Protein AF-A0A8K0TMU2-F1 (afdb_monomer)

Organism: NCBI:txid40658

Radius of gyration: 28.13 Å; Cα contacts (8 Å, |Δi|>4): 1224; chains: 1; bounding box: 72×85×74 Å

Sequence (622 aa):
MKFSSVLAVLPFALAGPVEKRQQFCDQWGLIETGAYTLYNNLWGRDAADSGEQCTTLISSSGNRISWSAAWTWIGDRFSVKSYPNAVYTTESVPLSSISSIPTSWSWSYTGSGIIANVAYDIFTASTADGAPEYEIMIWLGSLGGAGPISSTGSTIATPNIGGVSWNLYTGSHSQMTVFSFVAPSNIGSFSGDLTDFTDYLRANQGLSGDQIVQTIGAGTEPFIGENAVFTTESYTLFPSSTKHQFVKMQIRARFISSSIISAISSDDDPAKNGSRLRRILRIVLAFFAFFKLSLARYRPQDFKDLRKNVWHLDEDEYTASFSPNAPQSNDADENAPNTSHGKGKEVQLKPAGDLGYSGSTFFTTTNAKYLIKSLPRRFEHQFFTHDLLEPYIDRMKADPRSLLVRIADMVYTPRASLGGIIGTAPTHHIIMENLLYGKDDGREGDWGGMKWETYDLKPSNYFFPERDIAEGRLAPDSVIDKLVDDFPDRVKVKPEDKKRLLEILEADTRLLADNNAIDYSLFLVRYPGPNARDAAHAAVPAVKSKADPWRTGIDDVEGKWTYRVVVLDFFWARHKFRAKLMTGLVKTFNKMAHKGPMSITANPNEYRDRFLSMVKTLVAES

InterPro domains:
  IPR002498 Phosphatidylinositol-4-phosphate 4/5-kinase, core [PF01504] (348-524)
  IPR002498 Phosphatidylinositol-4-phosphate 4/5-kinase, core [PS51455] (230-619)
  IPR002498 Phosphatidylinositol-4-phosphate 4/5-kinase, core [SM00330] (265-620)
  IPR002594 Glycoside hydrolase family 12 [PF01670] (35-236)
  IPR002594 Glycoside hydrolase family 12 [PTHR34002] (17-237)
  IPR013319 Glycoside hydrolase family 11/12 [G3DSA:2.60.120.180] (15-237)
  IPR013320 Concanavalin A-like lectin/glucanase domain superfamily [SSF49899] (23-236)
  IPR027483 Phosphatidylinositol-4-phosphate 4/5-kinase, C-terminal domain superfamily [G3DSA:3.30.810.10] (452-622)
  IPR027484 Phosphatidylinositol-4-phosphate 5-kinase, N-terminal [G3DSA:3.30.800.10] (289-434)

pLDDT: mean 75.96, std 22.0, range [26.05, 98.75]

Solvent-accessible surface area (backbone atoms only — not comparable to full-atom values): 34228 Å² total; per-residue (Å²): 140,87,83,83,82,81,80,82,81,74,83,78,75,83,76,69,90,80,52,76,69,50,73,44,54,50,52,79,31,69,46,82,49,69,50,29,38,38,35,28,30,38,82,29,47,86,62,38,78,44,69,53,51,36,28,29,44,47,36,60,60,62,57,34,39,20,33,35,39,42,35,30,33,39,64,46,74,84,48,55,24,30,49,34,24,42,30,43,77,61,68,67,42,34,51,68,54,48,75,38,29,43,35,39,41,31,43,52,76,47,63,43,76,48,21,22,41,29,31,34,42,33,34,22,10,87,40,75,90,48,72,61,41,35,36,45,30,44,27,36,29,65,32,76,79,48,74,76,66,41,75,78,79,54,68,80,47,68,54,74,56,96,88,42,60,25,40,26,26,46,23,73,56,92,85,22,44,36,38,33,36,33,48,85,57,71,50,49,67,45,74,48,51,60,44,62,58,55,50,47,34,39,76,74,67,71,46,62,50,66,31,14,35,62,42,43,31,42,33,35,38,41,24,26,23,41,74,25,36,41,35,34,76,36,36,34,64,53,70,36,42,85,88,49,74,89,54,47,72,54,44,58,50,38,30,45,32,44,23,52,38,52,27,70,74,48,92,69,72,91,83,73,87,76,58,70,68,63,52,52,52,49,52,54,54,49,26,69,24,48,57,57,52,69,40,38,57,56,66,54,67,61,29,48,45,44,36,48,76,42,27,48,33,55,63,66,60,57,54,34,45,65,40,73,81,44,72,67,65,95,78,75,81,90,81,68,85,91,77,91,75,96,71,82,80,78,64,57,51,40,76,42,72,84,85,60,98,79,81,38,61,34,31,24,30,71,66,37,53,34,31,33,41,38,40,67,50,72,65,36,49,46,42,34,70,75,67,39,45,66,63,49,52,53,49,40,67,75,36,42,53,51,40,57,63,54,63,57,42,36,37,28,47,89,61,82,22,50,13,52,74,75,64,72,32,68,49,30,35,41,32,27,63,31,88,65,33,62,56,88,64,81,70,80,61,88,43,85,82,51,60,78,44,78,41,63,34,55,55,90,76,62,78,43,68,88,68,42,35,56,96,84,41,75,48,59,66,80,58,58,74,70,70,52,57,78,73,96,68,64,49,45,29,52,61,68,58,52,51,51,50,50,57,39,49,56,54,50,42,44,55,34,24,79,63,35,24,41,83,48,25,46,36,39,35,39,31,68,10,76,70,46,50,61,90,88,59,76,81,74,56,57,85,72,50,52,62,36,51,50,56,62,47,35,61,28,78,79,24,49,35,25,34,28,44,31,37,42,66,61,44,39,53,53,90,84,50,78,70,79,69,51,63,62,52,51,59,54,45,53,75,68,45,97,58,77,84,65,56,85,56,74,43,24,62,56,46,39,54,44,41,53,52,46,52,59,66,42,45,39,75,114

Structure (mmCIF, N/CA/C/O backbone):
data_AF-A0A8K0TMU2-F1
#
_entry.id   AF-A0A8K0TMU2-F1
#
loop_
_atom_site.group_PDB
_atom_site.id
_atom_site.type_symbol
_atom_site.label_atom_id
_atom_site.label_alt_id
_atom_site.label_comp_id
_atom_site.label_asym_id
_atom_site.label_entity_id
_atom_site.label_seq_id
_atom_site.pdbx_PDB_ins_code
_atom_site.Cartn_x
_atom_site.Cartn_y
_atom_site.Cartn_z
_atom_site.occupancy
_atom_site.B_iso_or_equiv
_atom_site.auth_seq_id
_atom_site.auth_comp_id
_atom_site.auth_asym_id
_atom_site.auth_atom_id
_atom_site.pdbx_PDB_model_num
ATOM 1 N N . MET A 1 1 ? 47.916 43.940 9.893 1.00 35.47 1 MET A N 1
ATOM 2 C CA . MET A 1 1 ? 46.441 43.855 9.955 1.00 35.47 1 MET A CA 1
ATOM 3 C C . MET A 1 1 ? 46.042 42.505 9.383 1.00 35.47 1 MET A C 1
ATOM 5 O O . MET A 1 1 ? 46.369 42.229 8.238 1.00 35.47 1 MET A O 1
ATOM 9 N N . LYS A 1 2 ? 45.487 41.626 10.224 1.00 31.05 2 LYS A N 1
ATOM 10 C CA . LYS A 1 2 ? 45.025 40.276 9.872 1.00 31.05 2 LYS A CA 1
ATOM 11 C C . LYS A 1 2 ? 43.517 40.353 9.619 1.00 31.05 2 LYS A C 1
ATOM 13 O O . LYS A 1 2 ? 42.816 40.854 10.490 1.00 31.05 2 LYS A O 1
ATOM 18 N N . PHE A 1 3 ? 43.033 39.833 8.498 1.00 28.62 3 PHE A N 1
ATOM 19 C CA . PHE A 1 3 ? 41.623 39.475 8.334 1.00 28.62 3 PHE A CA 1
ATOM 20 C C . PHE A 1 3 ? 41.555 37.975 8.036 1.00 28.62 3 PHE A C 1
ATOM 22 O O . PHE A 1 3 ? 41.801 37.538 6.916 1.00 28.62 3 PHE A O 1
ATOM 29 N N . SER A 1 4 ? 41.282 37.186 9.077 1.00 29.38 4 SER A N 1
ATOM 30 C CA . SER A 1 4 ? 40.856 35.792 8.947 1.00 29.38 4 SER A CA 1
ATOM 31 C C . SER A 1 4 ? 39.365 35.785 8.635 1.00 29.38 4 SER A C 1
ATOM 33 O O . SER A 1 4 ? 38.566 36.227 9.456 1.00 29.38 4 SER A O 1
ATOM 35 N N . SER A 1 5 ? 38.997 35.277 7.462 1.00 29.66 5 SER A N 1
ATOM 36 C CA . SER A 1 5 ? 37.605 34.959 7.138 1.00 29.66 5 SER A CA 1
ATOM 37 C C . SER A 1 5 ? 37.321 33.541 7.628 1.00 29.66 5 SER A C 1
ATOM 39 O O . SER A 1 5 ? 37.887 32.581 7.111 1.00 29.66 5 SER A O 1
ATOM 41 N N . VAL A 1 6 ? 36.495 33.415 8.665 1.00 30.95 6 VAL A N 1
ATOM 42 C CA . VAL A 1 6 ? 35.966 32.132 9.141 1.00 30.95 6 VAL A CA 1
ATOM 43 C C . VAL A 1 6 ? 34.776 31.781 8.251 1.00 30.95 6 VAL A C 1
ATOM 45 O O . VAL A 1 6 ? 33.747 32.449 8.303 1.00 30.95 6 VAL A O 1
ATOM 48 N N . LEU A 1 7 ? 34.929 30.763 7.404 1.00 30.95 7 LEU A N 1
ATOM 49 C CA . LEU A 1 7 ? 33.827 30.188 6.638 1.00 30.95 7 LEU A CA 1
ATOM 50 C C . LEU A 1 7 ? 33.057 29.243 7.574 1.00 30.95 7 LEU A C 1
ATOM 52 O O . LEU A 1 7 ? 33.570 28.193 7.961 1.00 30.95 7 LEU A O 1
ATOM 56 N N . ALA A 1 8 ? 31.856 29.638 7.991 1.00 28.41 8 ALA A N 1
ATOM 57 C CA . ALA A 1 8 ? 30.970 28.787 8.776 1.00 28.41 8 ALA A CA 1
ATOM 58 C C . ALA A 1 8 ? 30.416 27.666 7.881 1.00 28.41 8 ALA A C 1
ATOM 60 O O . ALA A 1 8 ? 29.616 27.916 6.981 1.00 28.41 8 ALA A O 1
ATOM 61 N N . VAL A 1 9 ? 30.854 26.431 8.123 1.00 31.59 9 VAL A N 1
ATOM 62 C CA . VAL A 1 9 ? 30.250 25.229 7.538 1.00 31.59 9 VAL A CA 1
ATOM 63 C C . VAL A 1 9 ? 28.962 24.947 8.312 1.0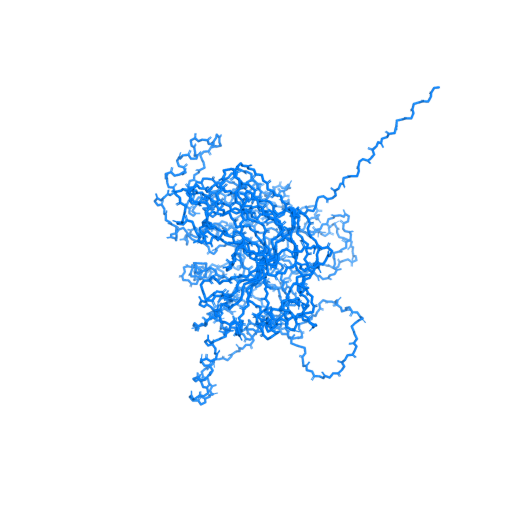0 31.59 9 VAL A C 1
ATOM 65 O O . VAL A 1 9 ? 29.003 24.488 9.451 1.00 31.59 9 VAL A O 1
ATOM 68 N N . LEU A 1 10 ? 27.815 25.268 7.714 1.00 26.28 10 LEU A N 1
ATOM 69 C CA . LEU A 1 10 ? 26.514 24.802 8.193 1.00 26.28 10 LEU A CA 1
ATOM 70 C C . LEU A 1 10 ? 26.430 23.281 7.973 1.00 26.28 10 LEU A C 1
ATOM 72 O O . LEU A 1 10 ? 26.691 22.828 6.855 1.00 26.28 10 LEU A O 1
ATOM 76 N N . PRO A 1 11 ? 26.062 22.477 8.985 1.00 27.19 11 PRO A N 1
ATOM 77 C CA . PRO A 1 11 ? 25.781 21.069 8.768 1.00 27.19 11 PRO A CA 1
ATOM 78 C C . PRO A 1 11 ? 24.497 20.966 7.937 1.00 27.19 11 PRO A C 1
ATOM 80 O O . PRO A 1 11 ? 23.408 21.289 8.411 1.00 27.19 11 PRO A O 1
ATOM 83 N N . PHE A 1 12 ? 24.621 20.530 6.682 1.00 28.70 12 PHE A N 1
ATOM 84 C CA . PHE A 1 12 ? 23.478 20.028 5.927 1.00 28.70 12 PHE A CA 1
ATOM 85 C C . PHE A 1 12 ? 22.969 18.784 6.658 1.00 28.70 12 PHE A C 1
ATOM 87 O O . PHE A 1 12 ? 23.601 17.729 6.629 1.00 28.70 12 PHE A O 1
ATOM 94 N N . ALA A 1 13 ? 21.840 18.920 7.352 1.00 26.05 13 ALA A N 1
ATOM 95 C CA . ALA A 1 13 ? 21.077 17.772 7.803 1.00 26.05 13 ALA A CA 1
ATOM 96 C C . ALA A 1 13 ? 20.713 16.939 6.564 1.00 26.05 13 ALA A C 1
ATOM 98 O O . ALA A 1 13 ? 20.082 17.444 5.634 1.00 26.05 13 ALA A O 1
ATOM 99 N N . LEU A 1 14 ? 21.151 15.680 6.540 1.00 28.34 14 LEU A N 1
ATOM 100 C CA . LEU A 1 14 ? 20.728 14.686 5.559 1.00 28.34 14 LEU A CA 1
ATOM 101 C C . LEU A 1 14 ? 19.206 14.537 5.668 1.00 28.34 14 LEU A C 1
ATOM 103 O O . LEU A 1 14 ? 18.700 13.890 6.584 1.00 28.34 14 LEU A O 1
ATOM 107 N N . ALA A 1 15 ? 18.472 15.170 4.756 1.00 28.22 15 ALA A N 1
ATOM 108 C CA . ALA A 1 15 ? 17.058 14.895 4.575 1.00 28.22 15 ALA A CA 1
ATOM 109 C C . ALA A 1 15 ? 16.935 13.463 4.035 1.00 28.22 15 ALA A C 1
ATOM 111 O O . ALA A 1 15 ? 17.377 13.172 2.923 1.00 28.22 15 ALA A O 1
ATOM 112 N N . GLY A 1 16 ? 16.387 12.561 4.851 1.00 28.28 16 GLY A N 1
ATOM 113 C CA . GLY A 1 16 ? 15.987 11.230 4.401 1.00 28.28 16 GLY A CA 1
ATOM 114 C C . GLY A 1 16 ? 14.911 11.306 3.306 1.00 28.28 16 GLY A C 1
ATOM 115 O O . GLY A 1 16 ? 14.318 12.369 3.094 1.00 28.28 16 GLY A O 1
ATOM 116 N N . PRO A 1 17 ? 14.648 10.199 2.593 1.00 28.02 17 PRO A N 1
ATOM 117 C CA . PRO A 1 17 ? 13.622 10.159 1.558 1.00 28.02 17 PRO A CA 1
ATOM 118 C C . PRO A 1 17 ? 12.256 10.545 2.143 1.00 28.02 17 PRO A C 1
ATOM 120 O O . PRO A 1 17 ? 11.804 9.988 3.140 1.00 28.02 17 PRO A O 1
ATOM 123 N N . VAL A 1 18 ? 11.617 11.539 1.524 1.00 30.70 18 VAL A N 1
ATOM 124 C CA . VAL A 1 18 ? 10.269 12.002 1.867 1.00 30.70 18 VAL A CA 1
ATOM 125 C C . VAL A 1 18 ? 9.267 11.066 1.193 1.00 30.70 18 VAL A C 1
ATOM 127 O O . VAL A 1 18 ? 9.117 11.099 -0.028 1.00 30.70 18 VAL A O 1
ATOM 130 N N . GLU A 1 19 ? 8.588 10.230 1.974 1.00 37.56 19 GLU A N 1
ATOM 131 C CA . GLU A 1 19 ? 7.442 9.445 1.502 1.00 37.56 19 GLU A CA 1
ATOM 132 C C . GLU A 1 19 ? 6.277 10.357 1.083 1.00 37.56 19 GLU A C 1
ATOM 134 O O . GLU A 1 19 ? 6.094 11.463 1.596 1.00 37.56 19 GLU A O 1
ATOM 139 N N . LYS A 1 20 ? 5.534 9.921 0.061 1.00 39.69 20 LYS A N 1
ATOM 140 C CA . LYS A 1 20 ? 4.521 10.714 -0.650 1.00 39.69 20 LYS A CA 1
ATOM 141 C C . LYS A 1 20 ? 3.294 10.986 0.221 1.00 39.69 20 LYS A C 1
ATOM 143 O O . LYS A 1 20 ? 2.792 10.095 0.896 1.00 39.69 20 LYS A O 1
ATOM 148 N N . ARG A 1 21 ? 2.780 12.221 0.143 1.00 52.53 21 ARG A N 1
ATOM 149 C CA . ARG A 1 21 ? 1.550 12.634 0.828 1.00 52.53 21 ARG A CA 1
ATOM 150 C C . ARG A 1 21 ? 0.327 12.097 0.083 1.00 52.53 21 ARG A C 1
ATOM 152 O O . ARG A 1 21 ? 0.204 12.365 -1.110 1.00 52.53 21 ARG A O 1
ATOM 159 N N . GLN A 1 22 ? -0.571 11.391 0.763 1.00 67.31 22 GLN A N 1
ATOM 160 C CA . GLN A 1 22 ? -1.765 10.787 0.158 1.00 67.31 22 GLN A CA 1
ATOM 161 C C . GLN A 1 22 ? -3.011 11.210 0.943 1.00 67.31 22 GLN A C 1
ATOM 163 O O . GLN A 1 22 ? -3.110 10.917 2.132 1.00 67.31 22 GLN A O 1
ATOM 168 N N . GLN A 1 23 ? -3.931 11.932 0.292 1.00 87.38 23 GLN A N 1
ATOM 169 C CA . GLN A 1 23 ? -5.150 12.484 0.898 1.00 87.38 23 GLN A CA 1
ATOM 170 C C . GLN A 1 23 ? -6.403 11.745 0.415 1.00 87.38 23 GLN A C 1
ATOM 172 O O . GLN A 1 23 ? -6.496 11.383 -0.755 1.00 87.38 23 GLN A O 1
ATOM 177 N N . PHE A 1 24 ? -7.364 11.554 1.314 1.00 84.50 24 PHE A N 1
ATOM 178 C CA . PHE A 1 24 ? -8.644 10.901 1.064 1.00 84.50 24 PHE A CA 1
ATOM 179 C C . PHE A 1 24 ? -9.725 11.521 1.960 1.00 84.50 24 PHE A C 1
ATOM 181 O O . PHE A 1 24 ? -9.472 11.822 3.128 1.00 84.50 24 PHE A O 1
ATOM 188 N N . CYS A 1 25 ? -10.914 11.757 1.403 1.00 90.25 25 CYS A N 1
ATOM 189 C CA . CYS A 1 25 ? -12.013 12.447 2.091 1.00 90.25 25 CYS A CA 1
ATOM 190 C C . CYS A 1 25 ? -13.305 11.622 2.126 1.00 90.25 25 CYS A C 1
ATOM 192 O O . CYS A 1 25 ? -14.297 12.026 2.738 1.00 90.25 25 CYS A O 1
ATOM 194 N N . ASP A 1 26 ? -13.307 10.439 1.513 1.00 73.31 26 ASP A N 1
ATOM 195 C CA . ASP A 1 26 ? -14.454 9.552 1.535 1.00 73.31 26 ASP A CA 1
ATOM 196 C C . ASP A 1 26 ? -14.707 9.010 2.946 1.00 73.31 26 ASP A C 1
ATOM 198 O O . ASP A 1 26 ? -13.801 8.889 3.776 1.00 73.31 26 ASP A O 1
ATOM 202 N N . GLN A 1 27 ? -15.975 8.703 3.228 1.00 75.56 27 GLN A N 1
ATOM 203 C CA . GLN A 1 27 ? -16.433 8.346 4.572 1.00 75.56 27 GLN A CA 1
ATOM 204 C C . GLN A 1 27 ? -15.628 7.194 5.187 1.00 75.56 27 GLN A C 1
ATOM 206 O O . GLN A 1 27 ? -15.285 7.251 6.366 1.00 75.56 27 GLN A O 1
ATOM 211 N N . TRP A 1 28 ? -15.309 6.180 4.383 1.00 76.12 28 TRP A N 1
ATOM 212 C CA . TRP A 1 28 ? -14.600 4.971 4.809 1.00 76.12 28 TRP A CA 1
ATOM 213 C C . TRP A 1 28 ? -13.213 4.856 4.181 1.00 76.12 28 TRP A C 1
ATOM 215 O O . TRP A 1 28 ? -12.659 3.760 4.105 1.00 76.12 28 TRP A O 1
ATOM 225 N N . GLY A 1 29 ? -12.662 5.985 3.733 1.00 69.44 29 GLY A N 1
ATOM 226 C CA . GLY A 1 29 ? -11.355 6.019 3.105 1.00 69.44 29 GLY A CA 1
ATOM 227 C C . GLY A 1 29 ? -10.295 5.538 4.074 1.00 69.44 29 GLY A C 1
ATOM 228 O O . GLY A 1 29 ? -10.355 5.836 5.274 1.00 69.44 29 GLY A O 1
ATOM 229 N N . LEU A 1 30 ? -9.341 4.777 3.550 1.00 84.25 30 LEU A N 1
ATOM 230 C CA . LEU A 1 30 ? -8.229 4.253 4.320 1.00 84.25 30 LEU A CA 1
ATOM 231 C C . LEU A 1 30 ? -6.966 4.138 3.474 1.00 84.25 30 LEU A C 1
ATOM 233 O O . LEU A 1 30 ? -7.026 4.023 2.247 1.00 84.25 30 LEU A O 1
ATOM 237 N N . ILE A 1 31 ? -5.825 4.114 4.155 1.00 79.94 31 ILE A N 1
ATOM 238 C CA . ILE A 1 31 ? -4.526 3.750 3.594 1.00 79.94 31 ILE A CA 1
ATOM 239 C C . ILE A 1 31 ? -3.861 2.755 4.537 1.00 79.94 31 ILE A C 1
ATOM 241 O O . ILE A 1 31 ? -3.654 3.051 5.712 1.00 79.94 31 ILE A O 1
ATOM 245 N N . GLU A 1 32 ? -3.469 1.600 4.013 1.00 82.31 32 GLU A N 1
ATOM 246 C CA . GLU A 1 32 ? -2.556 0.690 4.705 1.00 82.31 32 GLU A CA 1
ATOM 247 C C . GLU A 1 32 ? -1.114 1.164 4.478 1.00 82.31 32 GLU A C 1
ATOM 249 O O . GLU A 1 32 ? -0.699 1.371 3.338 1.00 82.31 32 GLU A O 1
ATOM 254 N N . THR A 1 33 ? -0.358 1.385 5.555 1.00 72.50 33 THR A N 1
ATOM 255 C CA . THR A 1 33 ? 1.007 1.921 5.490 1.00 72.50 33 THR A CA 1
ATOM 256 C C . THR A 1 33 ? 1.862 1.463 6.672 1.00 72.50 33 THR A C 1
ATOM 258 O O . THR A 1 33 ? 1.524 1.678 7.838 1.00 72.50 33 THR A O 1
ATOM 261 N N . GLY A 1 34 ? 3.005 0.833 6.387 1.00 76.31 34 GLY A N 1
ATOM 262 C CA . GLY A 1 34 ? 3.888 0.290 7.423 1.00 76.31 34 GLY A CA 1
ATOM 263 C C . GLY A 1 34 ? 3.148 -0.668 8.367 1.00 76.31 34 GLY A C 1
ATOM 264 O O . GLY A 1 34 ? 2.558 -1.653 7.930 1.00 76.31 34 GLY A O 1
ATOM 265 N N . ALA A 1 35 ? 3.180 -0.382 9.672 1.00 78.38 35 ALA A N 1
ATOM 266 C CA . ALA A 1 35 ? 2.450 -1.148 10.690 1.00 78.38 35 ALA A CA 1
ATOM 267 C C . ALA A 1 35 ? 1.002 -0.674 10.931 1.00 78.38 35 ALA A C 1
ATOM 269 O O . ALA A 1 35 ? 0.314 -1.221 11.800 1.00 78.38 35 ALA A O 1
ATOM 270 N N . TYR A 1 36 ? 0.535 0.334 10.195 1.00 82.50 36 TYR A N 1
ATOM 271 C CA . TYR A 1 36 ? -0.718 1.030 10.461 1.00 82.50 36 TYR A CA 1
ATOM 272 C C . TYR A 1 36 ? -1.715 0.902 9.316 1.00 82.50 36 TYR A C 1
ATOM 274 O O . TYR A 1 36 ? -1.352 0.786 8.149 1.00 82.50 36 TYR A O 1
ATOM 282 N N . THR A 1 37 ? -2.993 1.013 9.654 1.00 83.94 37 THR A N 1
ATOM 283 C CA . THR A 1 37 ? -4.029 1.441 8.714 1.00 83.94 37 THR A CA 1
ATOM 284 C C . THR A 1 37 ? -4.536 2.805 9.163 1.00 83.94 37 THR A C 1
ATOM 286 O O . THR A 1 37 ? -4.984 2.954 10.298 1.00 83.94 37 THR A O 1
ATOM 289 N N . LEU A 1 38 ? -4.409 3.812 8.302 1.00 91.62 38 LEU A N 1
ATOM 290 C CA . LEU A 1 38 ? -4.882 5.170 8.540 1.00 91.62 38 LEU A CA 1
ATOM 291 C C . LEU A 1 38 ? -6.290 5.320 7.961 1.00 91.62 38 LEU A C 1
ATOM 293 O O . LEU A 1 38 ? -6.453 5.168 6.754 1.00 91.62 38 LEU A O 1
ATOM 297 N N . TYR A 1 39 ? -7.280 5.642 8.788 1.00 81.94 39 TYR A N 1
ATOM 298 C CA . TYR A 1 39 ? -8.684 5.774 8.391 1.00 81.94 39 TYR A CA 1
ATOM 299 C C . TYR A 1 39 ? -9.162 7.225 8.432 1.00 81.94 39 TYR A C 1
ATOM 301 O O . TYR A 1 39 ? -8.712 8.013 9.260 1.00 81.94 39 TYR A O 1
ATOM 309 N N . ASN A 1 40 ? -10.136 7.555 7.578 1.00 86.94 40 ASN A N 1
ATOM 310 C CA . ASN A 1 40 ? -10.869 8.822 7.638 1.00 86.94 40 ASN A CA 1
ATOM 311 C C . ASN A 1 40 ? -12.075 8.697 8.574 1.00 86.94 40 ASN A C 1
ATOM 313 O O . ASN A 1 40 ? -12.332 9.592 9.374 1.00 86.94 40 ASN A O 1
ATOM 317 N N . ASN A 1 41 ? -12.771 7.555 8.488 1.00 82.50 41 ASN A N 1
ATOM 318 C CA . ASN A 1 41 ? -13.782 7.084 9.436 1.00 82.50 41 ASN A CA 1
ATOM 319 C C . ASN A 1 41 ? -14.823 8.154 9.818 1.00 82.50 41 ASN A C 1
ATOM 321 O O . ASN A 1 41 ? -14.940 8.551 10.978 1.00 82.50 41 ASN A O 1
ATOM 325 N N . LEU A 1 42 ? -15.597 8.630 8.840 1.00 82.56 42 LEU A N 1
ATOM 326 C CA . LEU A 1 42 ? -16.675 9.605 9.056 1.00 82.56 42 LEU A CA 1
ATOM 327 C C . LEU A 1 42 ? -17.973 8.907 9.493 1.00 82.56 42 LEU A C 1
ATOM 329 O O . LEU A 1 42 ? -19.028 9.092 8.887 1.00 82.56 42 LEU A O 1
ATOM 333 N N . TRP A 1 43 ? -17.893 8.037 10.500 1.00 77.88 43 TRP A N 1
ATOM 334 C CA . TRP A 1 43 ? -19.008 7.183 10.919 1.00 77.88 43 TRP A CA 1
ATOM 335 C C . TRP A 1 43 ? -20.229 7.972 11.415 1.00 77.88 43 TRP A C 1
ATOM 337 O O . TRP A 1 43 ? -21.359 7.542 11.200 1.00 77.88 43 TRP A O 1
ATOM 347 N N . GLY A 1 44 ? -20.004 9.138 12.027 1.00 77.69 44 GLY A N 1
ATOM 348 C CA . GLY A 1 44 ? -21.032 10.002 12.611 1.00 77.69 44 GLY A CA 1
ATOM 349 C C . GLY A 1 44 ? -21.417 11.202 11.743 1.00 77.69 44 GLY A C 1
ATOM 350 O O . GLY A 1 44 ? -22.101 12.106 12.222 1.00 77.69 44 GLY A O 1
ATOM 351 N N . ARG A 1 45 ? -20.981 11.255 10.474 1.00 85.12 45 ARG A N 1
ATOM 352 C CA . ARG A 1 45 ? -21.181 12.424 9.591 1.00 85.12 45 ARG A CA 1
ATOM 353 C C . ARG A 1 45 ? -22.641 12.847 9.451 1.00 85.12 45 ARG A C 1
ATOM 355 O O . ARG A 1 45 ? -22.915 14.028 9.282 1.00 85.12 45 ARG A O 1
ATOM 362 N N . ASP A 1 46 ? -23.568 11.895 9.534 1.00 87.44 46 ASP A N 1
ATOM 363 C CA . ASP A 1 46 ? -24.999 12.142 9.338 1.00 87.44 46 ASP A CA 1
ATOM 364 C C . ASP A 1 46 ? -25.638 12.861 10.541 1.00 87.44 46 ASP A C 1
ATOM 366 O O . ASP A 1 46 ? -26.767 13.332 10.446 1.00 87.44 46 ASP A O 1
ATOM 370 N N . ALA A 1 47 ? -24.911 12.996 11.658 1.00 81.81 47 ALA A N 1
ATOM 371 C CA . ALA A 1 47 ? -25.290 13.851 12.781 1.00 81.81 47 ALA A CA 1
ATOM 372 C C . ALA A 1 47 ? -24.877 15.326 12.586 1.00 81.81 47 ALA A C 1
ATOM 374 O O . ALA A 1 47 ? -25.097 16.147 13.479 1.00 81.81 47 ALA A O 1
ATOM 375 N N . ALA A 1 48 ? -24.208 15.672 11.479 1.00 88.94 48 ALA A N 1
ATOM 376 C CA . ALA A 1 48 ? -23.894 17.056 11.124 1.00 88.94 48 ALA A CA 1
ATOM 377 C C . ALA A 1 48 ? -25.011 17.674 10.282 1.00 88.94 48 ALA A C 1
ATOM 379 O O . ALA A 1 48 ? -25.567 17.024 9.400 1.00 88.94 48 ALA A O 1
ATOM 380 N N . ASP A 1 49 ? -25.251 18.968 10.483 1.00 94.00 49 ASP A N 1
ATOM 381 C CA . ASP A 1 49 ? -26.073 19.762 9.565 1.00 94.00 49 ASP A CA 1
ATOM 382 C C . ASP A 1 49 ? -25.324 19.959 8.240 1.00 94.00 49 ASP A C 1
ATOM 384 O O . ASP A 1 49 ? -25.906 19.932 7.155 1.00 94.00 49 ASP A O 1
ATOM 388 N N . SER A 1 50 ? -24.007 20.167 8.331 1.00 94.19 50 SER A N 1
ATOM 389 C CA . SER A 1 50 ? -23.087 20.199 7.194 1.00 94.19 50 SER A CA 1
ATOM 390 C C . SER A 1 50 ? -21.640 20.029 7.655 1.00 94.19 50 SER A C 1
ATOM 392 O O . SER A 1 50 ? -21.311 20.230 8.825 1.00 94.19 50 SER A O 1
ATOM 394 N N . GLY A 1 51 ? -20.760 19.665 6.728 1.00 94.25 51 GLY A N 1
ATOM 395 C CA . GLY A 1 51 ? -19.334 19.577 6.993 1.00 94.25 51 GLY A CA 1
ATOM 396 C C . GLY A 1 51 ? -18.601 18.672 6.019 1.00 94.25 51 GLY A C 1
ATOM 397 O O . GLY A 1 51 ? -19.208 17.988 5.193 1.00 94.25 51 GLY A O 1
ATOM 398 N N . GLU A 1 52 ? -17.283 18.698 6.120 1.00 94.50 52 GLU A N 1
ATOM 399 C CA . GLU A 1 52 ? -16.369 17.899 5.320 1.00 94.50 52 GLU A CA 1
ATOM 400 C C . GLU A 1 52 ? -15.122 17.563 6.133 1.00 94.50 52 GLU A C 1
ATOM 402 O O . GLU A 1 52 ? -14.739 18.292 7.050 1.00 94.50 52 GLU A O 1
ATOM 407 N N . GLN A 1 53 ? -14.476 16.454 5.781 1.00 96.88 53 GLN A N 1
ATOM 408 C CA . GLN A 1 53 ? -13.213 16.053 6.376 1.00 96.88 53 GLN A CA 1
ATOM 409 C C . GLN A 1 53 ? -12.369 15.267 5.379 1.00 96.88 53 GLN A C 1
ATOM 411 O O . GLN A 1 53 ? -12.851 14.326 4.748 1.00 96.88 53 GLN A O 1
ATOM 416 N N . CYS A 1 54 ? -11.083 15.598 5.333 1.00 95.19 54 CYS A N 1
ATOM 417 C CA . CYS A 1 54 ? -10.067 14.879 4.584 1.00 95.19 54 CYS A CA 1
ATOM 418 C C . CYS A 1 54 ? -8.920 14.460 5.501 1.00 95.19 54 CYS A C 1
ATOM 420 O O . CYS A 1 54 ? -8.355 15.289 6.218 1.00 95.19 54 CYS A O 1
ATOM 422 N N . THR A 1 55 ? -8.508 13.202 5.402 1.00 92.88 55 THR A N 1
ATOM 423 C CA . THR A 1 55 ? -7.322 12.665 6.074 1.00 92.88 55 THR A CA 1
ATOM 424 C C . THR A 1 55 ? -6.171 12.564 5.080 1.00 92.88 55 THR A C 1
ATOM 426 O O . THR A 1 55 ? -6.370 12.242 3.914 1.00 92.88 55 THR A O 1
ATOM 429 N N . THR A 1 56 ? -4.959 12.901 5.514 1.00 93.19 56 THR A N 1
ATOM 430 C CA . THR A 1 56 ? -3.745 12.936 4.692 1.00 93.19 56 THR A CA 1
ATOM 431 C C . THR A 1 56 ? -2.628 12.174 5.381 1.00 93.19 56 THR A C 1
ATOM 433 O O . THR A 1 56 ? -2.149 12.595 6.431 1.00 93.19 56 THR A O 1
ATOM 436 N N . LEU A 1 57 ? -2.152 11.091 4.772 1.00 91.81 57 LEU A N 1
ATOM 437 C CA . LEU A 1 57 ? -0.874 10.492 5.139 1.00 91.81 57 LEU A CA 1
ATOM 438 C C . LEU A 1 57 ? 0.247 11.466 4.758 1.00 91.81 57 LEU A C 1
ATOM 440 O O . LEU A 1 57 ? 0.286 11.920 3.616 1.00 91.81 57 LEU A O 1
ATOM 444 N N . ILE A 1 58 ? 1.138 11.807 5.693 1.00 84.88 58 ILE A N 1
ATOM 445 C CA . ILE A 1 58 ? 2.281 12.702 5.454 1.00 84.88 58 ILE A CA 1
ATOM 446 C C . ILE A 1 58 ? 3.558 11.891 5.206 1.00 84.88 58 ILE A C 1
ATOM 448 O O . ILE A 1 58 ? 4.275 12.197 4.255 1.00 84.88 58 ILE A O 1
ATOM 452 N N . SER A 1 59 ? 3.838 10.889 6.046 1.00 80.19 59 SER A N 1
ATOM 453 C CA . SER A 1 59 ? 4.945 9.929 5.899 1.00 80.19 59 SER A CA 1
ATOM 454 C C . SER A 1 59 ? 4.725 8.686 6.773 1.00 80.19 59 SER A C 1
ATOM 456 O O . SER A 1 59 ? 3.959 8.728 7.738 1.00 80.19 59 SER A O 1
ATOM 458 N N . SER A 1 60 ? 5.391 7.571 6.465 1.00 79.38 60 SER A N 1
ATOM 459 C CA . SER A 1 60 ? 5.303 6.324 7.226 1.00 79.38 60 SER A CA 1
ATOM 460 C C . SER A 1 60 ? 6.519 5.411 7.033 1.00 79.38 60 SER A C 1
ATOM 462 O O . SER A 1 60 ? 6.581 4.624 6.100 1.00 79.38 60 SER A O 1
ATOM 464 N N . SER A 1 61 ? 7.425 5.389 8.009 1.00 69.25 61 SER A N 1
ATOM 465 C CA . SER A 1 61 ? 8.620 4.543 7.965 1.00 69.25 61 SER A CA 1
ATOM 466 C C . SER A 1 61 ? 8.640 3.556 9.132 1.00 69.25 61 SER A C 1
ATOM 468 O O . SER A 1 61 ? 8.676 3.950 10.302 1.00 69.25 61 SER A O 1
ATOM 470 N N . GLY A 1 62 ? 8.612 2.254 8.830 1.00 66.44 62 GLY A N 1
ATOM 471 C CA . GLY A 1 62 ? 8.582 1.189 9.839 1.00 66.44 62 GLY A CA 1
ATOM 472 C C . GLY A 1 62 ? 7.361 1.290 10.766 1.00 66.44 62 GLY A C 1
ATOM 473 O O . GLY A 1 62 ? 6.223 1.269 10.303 1.00 66.44 62 GLY A O 1
ATOM 474 N N . ASN A 1 63 ? 7.603 1.423 12.076 1.00 73.31 63 ASN A N 1
ATOM 475 C CA . ASN A 1 63 ? 6.569 1.641 13.103 1.00 73.31 63 ASN A CA 1
ATOM 476 C C . ASN A 1 63 ? 6.303 3.132 13.382 1.00 73.31 63 ASN A C 1
ATOM 478 O O . ASN A 1 63 ? 5.753 3.457 14.428 1.00 73.31 63 ASN A O 1
ATOM 482 N N . ARG A 1 64 ? 6.720 4.056 12.509 1.00 79.75 64 ARG A N 1
ATOM 483 C CA . ARG A 1 64 ? 6.439 5.490 12.652 1.00 79.75 64 ARG A CA 1
ATOM 484 C C . ARG A 1 64 ? 5.506 5.960 11.552 1.00 79.75 64 ARG A C 1
ATOM 486 O O . ARG A 1 64 ? 5.768 5.693 10.384 1.00 79.75 64 ARG A O 1
ATOM 493 N N . ILE A 1 65 ? 4.479 6.717 11.922 1.00 86.06 65 ILE A N 1
ATOM 494 C CA . ILE A 1 65 ? 3.547 7.362 10.995 1.00 86.06 65 ILE A CA 1
ATOM 495 C C . ILE A 1 65 ? 3.381 8.848 11.339 1.00 86.06 65 ILE A C 1
ATOM 497 O O . ILE A 1 65 ? 3.353 9.229 12.509 1.00 86.06 65 ILE A O 1
ATOM 501 N N . SER A 1 66 ? 3.277 9.691 10.314 1.00 91.25 66 SER A N 1
ATOM 502 C CA . SER A 1 66 ? 2.860 11.091 10.403 1.00 91.25 66 SER A CA 1
ATOM 503 C C . SER A 1 66 ? 1.708 11.323 9.435 1.00 91.25 66 SER A C 1
ATOM 505 O O . SER A 1 66 ? 1.735 10.858 8.294 1.00 91.25 66 SER A O 1
ATOM 507 N N . TRP A 1 67 ? 0.681 12.031 9.889 1.00 97.12 67 TRP A N 1
ATOM 508 C CA . TRP A 1 67 ? -0.548 12.249 9.133 1.00 97.12 67 TRP A CA 1
ATOM 509 C C . TRP A 1 67 ? -1.305 13.471 9.663 1.00 97.12 67 TRP A C 1
ATOM 511 O O . TRP A 1 67 ? -0.986 13.993 10.732 1.00 97.12 67 TRP A O 1
ATOM 521 N N . SER A 1 68 ? -2.303 13.946 8.927 1.00 98.44 68 SER A N 1
ATOM 522 C CA . SER A 1 68 ? -3.200 15.014 9.371 1.00 98.44 68 SER A CA 1
ATOM 523 C C . SER A 1 68 ? -4.649 14.749 8.972 1.00 98.44 68 SER A C 1
ATOM 525 O O . SER A 1 68 ? -4.908 14.036 8.007 1.00 98.44 68 SER A O 1
ATOM 527 N N . ALA A 1 69 ? -5.596 15.343 9.694 1.00 97.69 69 ALA A N 1
ATOM 528 C CA . ALA A 1 69 ? -6.997 15.4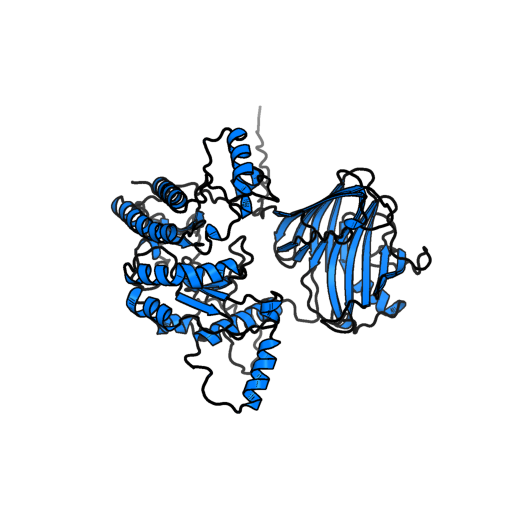30 9.297 1.00 97.69 69 ALA A CA 1
ATOM 529 C C . ALA A 1 69 ? -7.432 16.896 9.298 1.00 97.69 69 ALA A C 1
ATOM 531 O O . ALA A 1 69 ? -7.343 17.576 10.320 1.00 97.69 69 ALA A O 1
ATOM 532 N N . ALA A 1 70 ? -7.896 17.374 8.147 1.00 98.50 70 ALA A N 1
ATOM 533 C CA . ALA A 1 70 ? -8.480 18.698 7.991 1.00 98.50 70 ALA A CA 1
ATOM 534 C C . ALA A 1 70 ? -9.998 18.566 7.893 1.00 98.50 70 ALA A C 1
ATOM 536 O O . ALA A 1 70 ? -10.480 17.743 7.113 1.00 98.50 70 ALA A O 1
ATOM 537 N N . TRP A 1 71 ? -10.745 19.345 8.671 1.00 98.31 71 TRP A N 1
ATOM 538 C CA . TRP A 1 71 ? -12.197 19.226 8.732 1.00 98.31 71 TRP A CA 1
ATOM 539 C C . TRP A 1 71 ? -12.909 20.524 9.112 1.00 98.31 71 TRP A C 1
ATOM 541 O O . TRP A 1 71 ? -12.354 21.426 9.741 1.00 98.31 71 TRP A O 1
ATOM 551 N N . THR A 1 72 ? -14.179 20.583 8.727 1.00 98.44 72 THR A N 1
ATOM 552 C CA . THR A 1 72 ? -15.176 21.532 9.224 1.00 98.44 72 THR A CA 1
ATOM 553 C C . THR A 1 72 ? -16.444 20.743 9.508 1.00 98.44 72 THR A C 1
ATOM 555 O O . THR A 1 72 ? -16.931 20.047 8.623 1.00 98.44 72 THR A O 1
ATOM 558 N N . TRP A 1 73 ? -16.989 20.856 10.716 1.00 97.38 73 TRP A N 1
ATOM 559 C CA . TRP A 1 73 ? -18.240 20.206 11.106 1.00 97.38 73 TRP A CA 1
ATOM 560 C C . TRP A 1 73 ? -19.158 21.216 11.790 1.00 97.38 73 TRP A C 1
ATOM 562 O O . TRP A 1 73 ? -18.755 21.900 12.732 1.00 97.38 73 TRP A O 1
ATOM 572 N N . ILE A 1 74 ? -20.397 21.300 11.308 1.00 95.44 74 ILE A N 1
ATOM 573 C CA . ILE A 1 74 ? -21.426 22.238 11.760 1.00 95.44 74 ILE A CA 1
ATOM 574 C C . ILE A 1 74 ? -22.666 21.441 12.172 1.00 95.44 74 ILE A C 1
ATOM 576 O O . ILE A 1 74 ? -23.030 20.455 11.530 1.00 95.44 74 ILE A O 1
ATOM 580 N N . GLY A 1 75 ? -23.332 21.887 13.235 1.00 93.56 75 GLY A N 1
ATOM 581 C CA . GLY A 1 75 ? -24.593 21.327 13.711 1.00 93.56 75 GLY A CA 1
ATOM 582 C C . GLY A 1 75 ? -24.505 20.919 15.172 1.00 93.56 75 GLY A C 1
ATOM 583 O O . GLY A 1 75 ? -24.059 21.705 16.012 1.00 93.56 75 GLY A O 1
ATOM 584 N N . ASP A 1 76 ? -24.937 19.697 15.483 1.00 86.38 76 ASP A N 1
ATOM 585 C CA . ASP A 1 76 ? -24.990 19.220 16.862 1.00 86.38 76 ASP A CA 1
ATOM 586 C C . ASP A 1 76 ? -23.600 19.159 17.517 1.00 86.38 76 ASP A C 1
ATOM 588 O O . ASP A 1 76 ? -22.689 18.485 17.031 1.00 86.38 76 ASP A O 1
ATOM 592 N N . ARG A 1 77 ? -23.464 19.830 18.665 1.00 92.25 77 ARG A N 1
ATOM 593 C CA . ARG A 1 77 ? -22.229 19.910 19.455 1.00 92.25 77 ARG A CA 1
ATOM 594 C C . ARG A 1 77 ? -21.992 18.708 20.374 1.00 92.25 77 ARG A C 1
ATOM 596 O O . ARG A 1 77 ? -20.960 18.682 21.039 1.00 92.25 77 ARG A O 1
ATOM 603 N N . PHE A 1 78 ? -22.946 17.779 20.469 1.00 86.31 78 PHE A N 1
ATOM 604 C CA . PHE A 1 78 ? -22.886 16.633 21.386 1.00 86.31 78 PHE A CA 1
ATOM 605 C C . PHE A 1 78 ? -22.638 15.291 20.690 1.00 86.31 78 PHE A C 1
ATOM 607 O O . PHE A 1 78 ? -22.237 14.340 21.354 1.00 86.31 78 PHE A O 1
ATOM 614 N N . SER A 1 79 ? -22.819 15.214 19.372 1.00 84.44 79 SER A N 1
ATOM 615 C CA . SER A 1 79 ? -22.528 14.010 18.588 1.00 84.44 79 SER A CA 1
ATOM 616 C C . SER A 1 79 ? -21.158 14.087 17.915 1.00 84.44 79 SER A C 1
ATOM 618 O O . SER A 1 79 ? -20.858 15.060 17.216 1.00 84.44 79 SER A O 1
ATOM 620 N N . VAL A 1 80 ? -20.353 13.038 18.066 1.00 87.81 80 VAL A N 1
ATOM 621 C CA . VAL A 1 80 ? -19.109 12.844 17.306 1.00 87.81 80 VAL A CA 1
ATOM 622 C C . VAL A 1 80 ? -19.434 12.651 15.822 1.00 87.81 80 VAL A C 1
ATOM 624 O O . VAL A 1 80 ? -20.417 11.993 15.479 1.00 87.81 80 VAL A O 1
ATOM 627 N N . LYS A 1 81 ? -18.627 13.234 14.930 1.00 92.69 81 LYS A N 1
ATOM 628 C CA . LYS A 1 81 ? -18.828 13.153 13.470 1.00 92.69 81 LYS A CA 1
ATOM 629 C C . LYS A 1 81 ? -17.924 12.134 12.787 1.00 92.69 81 LYS A C 1
ATOM 631 O O . LYS A 1 81 ? -18.284 11.576 11.750 1.00 92.69 81 LYS A O 1
ATOM 636 N N . SER A 1 82 ? -16.752 11.887 13.345 1.00 88.25 82 SER A N 1
ATOM 637 C CA . SER A 1 82 ? -15.752 11.003 12.759 1.00 88.25 82 SER A CA 1
ATOM 638 C C . SER A 1 82 ? -14.751 10.546 13.815 1.00 88.25 82 SER A C 1
ATOM 640 O O . SER A 1 82 ? -14.722 11.076 14.920 1.00 88.25 82 SER A O 1
ATOM 642 N N . TYR A 1 83 ? -13.917 9.571 13.464 1.00 94.06 83 TYR A N 1
ATOM 643 C CA . TYR A 1 83 ? -12.717 9.243 14.227 1.00 94.06 83 TYR A CA 1
ATOM 644 C C . TYR A 1 83 ? -11.563 8.900 13.275 1.00 94.06 83 TYR A C 1
ATOM 646 O O . TYR A 1 83 ? -11.215 7.722 13.130 1.00 94.06 83 TYR A O 1
ATOM 654 N N . PRO A 1 84 ? -10.994 9.895 12.560 1.00 96.62 84 PRO A N 1
ATOM 655 C CA . PRO A 1 84 ? -9.786 9.679 11.782 1.00 96.62 84 PRO A CA 1
ATOM 656 C C . PRO A 1 84 ? -8.673 9.215 12.717 1.00 96.62 84 PRO A C 1
ATOM 658 O O . PRO A 1 84 ? -8.377 9.873 13.720 1.00 96.62 84 PRO A O 1
ATOM 661 N N . ASN A 1 85 ? -8.085 8.064 12.413 1.00 96.62 85 ASN A N 1
ATOM 662 C CA . ASN A 1 85 ? -7.149 7.400 13.306 1.00 96.62 85 ASN A CA 1
ATOM 663 C C . ASN A 1 85 ? -6.116 6.569 12.539 1.00 96.62 85 ASN A C 1
ATOM 665 O O . ASN A 1 85 ? -6.356 6.098 11.430 1.00 96.62 85 ASN A O 1
ATOM 669 N N . ALA A 1 86 ? -4.951 6.379 13.151 1.00 95.00 86 ALA A N 1
ATOM 670 C CA . ALA A 1 86 ? -3.981 5.379 12.734 1.00 95.00 86 ALA A CA 1
ATOM 671 C C . ALA A 1 86 ? -4.135 4.155 13.640 1.00 95.00 86 ALA A C 1
ATOM 673 O O . ALA A 1 86 ? -3.789 4.208 14.820 1.00 95.00 86 ALA A O 1
ATOM 674 N N . VAL A 1 87 ? -4.664 3.058 13.100 1.00 87.38 87 VAL A N 1
ATOM 675 C CA . VAL A 1 87 ? -4.830 1.789 13.819 1.00 87.38 87 VAL A CA 1
ATOM 676 C C . VAL A 1 87 ? -3.598 0.932 13.603 1.00 87.38 87 VAL A C 1
ATOM 678 O O . VAL A 1 87 ? -3.239 0.624 12.468 1.00 87.38 87 VAL A O 1
ATOM 681 N N . TYR A 1 88 ? -2.945 0.539 14.692 1.00 84.56 88 TYR A N 1
ATOM 682 C CA . TYR A 1 88 ? -1.859 -0.423 14.652 1.00 84.56 88 TYR A CA 1
ATOM 683 C C . TYR A 1 88 ? -2.403 -1.806 14.294 1.00 84.56 88 TYR A C 1
ATOM 685 O O . TYR A 1 88 ? -3.392 -2.272 14.864 1.00 84.56 88 TYR A O 1
ATOM 693 N N . THR A 1 89 ? -1.722 -2.491 13.378 1.00 69.31 89 THR A N 1
ATOM 694 C CA . THR A 1 89 ? -2.052 -3.868 13.004 1.00 69.31 89 THR A CA 1
ATOM 695 C C . THR A 1 89 ? -1.702 -4.802 14.163 1.00 69.31 89 THR A C 1
ATOM 697 O O . THR A 1 89 ? -0.574 -5.283 14.277 1.00 69.31 89 THR A O 1
ATOM 700 N N . THR A 1 90 ? -2.660 -5.023 15.060 1.00 61.94 90 THR A N 1
ATOM 701 C CA . THR A 1 90 ? -2.502 -5.882 16.237 1.00 61.94 90 THR A CA 1
ATOM 702 C C . THR A 1 90 ? -2.842 -7.337 15.922 1.00 61.94 90 THR A C 1
ATOM 704 O O . THR A 1 90 ? -3.615 -7.648 15.018 1.00 61.94 90 THR A O 1
ATOM 707 N N . GLU A 1 91 ? -2.258 -8.254 16.687 1.00 59.44 91 GLU A N 1
ATOM 708 C CA . GLU A 1 91 ? -2.737 -9.630 16.757 1.00 59.44 91 GLU A CA 1
ATOM 709 C C . GLU A 1 91 ? -3.912 -9.701 17.734 1.00 59.44 91 GLU A C 1
ATOM 711 O O . GLU A 1 91 ? -3.891 -9.030 18.766 1.00 59.44 91 GLU A O 1
ATOM 716 N N . SER A 1 92 ? -4.892 -10.560 17.455 1.00 74.94 92 SER A N 1
ATOM 717 C CA . SER A 1 92 ? -5.944 -10.891 18.416 1.00 74.94 92 SER A CA 1
ATOM 718 C C . SER A 1 92 ? -5.363 -11.767 19.528 1.00 74.94 92 SER A C 1
ATOM 720 O O . SER A 1 92 ? -5.361 -12.998 19.436 1.00 74.94 92 SER A O 1
ATOM 722 N N . VAL A 1 93 ? -4.813 -11.131 20.562 1.00 80.38 93 VAL A N 1
ATOM 723 C CA . VAL A 1 93 ? -4.219 -11.795 21.731 1.00 80.38 93 VAL A CA 1
ATOM 724 C C . VAL A 1 93 ? -4.876 -11.328 23.034 1.00 80.38 93 VAL A C 1
ATOM 726 O O . VAL A 1 93 ? -5.332 -10.185 23.103 1.00 80.38 93 VAL A O 1
ATOM 729 N N . PRO A 1 94 ? -4.926 -12.177 24.078 1.00 87.19 94 PRO A N 1
ATOM 730 C CA . PRO A 1 94 ? -5.420 -11.768 25.389 1.00 87.19 94 PRO A CA 1
ATOM 731 C C . PRO A 1 94 ? -4.573 -10.641 25.985 1.00 87.19 94 PRO A C 1
ATOM 733 O O . PRO A 1 94 ? -3.342 -10.696 25.891 1.00 87.19 94 PRO A O 1
ATOM 736 N N . LEU A 1 95 ? -5.200 -9.684 26.672 1.00 88.81 95 LEU A N 1
ATOM 737 C CA . LEU A 1 95 ? -4.519 -8.598 27.392 1.00 88.81 95 LEU A CA 1
ATOM 738 C C . LEU A 1 95 ? -3.407 -9.120 28.311 1.00 88.81 95 LEU A C 1
ATOM 740 O O . LEU A 1 95 ? -2.307 -8.583 28.330 1.00 88.81 95 LEU A O 1
ATOM 744 N N . SER A 1 96 ? -3.661 -10.222 29.018 1.00 88.12 96 SER A N 1
ATOM 745 C CA . SER A 1 96 ? -2.701 -10.862 29.929 1.00 88.12 96 SER A CA 1
ATOM 746 C C . SER A 1 96 ? -1.427 -11.390 29.258 1.00 88.12 96 SER A C 1
ATOM 748 O O . SER A 1 96 ? -0.444 -11.649 29.949 1.00 88.12 96 SER A O 1
ATOM 750 N N . SER A 1 97 ? -1.428 -11.564 27.933 1.00 85.19 97 SER A N 1
ATOM 751 C CA . SER A 1 97 ? -0.266 -12.034 27.166 1.00 85.19 97 SER A CA 1
ATOM 752 C C . SER A 1 97 ? 0.625 -10.902 26.640 1.00 85.19 97 SER A C 1
ATOM 754 O O . SER A 1 97 ? 1.721 -11.155 26.123 1.00 85.19 97 SER A O 1
ATOM 756 N N . ILE A 1 98 ? 0.159 -9.658 26.757 1.00 84.50 98 ILE A N 1
ATOM 757 C CA . ILE A 1 98 ? 0.875 -8.469 26.314 1.00 84.50 98 ILE A CA 1
ATOM 758 C C . ILE A 1 98 ? 1.705 -7.968 27.492 1.00 84.50 98 ILE A C 1
ATOM 760 O O . ILE A 1 98 ? 1.165 -7.626 28.537 1.00 84.50 98 ILE A O 1
ATOM 764 N N . SER A 1 99 ? 3.029 -7.961 27.339 1.00 83.31 99 SER A N 1
ATOM 765 C CA . SER A 1 99 ? 3.926 -7.507 28.404 1.00 83.31 99 SER A CA 1
ATOM 766 C C . SER A 1 99 ? 4.093 -5.994 28.434 1.00 83.31 99 SER A C 1
ATOM 768 O O . SER A 1 99 ? 4.381 -5.454 29.492 1.00 83.31 99 SER A O 1
ATOM 770 N N . SER A 1 100 ? 3.997 -5.336 27.277 1.00 83.62 100 SER A N 1
ATOM 771 C CA . SER A 1 100 ? 4.199 -3.891 27.155 1.00 83.62 100 SER A CA 1
ATOM 772 C C . SER A 1 100 ? 3.727 -3.409 25.778 1.00 83.62 100 SER A C 1
ATOM 774 O O . SER A 1 100 ? 3.918 -4.104 24.779 1.00 83.62 100 SER A O 1
ATOM 776 N N . ILE A 1 101 ? 3.124 -2.225 25.709 1.00 88.38 101 ILE A N 1
ATOM 777 C CA . ILE A 1 101 ? 2.721 -1.494 24.500 1.00 88.38 101 ILE A CA 1
ATOM 778 C C . ILE A 1 101 ? 3.318 -0.075 24.583 1.00 88.38 101 ILE A C 1
ATOM 780 O O . ILE A 1 101 ? 2.594 0.905 24.799 1.00 88.38 101 ILE A O 1
ATOM 784 N N . PRO A 1 102 ? 4.641 0.083 24.392 1.00 86.62 102 PRO A N 1
ATOM 785 C CA . PRO A 1 102 ? 5.270 1.389 24.352 1.00 86.62 102 PRO A CA 1
ATOM 786 C C . PRO A 1 102 ? 4.725 2.198 23.179 1.00 86.62 102 PRO A C 1
ATOM 788 O O . PRO A 1 102 ? 4.631 1.706 22.048 1.00 86.62 102 PRO A O 1
ATOM 791 N N . THR A 1 103 ? 4.411 3.457 23.449 1.00 90.94 103 THR A N 1
ATOM 792 C CA . THR A 1 103 ? 3.921 4.421 22.471 1.00 90.94 103 THR A CA 1
ATOM 793 C C . THR A 1 103 ? 4.635 5.758 22.625 1.00 90.94 103 THR A C 1
ATOM 795 O O . THR A 1 103 ? 5.025 6.160 23.724 1.00 90.94 103 THR A O 1
ATOM 798 N N . SER A 1 104 ? 4.775 6.471 21.512 1.00 90.69 104 SER A N 1
ATOM 799 C CA . SER A 1 104 ? 5.141 7.885 21.496 1.00 90.69 104 SER A CA 1
ATOM 800 C C . SER A 1 104 ? 4.292 8.600 20.456 1.00 90.69 104 SER A C 1
ATOM 802 O O . SER A 1 104 ? 4.204 8.139 19.316 1.00 90.69 104 SER A O 1
ATOM 804 N N . TRP A 1 105 ? 3.660 9.707 20.847 1.00 96.94 105 TRP A N 1
ATOM 805 C CA . TRP A 1 105 ? 2.756 10.469 19.993 1.00 96.94 105 TRP A CA 1
ATOM 806 C C . TRP A 1 105 ? 2.909 11.971 20.222 1.00 96.94 105 TRP A C 1
ATOM 808 O O . TRP A 1 105 ? 2.697 12.458 21.332 1.00 96.94 105 TRP A O 1
ATOM 818 N N . SER A 1 106 ? 3.272 12.685 19.158 1.00 93.50 106 SER A N 1
ATOM 819 C CA . SER A 1 106 ? 3.300 14.145 19.072 1.00 93.50 106 SER A CA 1
ATOM 820 C C . SER A 1 106 ? 2.202 14.614 18.128 1.00 93.50 106 SER A C 1
ATOM 822 O O . SER A 1 106 ? 2.094 14.100 17.004 1.00 93.50 106 SER A O 1
ATOM 824 N N . TRP A 1 107 ? 1.394 15.562 18.594 1.00 98.25 107 TRP A N 1
ATOM 825 C CA . TRP A 1 107 ? 0.288 16.124 17.840 1.00 98.25 107 TRP A CA 1
ATOM 826 C C . TRP A 1 107 ? 0.065 17.616 18.109 1.00 98.25 107 TRP A C 1
ATOM 828 O O . TRP A 1 107 ? 0.375 18.154 19.175 1.00 98.25 107 TRP A O 1
ATOM 838 N N . SER A 1 108 ? -0.578 18.270 17.144 1.00 98.00 108 SER A N 1
ATOM 839 C CA . SER A 1 108 ? -1.046 19.650 17.228 1.00 98.00 108 SER A CA 1
ATOM 840 C C . SER A 1 108 ? -2.425 19.826 16.588 1.00 98.00 108 SER A C 1
ATOM 842 O O . SER A 1 108 ? -2.897 18.991 15.813 1.00 98.00 108 SER A O 1
ATOM 844 N N . TYR A 1 109 ? -3.094 20.924 16.945 1.00 97.56 109 TYR A N 1
ATOM 845 C CA . TYR A 1 109 ? -4.409 21.299 16.425 1.00 97.56 109 TYR A CA 1
ATOM 846 C C . TYR A 1 109 ? -4.440 22.792 16.105 1.00 97.56 109 TYR A C 1
ATOM 848 O O . TYR A 1 109 ? -4.029 23.612 16.928 1.00 97.56 109 TYR A O 1
ATOM 856 N N . THR A 1 110 ? -4.970 23.156 14.943 1.00 98.12 110 THR A N 1
ATOM 857 C CA . THR A 1 110 ? -5.281 24.545 14.575 1.00 98.12 110 THR A CA 1
ATOM 858 C C . THR A 1 110 ? -6.715 24.654 14.066 1.00 98.12 110 THR A C 1
ATOM 860 O O . THR A 1 110 ? -7.314 23.638 13.729 1.00 98.12 110 THR A O 1
ATOM 863 N N . GLY A 1 111 ? -7.274 25.867 14.046 1.00 97.12 111 GLY A N 1
ATOM 864 C CA . GLY A 1 111 ? -8.646 26.155 13.604 1.00 97.12 111 GLY A 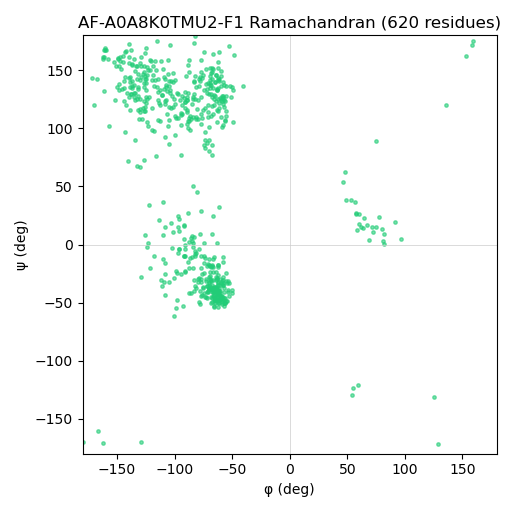CA 1
ATOM 865 C C . GLY A 1 111 ? -9.429 26.982 14.624 1.00 97.12 111 GLY A C 1
ATOM 866 O O . GLY A 1 111 ? -8.866 27.469 15.608 1.00 97.12 111 GLY A O 1
ATOM 867 N N . SER A 1 112 ? -10.731 27.152 14.394 1.00 97.12 112 SER A N 1
ATOM 868 C CA . SER A 1 112 ? -11.615 27.964 15.241 1.00 97.12 112 SER A CA 1
ATOM 869 C C . SER A 1 112 ? -12.833 27.186 15.731 1.00 97.12 112 SER A C 1
ATOM 871 O O . SER A 1 112 ? -13.380 26.353 15.014 1.00 97.12 112 SER A O 1
ATOM 873 N N . GLY A 1 113 ? -13.272 27.472 16.962 1.00 97.25 113 GLY A N 1
ATOM 874 C CA . GLY A 1 113 ? -14.479 26.866 17.540 1.00 97.25 113 GLY A CA 1
ATOM 875 C C . GLY A 1 113 ? -14.396 25.349 17.746 1.00 97.25 113 GLY A C 1
ATOM 876 O O . GLY A 1 113 ? -15.430 24.694 17.791 1.00 97.25 113 GLY A O 1
ATOM 877 N N . ILE A 1 114 ? -13.183 24.794 17.844 1.00 98.12 114 ILE A N 1
ATOM 878 C CA . ILE A 1 114 ? -12.946 23.347 17.889 1.00 98.12 114 ILE A CA 1
ATOM 879 C C . ILE A 1 114 ? -13.499 22.751 19.184 1.00 98.12 114 ILE A C 1
ATOM 881 O O . ILE A 1 114 ? -13.015 23.069 20.272 1.00 98.12 114 ILE A O 1
ATOM 885 N N . ILE A 1 115 ? -14.448 21.828 19.040 1.00 98.31 115 ILE A N 1
ATOM 886 C CA . ILE A 1 115 ? -14.837 20.855 20.059 1.00 98.31 115 ILE A CA 1
ATOM 887 C C . ILE A 1 115 ? -14.424 19.482 19.534 1.00 98.31 115 ILE A C 1
ATOM 889 O O . ILE A 1 115 ? -15.027 18.968 18.592 1.00 98.31 115 ILE A O 1
ATOM 893 N N . ALA A 1 116 ? -13.366 18.918 20.111 1.00 97.56 116 ALA A N 1
ATOM 894 C CA . ALA A 1 116 ? -12.808 17.630 19.712 1.00 97.56 116 ALA A CA 1
ATOM 895 C C . ALA A 1 116 ? -12.000 17.017 20.860 1.00 97.56 116 ALA A C 1
ATOM 897 O O . ALA A 1 116 ? -11.541 17.738 21.751 1.00 97.56 116 ALA A O 1
ATOM 898 N N . ASN A 1 117 ? -11.774 15.708 20.821 1.00 98.19 117 ASN A N 1
ATOM 899 C CA . ASN A 1 117 ? -10.744 15.069 21.642 1.00 98.19 117 ASN A CA 1
ATOM 900 C C . ASN A 1 117 ? -9.505 14.703 20.808 1.00 98.19 117 ASN A C 1
ATOM 902 O O . ASN A 1 117 ? -9.508 14.801 19.580 1.00 98.19 117 ASN A O 1
ATOM 906 N N . VAL A 1 118 ? -8.444 14.270 21.485 1.00 98.69 118 VAL A N 1
ATOM 907 C CA . VAL A 1 118 ? -7.325 13.535 20.882 1.00 98.69 118 VAL A CA 1
ATOM 908 C C . VAL A 1 118 ? -7.067 12.323 21.757 1.00 98.69 118 VAL A C 1
ATOM 910 O O . VAL A 1 118 ? -6.736 12.487 22.934 1.00 98.69 118 VAL A O 1
ATOM 913 N N . ALA A 1 119 ? -7.261 11.125 21.213 1.00 97.56 119 ALA A N 1
ATOM 914 C CA . ALA A 1 119 ? -7.368 9.916 22.016 1.00 97.56 119 ALA A CA 1
ATOM 915 C C . ALA A 1 119 ? -6.735 8.689 21.356 1.00 97.56 119 ALA A C 1
ATOM 917 O O . ALA A 1 119 ? -6.872 8.465 20.148 1.00 97.56 119 ALA A O 1
ATOM 918 N N . TYR A 1 120 ? -6.085 7.877 22.191 1.00 98.44 120 TYR A N 1
ATOM 919 C CA . TYR A 1 120 ? -5.935 6.452 21.918 1.00 98.44 120 TYR A CA 1
ATOM 920 C C . TYR A 1 120 ? -7.265 5.747 22.134 1.00 98.44 120 TYR A C 1
ATOM 922 O O . TYR A 1 120 ? -8.029 6.160 23.009 1.00 98.44 120 TYR A O 1
ATOM 930 N N . ASP A 1 121 ? -7.479 4.664 21.400 1.00 93.00 121 ASP A N 1
ATOM 931 C CA . ASP A 1 121 ? -8.692 3.865 21.477 1.00 93.00 121 ASP A CA 1
ATOM 932 C C . ASP A 1 121 ? -8.378 2.372 21.292 1.00 93.00 121 ASP A C 1
ATOM 934 O O . ASP A 1 121 ? -7.727 1.968 20.320 1.00 93.00 121 ASP A O 1
ATOM 938 N N . ILE A 1 122 ? -8.767 1.558 22.274 1.00 95.00 122 ILE A N 1
ATOM 939 C CA . ILE A 1 122 ? -8.475 0.124 22.342 1.00 95.00 122 ILE A CA 1
ATOM 940 C C . ILE A 1 122 ? -9.783 -0.640 22.506 1.00 95.00 122 ILE A C 1
ATOM 942 O O . ILE A 1 122 ? -10.446 -0.525 23.536 1.00 95.00 122 ILE A O 1
ATOM 946 N N . PHE A 1 123 ? -10.101 -1.499 21.541 1.00 88.75 123 PHE A N 1
ATOM 947 C CA . PHE A 1 123 ? -11.259 -2.388 21.621 1.00 88.75 123 PHE A CA 1
ATOM 948 C C . PHE A 1 123 ? -10.838 -3.789 22.049 1.00 88.75 123 PHE A C 1
ATOM 950 O O . PHE A 1 123 ? -9.804 -4.298 21.606 1.00 88.75 123 PHE A O 1
ATOM 957 N N . THR A 1 124 ? -11.654 -4.442 22.875 1.00 91.69 124 THR A N 1
ATOM 958 C CA . THR A 1 124 ? -11.440 -5.840 23.281 1.00 91.69 124 THR A CA 1
ATOM 959 C C . THR A 1 124 ? -12.740 -6.646 23.266 1.00 91.69 124 THR A C 1
ATOM 961 O O . THR A 1 124 ? -13.824 -6.072 23.379 1.00 91.69 124 THR A O 1
ATOM 964 N N . ALA A 1 125 ? -12.636 -7.965 23.093 1.00 88.94 125 ALA A N 1
ATOM 965 C CA . ALA A 1 125 ? -13.768 -8.895 23.100 1.00 88.94 125 ALA A CA 1
ATOM 966 C C . ALA A 1 125 ? -13.393 -10.246 23.732 1.00 88.94 125 ALA A C 1
ATOM 968 O O . ALA A 1 125 ? -12.220 -10.618 23.769 1.00 88.94 125 ALA A O 1
ATOM 969 N N . SER A 1 126 ? -14.380 -11.055 24.130 1.00 88.62 126 SER A N 1
ATOM 970 C CA . SER A 1 126 ? -14.134 -12.406 24.662 1.00 88.62 126 SER A CA 1
ATOM 971 C C . SER A 1 126 ? -13.591 -13.399 23.622 1.00 88.62 126 SER A C 1
ATOM 973 O O . SER A 1 126 ? -13.075 -14.458 23.978 1.00 88.62 126 SER A O 1
ATOM 975 N N . THR A 1 127 ? -13.719 -13.100 22.325 1.00 80.44 127 THR A N 1
ATOM 976 C CA . THR A 1 127 ? -13.215 -13.948 21.231 1.00 80.44 127 THR A CA 1
ATOM 977 C C . THR A 1 127 ? -12.541 -13.103 20.154 1.00 80.44 127 THR A C 1
ATOM 979 O O . THR A 1 127 ? -12.851 -11.924 20.016 1.00 80.44 127 THR A O 1
ATOM 982 N N . ALA A 1 128 ? -11.626 -13.701 19.382 1.00 72.44 128 ALA A N 1
ATOM 983 C CA . ALA A 1 128 ? -10.839 -12.984 18.377 1.00 72.44 128 ALA A CA 1
ATOM 984 C C . ALA A 1 128 ? -11.690 -12.355 17.264 1.00 72.44 128 ALA A C 1
ATOM 986 O O . ALA A 1 128 ? -11.350 -11.271 16.819 1.00 72.44 128 ALA A O 1
ATOM 987 N N . ASP A 1 129 ? -12.806 -12.984 16.884 1.00 71.38 129 ASP A N 1
ATOM 988 C CA . ASP A 1 129 ? -13.734 -12.487 15.854 1.00 71.38 129 ASP A CA 1
ATOM 989 C C . ASP A 1 129 ? -15.062 -11.975 16.459 1.00 71.38 129 ASP A C 1
ATOM 991 O O . ASP A 1 129 ? -16.079 -11.865 15.770 1.00 71.38 129 ASP A O 1
ATOM 995 N N . GLY A 1 130 ? -15.089 -11.748 17.776 1.00 72.19 130 GLY A N 1
ATOM 996 C CA . GLY A 1 130 ? -16.278 -11.319 18.507 1.00 72.19 130 GLY A CA 1
ATOM 997 C C . GLY A 1 130 ? -16.587 -9.837 18.319 1.00 72.19 130 GLY A C 1
ATOM 998 O O . GLY A 1 130 ? -15.709 -9.037 18.001 1.00 72.19 130 GLY A O 1
ATOM 999 N N . ALA A 1 131 ? -17.842 -9.456 18.566 1.00 75.31 131 ALA A N 1
ATOM 1000 C CA . ALA A 1 131 ? -18.184 -8.044 18.698 1.00 75.31 131 ALA A CA 1
ATOM 1001 C C . ALA A 1 131 ? -17.432 -7.440 19.902 1.00 75.31 131 ALA A C 1
ATOM 1003 O O . ALA A 1 131 ? -17.311 -8.127 20.920 1.00 75.31 131 ALA A O 1
ATOM 1004 N N . PRO A 1 132 ? -16.943 -6.190 19.813 1.00 80.00 132 PRO A N 1
ATOM 1005 C CA . PRO A 1 132 ? -16.299 -5.539 20.945 1.00 80.00 132 PRO A CA 1
ATOM 1006 C C . PRO A 1 132 ? -17.217 -5.482 22.174 1.00 80.00 132 PRO A C 1
ATOM 1008 O O . PRO A 1 132 ? -18.406 -5.184 22.066 1.00 80.00 132 PRO A O 1
ATOM 1011 N N . GLU A 1 133 ? -16.645 -5.776 23.338 1.00 90.19 133 GLU A N 1
ATOM 1012 C CA . GLU A 1 133 ? -17.305 -5.763 24.652 1.00 90.19 133 GLU A CA 1
ATOM 1013 C C . GLU A 1 133 ? -16.812 -4.591 25.508 1.00 90.19 133 GLU A C 1
ATOM 1015 O O . GLU A 1 133 ? -17.576 -4.019 26.290 1.00 90.19 133 GLU A O 1
ATOM 1020 N N . TYR A 1 134 ? -15.543 -4.210 25.336 1.00 93.50 134 TYR A N 1
ATOM 1021 C CA . TYR A 1 134 ? -14.938 -3.064 26.007 1.00 93.50 134 TYR A CA 1
ATOM 1022 C C . TYR A 1 134 ? -14.238 -2.142 25.016 1.00 93.50 134 TYR A C 1
ATOM 1024 O O . TYR A 1 134 ? -13.577 -2.607 24.085 1.00 93.50 134 TYR A O 1
ATOM 1032 N N . GLU A 1 135 ? -14.330 -0.850 25.304 1.00 93.94 135 GLU A N 1
ATOM 1033 C CA . GLU A 1 135 ? -13.608 0.240 24.653 1.00 93.94 135 GLU A CA 1
ATOM 1034 C C . GLU A 1 135 ? -12.815 0.990 25.728 1.00 93.94 135 GLU A C 1
ATOM 1036 O O . GLU A 1 135 ? -13.355 1.367 26.772 1.00 93.94 135 GLU A O 1
ATOM 1041 N N . ILE A 1 136 ? -11.512 1.155 25.523 1.00 98.25 136 ILE A N 1
ATOM 1042 C CA . ILE A 1 136 ? -10.603 1.774 26.488 1.00 98.25 136 ILE A CA 1
ATOM 1043 C C . ILE A 1 136 ? -9.919 2.942 25.794 1.00 98.25 136 ILE A C 1
ATOM 1045 O O . ILE A 1 136 ? -9.007 2.759 24.988 1.00 98.25 136 ILE A O 1
ATOM 1049 N N . MET A 1 137 ? -10.340 4.149 26.152 1.00 98.06 137 MET A N 1
ATOM 1050 C CA . MET A 1 137 ? -9.824 5.378 25.578 1.00 98.06 137 MET A CA 1
ATOM 1051 C C . MET A 1 137 ? -8.845 6.077 26.519 1.00 98.06 137 MET A C 1
ATOM 1053 O O . MET A 1 137 ? -9.086 6.190 27.724 1.00 98.06 137 MET A O 1
ATOM 1057 N N . ILE A 1 138 ? -7.771 6.632 25.959 1.00 98.75 138 ILE A N 1
ATOM 1058 C CA . ILE A 1 138 ? -6.814 7.481 26.682 1.00 98.75 138 ILE A CA 1
ATOM 1059 C C . ILE A 1 138 ? -6.731 8.831 25.969 1.00 98.75 138 ILE A C 1
ATOM 1061 O O . ILE A 1 138 ? -6.092 8.954 24.923 1.00 98.75 138 ILE A O 1
ATOM 1065 N N . TRP A 1 139 ? -7.400 9.842 26.521 1.00 98.50 139 TRP A N 1
ATOM 1066 C CA . TRP A 1 139 ? -7.536 11.173 25.933 1.00 98.50 139 TRP A CA 1
ATOM 1067 C C . TRP A 1 139 ? -6.366 12.064 26.349 1.00 98.50 139 TRP A C 1
ATOM 1069 O O . TRP A 1 139 ? -6.308 12.559 27.478 1.00 98.50 139 TRP A O 1
ATOM 1079 N N . LEU A 1 140 ? -5.454 12.303 25.409 1.00 98.38 140 LEU A N 1
ATOM 1080 C CA . LEU A 1 140 ? -4.359 13.260 25.554 1.00 98.38 140 LEU A CA 1
ATOM 1081 C C . LEU A 1 140 ? -4.837 14.709 25.440 1.00 98.38 140 LEU A C 1
ATOM 1083 O O . LEU A 1 140 ? -4.169 15.609 25.942 1.00 98.38 140 LEU A O 1
ATOM 1087 N N . GLY A 1 141 ? -5.962 14.946 24.763 1.00 97.19 141 GLY A N 1
ATOM 1088 C CA . GLY A 1 141 ? -6.536 16.275 24.594 1.00 97.19 141 GLY A CA 1
ATOM 1089 C C . GLY A 1 141 ? -8.054 16.290 24.733 1.00 97.19 141 GLY A C 1
ATOM 1090 O O . GLY A 1 141 ? -8.737 15.408 24.218 1.00 97.19 141 GLY A O 1
ATOM 1091 N N . SER A 1 142 ? -8.572 17.329 25.388 1.00 97.06 142 SER A N 1
ATOM 1092 C CA . SER A 1 142 ? -9.990 17.702 25.408 1.00 97.06 142 SER A CA 1
ATOM 1093 C C . SER A 1 142 ? -10.093 19.180 25.028 1.00 97.06 142 SER A C 1
ATOM 1095 O O . SER A 1 142 ? -9.669 20.071 25.767 1.00 97.06 142 SER A O 1
ATOM 1097 N N . LEU A 1 143 ? -10.591 19.451 23.822 1.00 97.62 143 LEU A N 1
ATOM 1098 C CA . LEU A 1 143 ? -10.706 20.794 23.260 1.00 97.62 143 LEU A CA 1
ATOM 1099 C C . LEU A 1 143 ? -12.165 21.258 23.295 1.00 97.62 143 LEU A C 1
ATOM 1101 O O . LEU A 1 143 ? -13.086 20.478 23.056 1.00 97.62 143 LEU A O 1
ATOM 1105 N N . GLY A 1 144 ? -12.383 22.540 23.606 1.00 95.06 144 GLY A N 1
ATOM 1106 C CA . GLY A 1 144 ? -13.695 23.192 23.480 1.00 95.06 144 GLY A CA 1
ATOM 1107 C C . GLY A 1 144 ? -14.818 22.638 24.367 1.00 95.06 144 GLY A C 1
ATOM 1108 O O . GLY A 1 144 ? -15.984 22.955 24.136 1.00 95.06 144 GLY A O 1
ATOM 1109 N N . GLY A 1 145 ? -14.485 21.833 25.381 1.00 91.31 145 GLY A N 1
ATOM 1110 C CA . GLY A 1 145 ? -15.455 21.204 26.280 1.00 91.31 145 GLY A CA 1
ATOM 1111 C C . GLY A 1 145 ? -15.932 19.815 25.841 1.00 91.31 145 GLY A C 1
ATOM 1112 O O . GLY A 1 145 ? -16.982 19.383 26.308 1.00 91.31 145 GLY A O 1
ATOM 1113 N N . ALA A 1 146 ? -15.194 19.124 24.963 1.00 93.19 146 ALA A N 1
ATOM 1114 C CA . ALA A 1 146 ? -15.448 17.718 24.643 1.00 93.19 146 ALA A CA 1
ATOM 1115 C C . ALA A 1 146 ? -15.375 16.842 25.911 1.00 93.19 146 ALA A C 1
ATOM 1117 O O . ALA A 1 146 ? -14.388 16.897 26.651 1.00 93.19 146 ALA A O 1
ATOM 1118 N N . GLY A 1 147 ? -16.408 16.033 26.157 1.00 92.06 147 GLY A N 1
ATOM 1119 C CA . GLY A 1 147 ? -16.517 15.171 27.338 1.00 92.06 147 GLY A CA 1
ATOM 1120 C C . GLY A 1 147 ? -16.604 13.685 26.970 1.00 92.06 147 GLY A C 1
ATOM 1121 O O . GLY A 1 147 ? -17.198 13.368 25.940 1.00 92.06 147 GLY A O 1
ATOM 1122 N N . PRO A 1 148 ? -16.034 12.778 27.786 1.00 94.31 148 PRO A N 1
ATOM 1123 C CA . PRO A 1 148 ? -16.106 11.338 27.548 1.00 94.31 148 PRO A CA 1
ATOM 1124 C C . PRO A 1 148 ? -17.495 10.773 27.870 1.00 94.31 148 PRO A C 1
ATOM 1126 O O . PRO A 1 148 ? -18.287 11.385 28.593 1.00 94.31 148 PRO A O 1
ATOM 1129 N N . ILE A 1 149 ? -17.757 9.550 27.406 1.00 86.31 149 ILE A N 1
ATOM 1130 C CA . ILE A 1 149 ? -18.927 8.775 27.829 1.00 86.31 149 ILE A CA 1
ATOM 1131 C C . ILE A 1 149 ? -18.853 8.538 29.346 1.00 86.31 149 ILE A C 1
ATOM 1133 O O . ILE A 1 149 ? -17.863 8.033 29.877 1.00 86.31 149 ILE A O 1
ATOM 1137 N N . SER A 1 150 ? -19.915 8.911 30.064 1.00 94.62 150 SER A N 1
ATOM 1138 C CA . SER A 1 150 ? -20.001 8.746 31.515 1.00 94.62 150 SER A CA 1
ATOM 1139 C C . SER A 1 150 ? -21.438 8.504 31.963 1.00 94.62 150 SER A C 1
ATOM 1141 O O . SER A 1 150 ? -22.344 9.248 31.597 1.00 94.62 150 SER A O 1
ATOM 1143 N N . SER A 1 151 ? -21.638 7.500 32.818 1.00 92.62 151 SER A N 1
ATOM 1144 C CA . SER A 1 151 ? -22.953 7.203 33.406 1.00 92.62 151 SER A CA 1
ATOM 1145 C C . SER A 1 151 ? -23.416 8.267 34.406 1.00 92.62 151 SER A C 1
ATOM 1147 O O . SER A 1 151 ? -24.611 8.429 34.630 1.00 92.62 151 SER A O 1
ATOM 1149 N N . THR A 1 152 ? -22.475 8.967 35.046 1.00 94.44 152 THR A N 1
ATOM 1150 C CA . THR A 1 152 ? -22.747 9.912 36.145 1.00 94.44 152 THR A CA 1
ATOM 1151 C C . THR A 1 152 ? -22.349 11.349 35.816 1.00 94.44 152 THR A C 1
ATOM 1153 O O . THR A 1 152 ? -22.638 12.258 36.591 1.00 94.44 152 THR A O 1
ATOM 1156 N N . GLY A 1 153 ? -21.630 11.564 34.710 1.00 93.31 153 GLY A N 1
ATOM 1157 C CA . GLY A 1 153 ? -20.977 12.836 34.392 1.00 93.31 153 GLY A CA 1
ATOM 1158 C C . GLY A 1 153 ? -19.790 13.178 35.304 1.00 93.31 153 GLY A C 1
ATOM 1159 O O . GLY A 1 153 ? -19.222 14.258 35.176 1.00 93.31 153 GLY A O 1
ATOM 1160 N N . SER A 1 154 ? -19.407 12.285 36.223 1.00 95.88 154 SER A N 1
ATOM 1161 C CA . SER A 1 154 ? -18.316 12.478 37.187 1.00 95.88 154 SER A CA 1
ATOM 1162 C C . SER A 1 154 ? -17.245 11.400 37.027 1.00 95.88 154 SER A C 1
ATOM 1164 O O . SER A 1 154 ? -17.506 10.324 36.481 1.00 95.88 154 SER A O 1
ATOM 1166 N N . THR A 1 155 ? -16.035 11.681 37.510 1.00 96.94 155 THR A N 1
ATOM 1167 C CA . THR A 1 155 ? -14.960 10.687 37.547 1.00 96.94 155 THR A CA 1
ATOM 1168 C C . THR A 1 155 ? -15.293 9.568 38.529 1.00 96.94 155 THR A C 1
ATOM 1170 O O . THR A 1 155 ? -15.854 9.805 39.599 1.00 96.94 155 THR A O 1
ATOM 1173 N N . ILE A 1 156 ? -14.926 8.338 38.174 1.00 98.00 156 ILE A N 1
ATOM 1174 C CA . ILE A 1 156 ? -14.982 7.182 39.079 1.00 98.00 156 ILE A CA 1
ATOM 1175 C C . ILE A 1 156 ? -13.673 6.991 39.851 1.00 98.00 156 ILE A C 1
ATOM 1177 O O . ILE A 1 156 ? -13.674 6.393 40.923 1.00 98.00 156 ILE A O 1
ATOM 1181 N N . ALA A 1 157 ? -12.559 7.499 39.316 1.00 97.94 157 ALA A N 1
ATOM 1182 C CA . ALA A 1 157 ? -11.249 7.475 39.955 1.00 97.94 157 ALA A CA 1
ATOM 1183 C C . ALA A 1 157 ? -10.315 8.533 39.345 1.00 97.94 157 ALA A C 1
ATOM 1185 O O . ALA A 1 157 ? -10.581 9.070 38.266 1.00 97.94 157 ALA A O 1
ATOM 1186 N N . THR A 1 158 ? -9.189 8.784 40.021 1.00 98.00 158 THR A N 1
ATOM 1187 C CA . THR A 1 158 ? -8.123 9.667 39.523 1.00 98.00 158 THR A CA 1
ATOM 1188 C C . THR A 1 158 ? -6.741 8.998 39.607 1.00 98.00 158 THR A C 1
ATOM 1190 O O . THR A 1 158 ? -5.926 9.377 40.453 1.00 98.00 158 THR A O 1
ATOM 1193 N N . PRO A 1 159 ? -6.472 7.934 38.824 1.00 97.81 159 PRO A N 1
ATOM 1194 C CA . PRO A 1 159 ? -5.213 7.197 38.913 1.00 97.81 159 PRO A CA 1
ATOM 1195 C C . PRO A 1 159 ? -4.006 7.996 38.414 1.00 97.81 159 PRO A C 1
ATOM 1197 O O . PRO A 1 159 ? -4.093 8.733 37.433 1.00 97.81 159 PRO A O 1
ATOM 1200 N N . ASN A 1 160 ? -2.855 7.792 39.058 1.00 97.19 160 ASN A N 1
ATOM 1201 C CA . ASN A 1 160 ? -1.572 8.287 38.566 1.00 97.19 160 ASN A CA 1
ATOM 1202 C C . ASN A 1 160 ? -0.893 7.199 37.723 1.00 97.19 160 ASN A C 1
ATOM 1204 O O . ASN A 1 160 ? -0.514 6.159 38.258 1.00 97.19 160 ASN A O 1
ATOM 1208 N N . ILE A 1 161 ? -0.772 7.434 36.415 1.00 95.44 161 ILE A N 1
ATOM 1209 C CA . ILE A 1 161 ? -0.171 6.507 35.447 1.00 95.44 161 ILE A CA 1
ATOM 1210 C C . ILE A 1 161 ? 0.851 7.289 34.626 1.00 95.44 161 ILE A C 1
ATOM 1212 O O . ILE A 1 161 ? 0.526 8.343 34.072 1.00 95.44 161 ILE A O 1
ATOM 1216 N N . GLY A 1 162 ? 2.097 6.809 34.582 1.00 86.94 162 GLY A N 1
ATOM 1217 C CA . GLY A 1 162 ? 3.185 7.487 33.870 1.00 86.94 162 GLY A CA 1
ATOM 1218 C C . GLY A 1 162 ? 3.483 8.906 34.379 1.00 86.94 162 GLY A C 1
ATOM 1219 O O . GLY A 1 162 ? 3.933 9.748 33.609 1.00 86.94 162 GLY A O 1
ATOM 1220 N N . GLY A 1 163 ? 3.190 9.204 35.652 1.00 88.88 163 GLY A N 1
ATOM 1221 C CA . GLY A 1 163 ? 3.376 10.535 36.244 1.00 88.88 163 GLY A CA 1
ATOM 1222 C C . GLY A 1 163 ? 2.253 11.537 35.947 1.00 88.88 163 GLY A C 1
ATOM 1223 O O . GLY A 1 163 ? 2.333 12.681 36.394 1.00 88.88 163 GLY A O 1
ATOM 1224 N N . VAL A 1 164 ? 1.196 11.124 35.243 1.00 93.62 164 VAL A N 1
ATOM 1225 C CA . VAL A 1 164 ? 0.008 11.940 34.957 1.00 93.62 164 VAL A CA 1
ATOM 1226 C C . VAL A 1 164 ? -1.161 11.444 35.808 1.00 93.62 164 VAL A C 1
ATOM 1228 O O . VAL A 1 164 ? -1.427 10.245 35.865 1.00 93.62 164 VAL A O 1
ATOM 1231 N N . SER A 1 165 ? -1.867 12.361 36.475 1.00 97.44 165 SER A N 1
ATOM 1232 C CA . SER A 1 165 ? -3.101 12.055 37.215 1.00 97.44 165 SER A CA 1
ATOM 1233 C C . SER A 1 165 ? -4.305 12.126 36.276 1.00 97.44 165 SER A C 1
ATOM 1235 O O . SER A 1 165 ? -4.797 13.214 35.985 1.00 97.44 165 SER A O 1
ATOM 1237 N N . TRP A 1 166 ? -4.759 10.975 35.791 1.00 98.31 166 TRP A N 1
ATOM 1238 C CA . TRP A 1 166 ? -5.841 10.852 34.814 1.00 98.31 166 TRP A CA 1
ATOM 1239 C C . TRP A 1 166 ? -7.205 10.893 35.486 1.00 98.31 166 TRP A C 1
ATOM 1241 O O . TRP A 1 166 ? -7.400 10.259 36.512 1.00 98.31 166 TRP A O 1
ATOM 1251 N N . ASN A 1 167 ? -8.175 11.565 34.881 1.00 98.62 167 ASN A N 1
ATOM 1252 C CA . ASN A 1 167 ? -9.575 11.504 35.284 1.00 98.62 167 ASN A CA 1
ATOM 1253 C C . ASN A 1 167 ? -10.238 10.305 34.600 1.00 98.62 167 ASN A C 1
ATOM 1255 O O . ASN A 1 167 ? -10.444 10.335 33.389 1.00 98.62 167 ASN A O 1
ATOM 1259 N N . LEU A 1 168 ? -10.544 9.243 35.349 1.00 98.69 168 LEU A N 1
ATOM 1260 C CA . LEU A 1 168 ? -11.173 8.045 34.797 1.00 98.69 168 LEU A CA 1
ATOM 1261 C C . LEU A 1 168 ? -12.697 8.168 34.841 1.00 98.69 168 LEU A C 1
ATOM 1263 O O . LEU A 1 168 ? -13.276 8.386 35.907 1.00 98.69 168 LEU A O 1
ATOM 1267 N N . TYR A 1 169 ? -13.336 7.962 33.695 1.00 98.38 169 TYR A N 1
ATOM 1268 C CA . TYR A 1 169 ? -14.785 7.885 33.527 1.00 98.38 169 TYR A CA 1
ATOM 1269 C C . TYR A 1 169 ? -15.191 6.495 33.038 1.00 98.38 169 TYR A C 1
ATOM 1271 O O . TYR A 1 169 ? -14.385 5.769 32.453 1.00 98.38 169 TYR A O 1
ATOM 1279 N N . THR A 1 170 ? -16.455 6.136 33.265 1.00 97.44 170 THR A N 1
ATOM 1280 C CA . THR A 1 170 ? -17.050 4.936 32.677 1.00 97.44 170 THR A CA 1
ATOM 1281 C C . THR A 1 170 ? -18.506 5.155 32.288 1.00 97.44 170 THR A C 1
ATOM 1283 O O . THR A 1 170 ? -19.269 5.831 32.993 1.00 97.44 170 THR A O 1
ATOM 1286 N N . GLY A 1 171 ? -18.913 4.538 31.187 1.00 93.06 171 GLY A N 1
ATOM 1287 C CA . GLY A 1 171 ? -20.306 4.420 30.791 1.00 93.06 171 GLY A CA 1
ATOM 1288 C C . GLY A 1 171 ? -20.505 3.328 29.758 1.00 93.06 171 GLY A C 1
ATOM 1289 O O . GLY A 1 171 ? -19.601 2.542 29.486 1.00 93.06 171 GLY A O 1
ATOM 1290 N N . SER A 1 172 ? -21.706 3.265 29.198 1.00 86.94 172 SER A N 1
ATOM 1291 C CA . SER A 1 172 ? -22.048 2.281 28.175 1.00 86.94 172 SER A CA 1
ATOM 1292 C C . SER A 1 172 ? -22.409 2.982 26.877 1.00 86.94 172 SER A C 1
ATOM 1294 O O . SER A 1 172 ? -23.162 3.958 26.882 1.00 86.94 172 SER A O 1
ATOM 1296 N N . HIS A 1 173 ? -21.896 2.461 25.768 1.00 75.38 173 HIS A N 1
ATOM 1297 C CA . HIS A 1 173 ? -22.270 2.889 24.427 1.00 75.38 173 HIS A CA 1
ATOM 1298 C C . HIS A 1 173 ? -22.504 1.654 23.565 1.00 75.38 173 HIS A C 1
ATOM 1300 O O . HIS A 1 173 ? -21.653 0.771 23.473 1.00 75.38 173 HIS A O 1
ATOM 1306 N N . SER A 1 174 ? -23.691 1.563 22.959 1.00 76.81 174 SER A N 1
ATOM 1307 C CA . SER A 1 174 ? -24.151 0.322 22.329 1.00 76.81 174 SER A CA 1
ATOM 1308 C C . SER A 1 174 ? -24.081 -0.856 23.324 1.00 76.81 174 SER A C 1
ATOM 1310 O O . SER A 1 174 ? -24.596 -0.748 24.436 1.00 76.81 174 SER A O 1
ATOM 1312 N N . GLN A 1 175 ? -23.463 -1.974 22.936 1.00 75.81 175 GLN A N 1
ATOM 1313 C CA . GLN A 1 175 ? -23.288 -3.179 23.755 1.00 75.81 175 GLN A CA 1
ATOM 1314 C C . GLN A 1 175 ? -21.966 -3.178 24.550 1.00 75.81 175 GLN A C 1
ATOM 1316 O O . GLN A 1 175 ? -21.654 -4.169 25.203 1.00 75.81 175 GLN A O 1
ATOM 1321 N N . MET A 1 176 ? -21.196 -2.082 24.493 1.00 86.38 176 MET A N 1
ATOM 1322 C CA . MET A 1 176 ? -19.849 -1.980 25.058 1.00 86.38 176 MET A CA 1
ATOM 1323 C C . MET A 1 176 ? -19.832 -1.232 26.392 1.00 86.38 176 MET A C 1
ATOM 1325 O O . MET A 1 176 ? -20.589 -0.279 26.604 1.00 86.38 176 MET A O 1
ATOM 1329 N N . THR A 1 177 ? -18.907 -1.623 27.268 1.00 94.00 177 THR A N 1
ATOM 1330 C CA . THR A 1 177 ? -18.484 -0.801 28.411 1.00 94.00 177 THR A CA 1
ATOM 1331 C C . THR A 1 177 ? -17.294 0.057 28.000 1.00 94.00 177 THR A C 1
ATOM 1333 O O . THR A 1 177 ? -16.258 -0.471 27.599 1.00 94.00 177 THR A O 1
ATOM 1336 N N . VAL A 1 178 ? -17.430 1.374 28.129 1.00 94.94 178 VAL A N 1
ATOM 1337 C CA . VAL A 1 178 ? -16.396 2.343 27.761 1.00 94.94 178 VAL A CA 1
ATOM 1338 C C . VAL A 1 178 ? -15.697 2.840 29.021 1.00 94.94 178 VAL A C 1
ATOM 1340 O O . VAL A 1 178 ? -16.350 3.298 29.964 1.00 94.94 178 VAL A O 1
ATOM 1343 N N . PHE A 1 179 ? -14.370 2.762 29.037 1.00 98.44 179 PHE A N 1
ATOM 1344 C CA . PHE A 1 179 ? -13.511 3.414 30.022 1.00 98.44 179 PHE A CA 1
ATOM 1345 C C . PHE A 1 179 ? -12.734 4.533 29.341 1.00 98.44 179 PHE A C 1
ATOM 1347 O O . PHE A 1 179 ? -12.070 4.296 28.337 1.00 98.44 179 PHE A O 1
ATOM 1354 N N . SER A 1 180 ? -12.762 5.741 29.900 1.00 98.44 180 SER A N 1
ATOM 1355 C CA . SER A 1 180 ? -12.033 6.880 29.331 1.00 98.44 180 SER A CA 1
ATOM 1356 C C . SER A 1 180 ? -11.139 7.521 30.383 1.00 98.44 180 SER A C 1
ATOM 1358 O O . SER A 1 180 ? -11.627 8.087 31.362 1.00 98.44 180 SER A O 1
ATOM 1360 N N . PHE A 1 181 ? -9.826 7.451 30.175 1.00 98.75 181 PHE A N 1
ATOM 1361 C CA . PHE A 1 181 ? -8.830 8.179 30.955 1.00 98.75 181 PHE A CA 1
ATOM 1362 C C . PHE A 1 181 ? -8.598 9.539 30.308 1.00 98.75 181 PHE A C 1
ATOM 1364 O O . PHE A 1 181 ? -8.064 9.612 29.206 1.00 98.75 181 PHE A O 1
ATOM 1371 N N . VAL A 1 182 ? -8.969 10.624 30.983 1.00 98.69 182 VAL A N 1
ATOM 1372 C CA . VAL A 1 182 ? -8.838 11.984 30.446 1.00 98.69 182 VAL A CA 1
ATOM 1373 C C . VAL A 1 182 ? -7.733 12.738 31.168 1.00 98.69 182 VAL A C 1
ATOM 1375 O O . VAL A 1 182 ? -7.759 12.863 32.395 1.00 98.69 182 VAL A O 1
ATOM 1378 N N . ALA A 1 183 ? -6.750 13.239 30.418 1.00 97.75 183 ALA A N 1
ATOM 1379 C CA . ALA A 1 183 ? -5.697 14.073 30.981 1.00 97.75 183 ALA A CA 1
ATOM 1380 C C . ALA A 1 183 ? -6.290 15.373 31.569 1.00 97.75 183 ALA A C 1
ATOM 1382 O O . ALA A 1 183 ? -7.227 15.937 31.000 1.00 97.75 183 ALA A O 1
ATOM 1383 N N . PRO A 1 184 ? -5.756 15.893 32.689 1.00 94.50 184 PRO A N 1
ATOM 1384 C CA . PRO A 1 184 ? -6.270 17.115 33.314 1.00 94.50 184 PRO A CA 1
ATOM 1385 C C . PRO A 1 184 ? -5.965 18.377 32.487 1.00 94.50 184 PRO A C 1
ATOM 1387 O O . PRO A 1 184 ? -6.577 19.422 32.698 1.00 94.50 184 PRO A O 1
ATOM 1390 N N . SER A 1 185 ? -5.018 18.284 31.554 1.00 95.94 185 SER A N 1
ATOM 1391 C CA . SER A 1 185 ? -4.667 19.306 30.571 1.00 95.94 185 SER A CA 1
ATOM 1392 C C . SER A 1 185 ? -4.165 18.643 29.283 1.00 95.94 185 SER A C 1
ATOM 1394 O O . SER A 1 185 ? -3.753 17.485 29.304 1.00 95.94 185 SER A O 1
ATOM 1396 N N . ASN A 1 186 ? -4.194 19.372 28.161 1.00 97.38 186 ASN A N 1
ATOM 1397 C CA . ASN A 1 186 ? -3.770 18.837 26.864 1.00 97.38 186 ASN A CA 1
ATOM 1398 C C . ASN A 1 186 ? -2.270 18.491 26.852 1.00 97.38 186 ASN A C 1
ATOM 1400 O O . ASN A 1 186 ? -1.426 19.343 27.134 1.00 97.38 186 ASN A O 1
ATOM 1404 N N . ILE A 1 187 ? -1.948 17.261 26.453 1.00 97.19 187 ILE A N 1
ATOM 1405 C CA . ILE A 1 187 ? -0.591 16.724 26.333 1.00 97.19 187 ILE A CA 1
ATOM 1406 C C . ILE A 1 187 ? -0.251 16.591 24.844 1.00 97.19 187 ILE A C 1
ATOM 1408 O O . ILE A 1 187 ? -0.538 15.568 24.227 1.00 97.19 187 ILE A O 1
ATOM 1412 N N . GLY A 1 188 ? 0.367 17.625 24.262 1.00 89.75 188 GLY A N 1
ATOM 1413 C CA . GLY A 1 188 ? 0.733 17.649 22.834 1.00 89.75 188 GLY A CA 1
ATOM 1414 C C . GLY A 1 188 ? 1.847 16.669 22.440 1.00 89.75 188 GLY A C 1
ATOM 1415 O O . GLY A 1 188 ? 1.973 16.322 21.276 1.00 89.75 188 GLY A O 1
ATOM 1416 N N . SER A 1 189 ? 2.644 16.188 23.400 1.00 93.44 189 SER A N 1
ATOM 1417 C CA . SER A 1 189 ? 3.647 15.140 23.180 1.00 93.44 189 SER A CA 1
ATOM 1418 C C . SER A 1 189 ? 3.638 14.167 24.351 1.00 93.44 189 SER A C 1
ATOM 1420 O O . SER A 1 189 ? 3.972 14.540 25.476 1.00 93.44 189 SER A O 1
ATOM 1422 N N . PHE A 1 190 ? 3.277 12.918 24.083 1.00 92.25 190 PHE A N 1
ATOM 1423 C CA . PHE A 1 190 ? 3.174 11.847 25.067 1.00 92.25 190 PHE A CA 1
ATOM 1424 C C . PHE A 1 190 ? 4.128 10.700 24.726 1.00 92.25 190 PHE A C 1
ATOM 1426 O O . PHE A 1 190 ? 4.299 10.341 23.561 1.00 92.25 190 PHE A O 1
ATOM 1433 N N . SER A 1 191 ? 4.732 10.103 25.749 1.00 91.56 191 SER A N 1
ATOM 1434 C CA . SER A 1 191 ? 5.494 8.860 25.648 1.00 91.56 191 SER A CA 1
ATOM 1435 C C . SER A 1 191 ? 5.217 8.034 26.893 1.00 91.56 191 SER A C 1
ATOM 1437 O O . SER A 1 191 ? 5.320 8.553 28.002 1.00 91.56 191 SER A O 1
ATOM 1439 N N . GLY A 1 192 ? 4.878 6.763 26.721 1.00 86.69 192 GLY A N 1
ATOM 1440 C CA . GLY A 1 192 ? 4.498 5.894 27.831 1.00 86.69 192 GLY A CA 1
ATOM 1441 C C . GLY A 1 192 ? 4.159 4.489 27.363 1.00 86.69 192 GLY A C 1
ATOM 1442 O O . GLY A 1 192 ? 4.384 4.153 26.201 1.00 86.69 192 GLY A O 1
ATOM 1443 N N . ASP A 1 193 ? 3.612 3.686 28.268 1.00 91.94 193 ASP A N 1
ATOM 1444 C CA . ASP A 1 193 ? 3.165 2.328 27.982 1.00 91.94 193 ASP A CA 1
ATOM 1445 C C . ASP A 1 193 ? 1.643 2.223 28.135 1.00 91.94 193 ASP A C 1
ATOM 1447 O O . ASP A 1 193 ? 1.088 2.568 29.180 1.00 91.94 193 ASP A O 1
ATOM 1451 N N . LEU A 1 194 ? 0.946 1.772 27.087 1.00 95.69 194 LEU A N 1
ATOM 1452 C CA . LEU A 1 194 ? -0.508 1.613 27.144 1.00 95.69 194 LEU A CA 1
ATOM 1453 C C . LEU A 1 194 ? -0.938 0.433 28.030 1.00 95.69 194 LEU A C 1
ATOM 1455 O O . LEU A 1 194 ? -2.088 0.421 28.480 1.00 95.69 194 LEU A O 1
ATOM 1459 N N . THR A 1 195 ? -0.051 -0.528 28.337 1.00 94.19 195 THR A N 1
ATOM 1460 C CA . THR A 1 195 ? -0.408 -1.635 29.242 1.00 94.19 195 THR A CA 1
ATOM 1461 C C . THR A 1 195 ? -0.712 -1.151 30.649 1.00 94.19 195 THR A C 1
ATOM 1463 O O . THR A 1 195 ? -1.605 -1.714 31.276 1.00 94.19 195 THR A O 1
ATOM 1466 N N . ASP A 1 196 ? -0.083 -0.066 31.110 1.00 95.50 196 ASP A N 1
ATOM 1467 C CA . ASP A 1 196 ? -0.305 0.484 32.452 1.00 95.50 196 ASP A CA 1
ATOM 1468 C C . ASP A 1 196 ? -1.783 0.853 32.691 1.00 95.50 196 ASP A C 1
ATOM 1470 O O . ASP A 1 196 ? -2.323 0.663 33.785 1.00 95.50 196 ASP A O 1
ATOM 1474 N N . PHE A 1 197 ? -2.475 1.332 31.651 1.00 98.31 197 PHE A N 1
ATOM 1475 C CA . PHE A 1 197 ? -3.904 1.652 31.707 1.00 98.31 197 PHE A CA 1
ATOM 1476 C C . PHE A 1 197 ? -4.760 0.391 31.778 1.00 98.31 197 PHE A C 1
ATOM 1478 O O . PHE A 1 197 ? -5.665 0.295 32.610 1.00 98.31 197 PHE A O 1
ATOM 1485 N N . THR A 1 198 ? -4.462 -0.601 30.936 1.00 96.50 198 THR A N 1
ATOM 1486 C CA . THR A 1 198 ? -5.190 -1.875 30.950 1.00 96.50 198 THR A CA 1
ATOM 1487 C C . THR A 1 198 ? -4.953 -2.645 32.248 1.00 96.50 198 THR A C 1
ATOM 1489 O O . THR A 1 198 ? -5.895 -3.206 32.799 1.00 96.50 198 THR A O 1
ATOM 1492 N N . ASP A 1 199 ? -3.744 -2.600 32.807 1.00 95.94 199 ASP A N 1
ATOM 1493 C CA . ASP A 1 199 ? -3.405 -3.222 34.085 1.00 95.94 199 ASP A CA 1
ATOM 1494 C C . ASP A 1 199 ? -4.103 -2.527 35.251 1.00 95.94 199 ASP A C 1
ATOM 1496 O O . ASP A 1 199 ? -4.629 -3.203 36.140 1.00 95.94 199 ASP A O 1
ATOM 1500 N N . TYR A 1 200 ? -4.216 -1.195 35.215 1.00 98.25 200 TYR A N 1
ATOM 1501 C CA . TYR A 1 200 ? -5.039 -0.470 36.177 1.00 98.25 200 TYR A CA 1
ATOM 1502 C C . TYR A 1 200 ? -6.502 -0.934 36.129 1.00 98.25 200 TYR A C 1
ATOM 1504 O O . TYR A 1 200 ? -7.080 -1.223 37.181 1.00 98.25 200 TYR A O 1
ATOM 1512 N N . LEU A 1 201 ? -7.101 -1.042 34.937 1.00 98.38 201 LEU A N 1
ATOM 1513 C CA . LEU A 1 201 ? -8.483 -1.513 34.787 1.00 98.38 201 LEU A CA 1
ATOM 1514 C C . LEU A 1 201 ? -8.651 -2.968 35.239 1.00 98.38 201 LEU A C 1
ATOM 1516 O O . LEU A 1 201 ? -9.638 -3.290 35.900 1.00 98.38 201 LEU A O 1
ATOM 1520 N N . ARG A 1 202 ? -7.685 -3.842 34.944 1.00 96.50 202 ARG A N 1
ATOM 1521 C CA . ARG A 1 202 ? -7.697 -5.241 35.398 1.00 96.50 202 ARG A CA 1
ATOM 1522 C C . ARG A 1 202 ? -7.643 -5.344 36.918 1.00 96.50 202 ARG A C 1
ATOM 1524 O O . ARG A 1 202 ? -8.363 -6.144 37.508 1.00 96.50 202 ARG A O 1
ATOM 1531 N N . ALA A 1 203 ? -6.819 -4.517 37.554 1.00 97.00 203 ALA A N 1
ATOM 1532 C CA . ALA A 1 203 ? -6.650 -4.522 39.001 1.00 97.00 203 ALA A CA 1
ATOM 1533 C C . ALA A 1 203 ? -7.807 -3.842 39.757 1.00 97.00 203 ALA A C 1
ATOM 1535 O O . ALA A 1 203 ? -8.114 -4.252 40.874 1.00 97.00 203 ALA A O 1
ATOM 1536 N N . ASN A 1 204 ? -8.442 -2.813 39.179 1.00 97.62 204 ASN A N 1
ATOM 1537 C CA . ASN A 1 204 ? -9.352 -1.928 39.921 1.00 97.62 204 ASN A CA 1
ATOM 1538 C C . ASN A 1 204 ? -10.784 -1.861 39.372 1.00 97.62 204 ASN A C 1
ATOM 1540 O O . ASN A 1 204 ? -11.676 -1.438 40.099 1.00 97.62 204 ASN A O 1
ATOM 1544 N N . GLN A 1 205 ? -11.013 -2.234 38.111 1.00 96.88 205 GLN A N 1
ATOM 1545 C CA . GLN A 1 205 ? -12.296 -2.050 37.411 1.00 96.88 205 GLN A CA 1
ATOM 1546 C C . GLN A 1 205 ? -12.859 -3.352 36.815 1.00 96.88 205 GLN A C 1
ATOM 1548 O O . GLN A 1 205 ? -13.846 -3.325 36.086 1.00 96.88 205 GLN A O 1
ATOM 1553 N N . GLY A 1 206 ? -12.254 -4.503 37.130 1.00 94.00 206 GLY A N 1
ATOM 1554 C CA . GLY A 1 206 ? -12.783 -5.821 36.766 1.00 94.00 206 GLY A CA 1
ATOM 1555 C C . GLY A 1 206 ? -12.615 -6.213 35.295 1.00 94.00 206 GLY A C 1
ATOM 1556 O O . GLY A 1 206 ? -13.250 -7.170 34.858 1.00 94.00 206 GLY A O 1
ATOM 1557 N N . LEU A 1 207 ? -11.765 -5.518 34.530 1.00 95.94 207 LEU A N 1
ATOM 1558 C CA . LEU A 1 207 ? -11.423 -5.928 33.165 1.00 95.94 207 LEU A CA 1
ATOM 1559 C C . LEU A 1 207 ? -10.694 -7.283 33.202 1.00 95.94 207 LEU A C 1
ATOM 1561 O O . LEU A 1 207 ? -9.670 -7.422 33.871 1.00 95.94 207 LEU A O 1
ATOM 1565 N N . SER A 1 208 ? -11.201 -8.300 32.502 1.00 96.88 208 SER A N 1
ATOM 1566 C CA . SER A 1 208 ? -10.540 -9.612 32.484 1.00 96.88 208 SER A CA 1
ATOM 1567 C C . SER A 1 208 ? -9.254 -9.572 31.656 1.00 96.88 208 SER A C 1
ATOM 1569 O O . SER A 1 208 ? -9.228 -9.031 30.554 1.00 96.88 208 SER A O 1
ATOM 1571 N N . GLY A 1 209 ? -8.190 -10.214 32.150 1.00 92.25 209 GLY A N 1
ATOM 1572 C CA . GLY A 1 209 ? -6.961 -10.422 31.376 1.00 92.25 209 GLY A CA 1
ATOM 1573 C C . GLY A 1 209 ? -7.135 -11.358 30.172 1.00 92.25 209 GLY A C 1
ATOM 1574 O O . GLY A 1 209 ? -6.246 -11.413 29.323 1.00 92.25 209 GLY A O 1
ATOM 1575 N N . ASP A 1 210 ? -8.255 -12.077 30.091 1.00 93.62 210 ASP A N 1
ATOM 1576 C CA . ASP A 1 210 ? -8.586 -12.968 28.974 1.00 93.62 210 ASP A CA 1
ATOM 1577 C C . ASP A 1 210 ? -9.255 -12.235 27.804 1.00 93.62 210 ASP A C 1
ATOM 1579 O O . ASP A 1 210 ? -9.392 -12.810 26.725 1.00 93.62 210 ASP A O 1
ATOM 1583 N N . GLN A 1 211 ? -9.651 -10.969 27.993 1.00 94.12 211 GLN A N 1
ATOM 1584 C CA . GLN A 1 211 ? -10.181 -10.140 26.913 1.00 94.12 211 GLN A CA 1
ATOM 1585 C C . GLN A 1 211 ? -9.144 -10.016 25.798 1.00 94.12 211 GLN A C 1
ATOM 1587 O O . GLN A 1 211 ? -7.980 -9.686 26.037 1.00 94.12 211 GLN A O 1
ATOM 1592 N N . ILE A 1 212 ? -9.575 -10.314 24.578 1.00 85.56 212 ILE A N 1
ATOM 1593 C CA . ILE A 1 212 ? -8.743 -10.341 23.384 1.00 85.56 212 ILE A CA 1
ATOM 1594 C C . ILE A 1 212 ? -8.753 -8.956 22.757 1.00 85.56 212 ILE A C 1
ATOM 1596 O O . ILE A 1 212 ? -9.817 -8.432 22.427 1.00 85.56 212 ILE A O 1
ATOM 1600 N N . VAL A 1 213 ? -7.568 -8.378 22.570 1.00 86.62 213 VAL A N 1
ATOM 1601 C CA . VAL A 1 213 ? -7.412 -7.082 21.907 1.00 86.62 213 VAL A CA 1
ATOM 1602 C C . VAL A 1 213 ? -7.822 -7.198 20.443 1.00 86.62 213 VAL A C 1
ATOM 1604 O O . VAL A 1 213 ? -7.299 -8.035 19.712 1.00 86.62 213 VAL A O 1
ATOM 1607 N N . GLN A 1 214 ? -8.754 -6.348 20.025 1.00 81.00 214 GLN A N 1
ATOM 1608 C CA . GLN A 1 214 ? -9.274 -6.275 18.661 1.00 81.00 214 GLN A CA 1
ATOM 1609 C C . GLN A 1 214 ? -8.494 -5.254 17.838 1.00 81.00 214 GLN A C 1
ATOM 1611 O O . GLN A 1 214 ? -7.955 -5.572 16.780 1.00 81.00 214 GLN A O 1
ATOM 1616 N N . THR A 1 215 ? -8.386 -4.030 18.349 1.00 83.62 215 THR A N 1
ATOM 1617 C CA . THR A 1 215 ? -7.697 -2.924 17.678 1.00 83.62 215 THR A CA 1
ATOM 1618 C C . THR A 1 215 ? -7.042 -2.012 18.702 1.00 83.62 215 THR A C 1
ATOM 1620 O O . THR A 1 215 ? -7.541 -1.869 19.816 1.00 83.62 215 THR A O 1
ATOM 1623 N N . ILE A 1 216 ? -5.945 -1.368 18.305 1.00 90.94 216 ILE A N 1
ATOM 1624 C CA . ILE A 1 216 ? -5.300 -0.287 19.056 1.00 90.94 216 ILE A CA 1
ATOM 1625 C C . ILE A 1 216 ? -5.087 0.863 18.074 1.00 90.94 216 ILE A C 1
ATOM 1627 O O . ILE A 1 216 ? -4.324 0.711 17.120 1.00 90.94 216 ILE A O 1
ATOM 1631 N N . GLY A 1 217 ? -5.768 1.986 18.274 1.00 91.94 217 GLY A N 1
ATOM 1632 C CA . GLY A 1 217 ? -5.690 3.159 17.407 1.00 91.94 217 GLY A CA 1
ATOM 1633 C C . GLY A 1 217 ? -5.345 4.441 18.151 1.00 91.94 217 GLY A C 1
ATOM 1634 O O . GLY A 1 217 ? -5.410 4.506 19.377 1.00 91.94 217 GLY A O 1
ATOM 1635 N N . ALA A 1 218 ? -4.954 5.460 17.389 1.00 96.94 218 ALA A N 1
ATOM 1636 C CA . ALA A 1 218 ? -4.734 6.818 17.875 1.00 96.94 218 ALA A CA 1
ATOM 1637 C C . ALA A 1 218 ? -5.278 7.831 16.859 1.00 96.94 218 ALA A C 1
ATOM 1639 O O . ALA A 1 218 ? -4.933 7.767 15.675 1.00 96.94 218 ALA A O 1
ATOM 1640 N N . GLY A 1 219 ? -6.127 8.756 17.307 1.00 97.81 219 GLY A N 1
ATOM 1641 C CA . GLY A 1 219 ? -6.851 9.682 16.435 1.00 97.81 219 GLY A CA 1
ATOM 1642 C C . GLY A 1 219 ? -7.521 10.853 17.156 1.00 97.81 219 GLY A C 1
ATOM 1643 O O . GLY A 1 219 ? -7.178 11.193 18.288 1.00 97.81 219 GLY A O 1
ATOM 1644 N N . THR A 1 220 ? -8.492 11.478 16.497 1.00 98.62 220 THR A N 1
ATOM 1645 C CA . THR A 1 220 ? -9.273 12.602 17.044 1.00 98.62 220 THR A CA 1
ATOM 1646 C C . THR A 1 220 ? -10.753 12.414 16.747 1.00 98.62 220 THR A C 1
ATOM 1648 O O . THR A 1 220 ? -11.095 12.027 15.637 1.00 98.62 220 THR A O 1
ATOM 1651 N N . GLU A 1 221 ? -11.631 12.689 17.708 1.00 97.31 221 GLU A N 1
ATOM 1652 C CA . GLU A 1 221 ? -13.083 12.706 17.510 1.00 97.31 221 GLU A CA 1
ATOM 1653 C C . GLU A 1 221 ? -13.597 14.150 17.484 1.00 97.31 221 GLU A C 1
ATOM 1655 O O . GLU A 1 221 ? -13.707 14.785 18.541 1.00 97.31 221 GLU A O 1
ATOM 1660 N N . PRO A 1 222 ? -13.895 14.717 16.302 1.00 94.75 222 PRO A N 1
ATOM 1661 C CA . PRO A 1 222 ? -14.474 16.046 16.202 1.00 94.75 222 PRO A CA 1
ATOM 1662 C C . PRO A 1 222 ? -15.996 16.032 16.388 1.00 94.75 222 PRO A C 1
ATOM 1664 O O . PRO A 1 222 ? -16.709 15.171 15.867 1.00 94.75 222 PRO A O 1
ATOM 1667 N N . PHE A 1 223 ? -16.497 17.047 17.091 1.00 95.12 223 PHE A N 1
ATOM 1668 C CA . PHE A 1 223 ? -17.924 17.334 17.248 1.00 95.12 223 PHE A CA 1
ATOM 1669 C C . PHE A 1 223 ? -18.336 18.470 16.307 1.00 95.12 223 PHE A C 1
ATOM 1671 O O . PHE A 1 223 ? -19.165 18.271 15.419 1.00 95.12 223 PHE A O 1
ATOM 1678 N N . ILE A 1 224 ? -17.730 19.650 16.495 1.00 97.56 224 ILE A N 1
ATOM 1679 C CA . ILE A 1 224 ? -17.912 20.853 15.669 1.00 97.56 224 ILE A CA 1
ATOM 1680 C C . ILE A 1 224 ? -16.633 21.697 15.632 1.00 97.56 224 ILE A C 1
ATOM 1682 O O . ILE A 1 224 ? -15.768 21.573 16.502 1.00 97.56 224 ILE A O 1
ATOM 1686 N N . GLY A 1 225 ? -16.523 22.569 14.633 1.00 97.38 225 GLY A N 1
ATOM 1687 C CA . GLY A 1 225 ? -15.373 23.449 14.425 1.00 97.38 225 GLY A CA 1
ATOM 1688 C C . GLY A 1 225 ? -15.200 23.819 12.954 1.00 97.38 225 GLY A C 1
ATOM 1689 O O . GLY A 1 225 ? -15.751 23.160 12.073 1.00 97.38 225 GLY A O 1
ATOM 1690 N N . GLU A 1 226 ? -14.431 24.874 12.696 1.00 96.94 226 GLU A N 1
ATOM 1691 C CA . GLU A 1 226 ? -14.202 25.415 11.353 1.00 96.94 226 GLU A CA 1
ATOM 1692 C C . GLU A 1 226 ? -12.712 25.494 11.028 1.00 96.94 226 GLU A C 1
ATOM 1694 O O . GLU A 1 226 ? -11.906 25.922 11.864 1.00 96.94 226 GLU A O 1
ATOM 1699 N N . ASN A 1 227 ? -12.369 25.129 9.786 1.00 97.44 227 ASN A N 1
ATOM 1700 C CA . ASN A 1 227 ? -11.000 25.136 9.259 1.00 97.44 227 ASN A CA 1
ATOM 1701 C C . ASN A 1 227 ? -10.011 24.443 10.205 1.00 97.44 227 ASN A C 1
ATOM 1703 O O . ASN A 1 227 ? -8.888 24.910 10.415 1.00 97.44 227 ASN A O 1
ATOM 1707 N N . ALA A 1 228 ? -10.469 23.361 10.827 1.00 98.50 228 ALA A N 1
ATOM 1708 C CA . ALA A 1 228 ? -9.723 22.660 11.838 1.00 98.50 228 ALA A CA 1
ATOM 1709 C C . ALA A 1 228 ? -8.711 21.727 11.170 1.00 98.50 228 ALA A C 1
ATOM 1711 O O . ALA A 1 228 ? -9.037 21.034 10.207 1.00 98.50 228 ALA A O 1
ATOM 1712 N N . VAL A 1 229 ? -7.476 21.710 11.666 1.00 98.50 229 VAL A N 1
ATOM 1713 C CA . VAL A 1 229 ? -6.421 20.812 11.189 1.00 98.50 229 VAL A CA 1
ATOM 1714 C C . VAL A 1 229 ? -5.782 20.134 12.386 1.00 98.50 229 VAL A C 1
ATOM 1716 O O . VAL A 1 229 ? -5.032 20.753 13.142 1.00 98.50 229 VAL A O 1
ATOM 1719 N N . PHE A 1 230 ? -6.072 18.847 12.535 1.00 98.69 230 PHE A N 1
ATOM 1720 C CA . PHE A 1 230 ? -5.356 17.953 13.430 1.00 98.69 230 PHE A CA 1
ATOM 1721 C C . PHE A 1 230 ? -4.110 17.429 12.720 1.00 98.69 230 PHE A C 1
ATOM 1723 O O . PHE A 1 230 ? -4.213 16.896 11.617 1.00 98.69 230 PHE A O 1
ATOM 1730 N N . THR A 1 231 ? -2.937 17.564 13.331 1.00 98.12 231 THR A N 1
ATOM 1731 C CA . THR A 1 231 ? -1.676 17.057 12.777 1.00 98.12 231 THR A CA 1
ATOM 1732 C C . THR A 1 231 ? -1.017 16.126 13.777 1.00 98.12 231 THR A C 1
ATOM 1734 O O . THR A 1 231 ? -0.751 16.516 14.904 1.00 98.12 231 THR A O 1
ATOM 1737 N N . THR A 1 232 ? -0.711 14.907 13.349 1.00 97.25 232 THR A N 1
ATOM 1738 C CA . THR A 1 232 ? 0.202 13.997 14.040 1.00 97.25 232 THR A CA 1
ATOM 1739 C C . THR A 1 232 ? 1.592 14.166 13.430 1.00 97.25 232 THR A C 1
ATOM 1741 O O . THR A 1 232 ? 1.864 13.665 12.333 1.00 97.25 232 THR A O 1
ATOM 1744 N N . GLU A 1 233 ? 2.492 14.877 14.121 1.00 89.50 233 GLU A N 1
ATOM 1745 C CA . GLU A 1 233 ? 3.872 15.044 13.637 1.00 89.50 233 GLU A CA 1
ATOM 1746 C C . GLU A 1 233 ? 4.631 13.716 13.672 1.00 89.50 233 GLU A C 1
ATOM 1748 O O . GLU A 1 233 ? 5.461 13.438 12.808 1.00 89.50 233 GLU A O 1
ATOM 1753 N N . SER A 1 234 ? 4.341 12.882 14.671 1.00 86.62 234 SER A N 1
ATOM 1754 C CA . SER A 1 234 ? 4.900 11.543 14.785 1.00 86.62 234 SER A CA 1
ATOM 1755 C C . SER A 1 234 ? 4.066 10.694 15.730 1.00 86.62 234 SER A C 1
ATOM 1757 O O . SER A 1 234 ? 3.831 11.089 16.867 1.00 86.62 234 SER A O 1
ATOM 1759 N N . TYR A 1 235 ? 3.741 9.480 15.307 1.00 92.81 235 TYR A N 1
ATOM 1760 C CA . TYR A 1 235 ? 3.139 8.443 16.133 1.00 92.81 235 TYR A CA 1
ATOM 1761 C C . TYR A 1 235 ? 3.889 7.121 15.942 1.00 92.81 235 TYR A C 1
ATOM 1763 O O . TYR A 1 235 ? 4.220 6.751 14.816 1.00 92.81 235 TYR A O 1
ATOM 1771 N N . THR A 1 236 ? 4.197 6.442 17.047 1.00 85.62 236 THR A N 1
ATOM 1772 C CA . THR A 1 236 ? 4.837 5.121 17.074 1.00 85.62 236 THR A CA 1
ATOM 1773 C C . THR A 1 236 ? 4.201 4.235 18.132 1.00 85.62 236 THR A C 1
ATOM 1775 O O . THR A 1 236 ? 3.864 4.733 19.203 1.00 85.62 236 THR A O 1
ATOM 1778 N N . LEU A 1 237 ? 4.093 2.935 17.862 1.00 81.62 237 LEU A N 1
ATOM 1779 C CA . LEU A 1 237 ? 3.544 1.941 18.782 1.00 81.62 237 LEU A CA 1
ATOM 1780 C C . LEU A 1 237 ? 4.282 0.602 18.607 1.00 81.62 237 LEU A C 1
ATOM 1782 O O . LEU A 1 237 ? 4.545 0.173 17.481 1.00 81.62 237 LEU A O 1
ATOM 1786 N N . PHE A 1 238 ? 4.669 -0.036 19.716 1.00 76.69 238 PHE A N 1
ATOM 1787 C CA . PHE A 1 238 ? 5.540 -1.222 19.726 1.00 76.69 238 PHE A CA 1
ATOM 1788 C C . PHE A 1 238 ? 4.999 -2.351 20.623 1.00 76.69 238 PHE A C 1
ATOM 1790 O O . PHE A 1 238 ? 5.628 -2.663 21.630 1.00 76.69 238 PHE A O 1
ATOM 1797 N N . PRO A 1 239 ? 3.868 -3.014 20.311 1.00 65.69 239 PRO A N 1
ATOM 1798 C CA . PRO A 1 239 ? 3.339 -4.037 21.208 1.00 65.69 239 PRO A CA 1
ATOM 1799 C C . PRO A 1 239 ? 4.330 -5.193 21.337 1.00 65.69 239 PRO A C 1
ATOM 1801 O O . PRO A 1 239 ? 4.603 -5.912 20.376 1.00 65.69 239 PRO A O 1
ATOM 1804 N N . SER A 1 240 ? 4.845 -5.388 22.540 1.00 63.09 240 SER A N 1
ATOM 1805 C CA . SER A 1 240 ? 5.636 -6.545 22.910 1.00 63.09 240 SER A CA 1
ATOM 1806 C C . SER A 1 240 ? 4.734 -7.528 23.651 1.00 63.09 240 SER A C 1
ATOM 1808 O O . SER A 1 240 ? 4.273 -7.298 24.769 1.00 63.09 240 SER A O 1
ATOM 1810 N N . SER A 1 241 ? 4.454 -8.652 23.001 1.00 54.44 241 SER A N 1
ATOM 1811 C CA . SER A 1 241 ? 4.047 -9.868 23.695 1.00 54.44 241 SER A CA 1
ATOM 1812 C C . SER A 1 241 ? 5.298 -10.644 24.076 1.00 54.44 241 SER A C 1
ATOM 1814 O O . SER A 1 241 ? 6.368 -10.475 23.475 1.00 54.44 241 SER A O 1
ATOM 1816 N N . THR A 1 242 ? 5.193 -11.529 25.062 1.00 41.50 242 THR A N 1
ATOM 1817 C CA . THR A 1 242 ? 6.317 -12.386 25.435 1.00 41.50 242 THR A CA 1
ATOM 1818 C C . THR A 1 242 ? 6.753 -13.221 24.205 1.00 41.50 242 THR A C 1
ATOM 1820 O O . THR A 1 242 ? 6.115 -14.203 23.834 1.00 41.50 242 THR A O 1
ATOM 1823 N N . LYS A 1 243 ? 7.865 -12.814 23.560 1.00 38.53 243 LYS A N 1
ATOM 1824 C CA . LYS A 1 243 ? 8.646 -13.494 22.494 1.00 38.53 243 LYS A CA 1
ATOM 1825 C C . LYS A 1 243 ? 8.199 -13.481 21.007 1.00 38.53 243 LYS A C 1
ATOM 1827 O O . LYS A 1 243 ? 8.802 -14.247 20.258 1.00 38.53 243 LYS A O 1
ATOM 1832 N N . HIS A 1 244 ? 7.258 -12.670 20.501 1.00 40.78 244 HIS A N 1
ATOM 1833 C CA . HIS A 1 244 ? 6.717 -12.941 19.138 1.00 40.78 244 HIS A CA 1
ATOM 1834 C C . HIS A 1 244 ? 6.773 -11.871 18.025 1.00 40.78 244 HIS A C 1
ATOM 1836 O O . HIS A 1 244 ? 6.394 -12.191 16.897 1.00 40.78 244 HIS A O 1
ATOM 1842 N N . GLN A 1 245 ? 7.324 -10.669 18.225 1.00 36.38 245 GLN A N 1
ATOM 1843 C CA . GLN A 1 245 ? 7.228 -9.623 17.183 1.00 36.38 245 GLN A CA 1
ATOM 1844 C C . GLN A 1 245 ? 8.218 -9.773 16.002 1.00 36.38 245 GLN A C 1
ATOM 1846 O O . GLN A 1 245 ? 7.871 -9.466 14.865 1.00 36.38 245 GLN A O 1
ATOM 1851 N N . PHE A 1 246 ?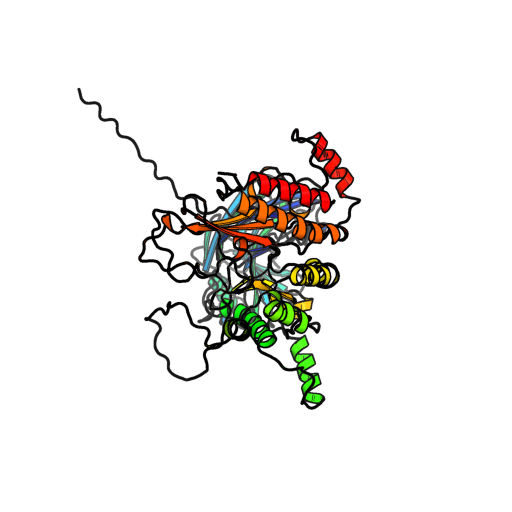 9.399 -10.372 16.202 1.00 32.19 246 PHE A N 1
ATOM 1852 C CA . PHE A 1 246 ? 10.315 -10.716 15.094 1.00 32.19 246 PHE A CA 1
ATOM 1853 C C . PHE A 1 246 ? 9.885 -11.970 14.300 1.00 32.19 246 PHE A C 1
ATOM 1855 O O . PHE A 1 246 ? 10.432 -12.256 13.235 1.00 32.19 246 PHE A O 1
ATOM 1862 N N . VAL A 1 247 ? 8.885 -12.719 14.786 1.00 35.59 247 VAL A N 1
ATOM 1863 C CA . VAL A 1 247 ? 8.492 -14.025 14.231 1.00 35.59 247 VAL A CA 1
ATOM 1864 C C . VAL A 1 247 ? 7.296 -13.921 13.267 1.00 35.59 247 VAL A C 1
ATOM 1866 O O . VAL A 1 247 ? 7.177 -14.763 12.380 1.00 35.59 247 VAL A O 1
ATOM 1869 N N . LYS A 1 248 ? 6.415 -12.905 13.350 1.00 35.97 248 LYS A N 1
ATOM 1870 C CA . LYS A 1 248 ? 5.133 -12.917 12.601 1.00 35.97 248 LYS A CA 1
ATOM 1871 C C . LYS A 1 248 ? 5.047 -12.140 11.281 1.00 35.97 248 LYS A C 1
ATOM 1873 O O . LYS A 1 248 ? 4.320 -12.607 10.401 1.00 35.97 248 LYS A O 1
ATOM 1878 N N . MET A 1 249 ? 5.880 -11.123 11.029 1.00 36.69 249 MET A N 1
ATOM 1879 C CA . MET A 1 249 ? 6.129 -10.678 9.639 1.00 36.69 249 MET A CA 1
ATOM 1880 C C . MET A 1 249 ? 6.708 -11.845 8.816 1.00 36.69 249 MET A C 1
ATOM 1882 O O . MET A 1 249 ? 6.321 -12.074 7.670 1.00 36.69 249 MET A O 1
ATOM 1886 N N . GLN A 1 250 ? 7.526 -12.690 9.461 1.00 40.00 250 GLN A N 1
ATOM 1887 C CA . GLN A 1 250 ? 7.968 -13.957 8.889 1.00 40.00 250 GLN A CA 1
ATOM 1888 C C . GLN A 1 250 ? 6.827 -14.981 8.754 1.00 40.00 250 GLN A C 1
ATOM 1890 O O . GLN A 1 250 ? 6.880 -15.742 7.805 1.00 40.00 250 GLN A O 1
ATOM 1895 N N . ILE A 1 251 ? 5.787 -15.028 9.600 1.00 43.50 251 ILE A N 1
ATOM 1896 C CA . ILE A 1 251 ? 4.705 -16.038 9.510 1.00 43.50 251 ILE A CA 1
ATOM 1897 C C . ILE A 1 251 ? 3.699 -15.770 8.374 1.00 43.50 251 ILE A C 1
ATOM 1899 O O . ILE A 1 251 ? 3.363 -16.708 7.650 1.00 43.50 251 ILE A O 1
ATOM 1903 N N . ARG A 1 252 ? 3.236 -14.528 8.153 1.00 51.22 252 ARG A N 1
ATOM 1904 C CA . ARG A 1 252 ? 2.339 -14.214 7.011 1.00 51.22 252 ARG A CA 1
ATOM 1905 C C . ARG A 1 252 ? 3.065 -14.424 5.682 1.00 51.22 252 ARG A C 1
ATOM 1907 O O . ARG A 1 252 ? 2.565 -15.138 4.812 1.00 51.22 252 ARG A O 1
ATOM 1914 N N . ALA A 1 253 ? 4.287 -13.895 5.578 1.00 57.59 253 ALA A N 1
ATOM 1915 C CA . ALA A 1 253 ? 5.185 -14.172 4.465 1.00 57.59 253 ALA A CA 1
ATOM 1916 C C . ALA A 1 253 ? 5.458 -15.679 4.321 1.00 57.59 253 ALA A C 1
ATOM 1918 O O . ALA A 1 253 ? 5.424 -16.174 3.203 1.00 57.59 253 ALA A O 1
ATOM 1919 N N . ARG A 1 254 ? 5.646 -16.438 5.417 1.00 60.50 254 ARG A N 1
ATOM 1920 C CA . ARG A 1 254 ? 5.798 -17.910 5.392 1.00 60.50 254 ARG A CA 1
ATOM 1921 C C . ARG A 1 254 ? 4.580 -18.608 4.826 1.00 60.50 254 ARG A C 1
ATOM 1923 O O . ARG A 1 254 ? 4.760 -19.513 4.027 1.00 60.50 254 ARG A O 1
ATOM 1930 N N . PHE A 1 255 ? 3.360 -18.238 5.210 1.00 63.47 255 PHE A N 1
ATOM 1931 C CA . PHE A 1 255 ? 2.164 -18.921 4.711 1.00 63.47 255 PHE A CA 1
ATOM 1932 C C . PHE A 1 255 ? 1.892 -18.619 3.240 1.00 63.47 255 PHE A C 1
ATOM 1934 O O . PHE A 1 255 ? 1.582 -19.547 2.490 1.00 63.47 255 PHE A O 1
ATOM 1941 N N . ILE A 1 256 ? 2.069 -17.366 2.812 1.00 69.12 256 ILE A N 1
ATOM 1942 C CA . ILE A 1 256 ? 1.960 -16.982 1.398 1.00 69.12 256 ILE A CA 1
ATOM 1943 C C . ILE A 1 256 ? 3.081 -17.660 0.598 1.00 69.12 256 ILE A C 1
ATOM 1945 O O . ILE A 1 256 ? 2.798 -18.383 -0.353 1.00 69.12 256 ILE A O 1
ATOM 1949 N N . SER A 1 257 ? 4.333 -17.552 1.052 1.00 72.56 257 SER A N 1
ATOM 1950 C CA . SER A 1 257 ? 5.499 -18.228 0.467 1.00 72.56 257 SER A CA 1
ATOM 1951 C C . SER A 1 257 ? 5.301 -19.738 0.367 1.00 72.56 257 SER A C 1
ATOM 1953 O O . SER A 1 257 ? 5.515 -20.313 -0.692 1.00 72.56 257 SER A O 1
ATOM 1955 N N . SER A 1 258 ? 4.857 -20.394 1.439 1.00 73.25 258 SER A N 1
ATOM 1956 C CA . SER A 1 258 ? 4.591 -21.837 1.476 1.00 73.25 258 SER A CA 1
ATOM 1957 C C . SER A 1 258 ? 3.500 -22.226 0.483 1.00 73.25 258 SER A C 1
ATOM 1959 O O . SER A 1 258 ? 3.632 -23.239 -0.198 1.00 73.25 258 SER A O 1
ATOM 1961 N N . SER A 1 259 ? 2.449 -21.414 0.358 1.00 75.25 259 SER A N 1
ATOM 1962 C CA . SER A 1 259 ? 1.355 -21.665 -0.584 1.00 75.25 259 SER A CA 1
ATOM 1963 C C . SER A 1 259 ? 1.818 -21.527 -2.038 1.00 75.25 259 SER A C 1
ATOM 1965 O O . SER A 1 259 ? 1.458 -22.353 -2.873 1.00 75.25 259 SER A O 1
ATOM 1967 N N . ILE A 1 260 ? 2.652 -20.524 -2.335 1.00 81.25 260 ILE A N 1
ATOM 1968 C CA . ILE A 1 260 ? 3.214 -20.291 -3.675 1.00 81.25 260 ILE A CA 1
ATOM 1969 C C . ILE A 1 260 ? 4.206 -21.398 -4.037 1.00 81.25 260 ILE A C 1
ATOM 1971 O O . ILE A 1 260 ? 4.068 -22.021 -5.087 1.00 81.25 260 ILE A O 1
ATOM 1975 N N . ILE A 1 261 ? 5.156 -21.698 -3.146 1.00 82.38 261 ILE A N 1
ATOM 1976 C CA . ILE A 1 261 ? 6.139 -22.774 -3.331 1.00 82.38 261 ILE A CA 1
ATOM 1977 C C . ILE A 1 261 ? 5.422 -24.113 -3.503 1.00 82.38 261 ILE A C 1
ATOM 1979 O O . ILE A 1 261 ? 5.735 -24.860 -4.421 1.00 82.38 261 ILE A O 1
ATOM 1983 N N . SER A 1 262 ? 4.405 -24.405 -2.687 1.00 80.38 262 SER A N 1
ATOM 1984 C CA . SER A 1 262 ? 3.625 -25.635 -2.832 1.00 80.38 262 SER A CA 1
ATOM 1985 C C . SER A 1 262 ? 2.915 -25.718 -4.183 1.00 80.38 262 SER A C 1
ATOM 1987 O O . SER A 1 262 ? 2.822 -26.813 -4.727 1.00 80.38 262 SER A O 1
ATOM 1989 N N . ALA A 1 263 ? 2.402 -24.609 -4.723 1.00 83.81 263 ALA A N 1
ATOM 1990 C CA . ALA A 1 263 ? 1.728 -24.596 -6.022 1.00 83.81 263 ALA A CA 1
ATOM 1991 C C . ALA A 1 263 ? 2.702 -24.778 -7.198 1.00 83.81 263 ALA A C 1
ATOM 1993 O O . ALA A 1 263 ? 2.350 -25.428 -8.181 1.00 83.81 263 ALA A O 1
ATOM 1994 N N . ILE A 1 264 ? 3.917 -24.230 -7.100 1.00 83.50 264 ILE A N 1
ATOM 1995 C CA . ILE A 1 264 ? 4.947 -24.352 -8.142 1.00 83.50 264 ILE A CA 1
ATOM 1996 C C . ILE A 1 264 ? 5.608 -25.732 -8.109 1.00 83.50 264 ILE A C 1
ATOM 1998 O O . ILE A 1 264 ? 5.766 -26.353 -9.156 1.00 83.50 264 ILE A O 1
ATOM 2002 N N . SER A 1 265 ? 5.942 -26.233 -6.917 1.00 77.06 265 SER A N 1
ATOM 2003 C CA . SER A 1 265 ? 6.664 -27.498 -6.731 1.00 77.06 265 SER A CA 1
ATOM 2004 C C . SER A 1 265 ? 5.780 -28.746 -6.810 1.00 77.06 265 SER A C 1
ATOM 2006 O O . SER A 1 265 ? 6.301 -29.859 -6.777 1.00 77.06 265 SER A O 1
ATOM 2008 N N . SER A 1 266 ? 4.452 -28.603 -6.878 1.00 66.75 266 SER A N 1
ATOM 2009 C CA . SER A 1 266 ? 3.554 -29.740 -7.099 1.00 66.75 266 SER A CA 1
ATOM 2010 C C . SER A 1 266 ? 3.335 -29.972 -8.596 1.00 66.75 266 SER A C 1
ATOM 2012 O O . SER A 1 266 ? 2.737 -29.155 -9.300 1.00 66.75 266 SER A O 1
ATOM 2014 N N . ASP A 1 267 ? 3.795 -31.125 -9.081 1.00 53.91 267 ASP A N 1
ATOM 2015 C CA . ASP A 1 267 ? 3.454 -31.648 -10.413 1.00 53.91 267 ASP A CA 1
ATOM 2016 C C . ASP A 1 267 ? 2.116 -32.414 -10.431 1.00 53.91 267 ASP A C 1
ATOM 2018 O O . ASP A 1 267 ? 1.683 -32.894 -11.478 1.00 53.91 267 ASP A O 1
ATOM 2022 N N . ASP A 1 268 ? 1.421 -32.488 -9.292 1.00 43.12 268 ASP A N 1
ATOM 2023 C CA . ASP A 1 268 ? 0.269 -33.367 -9.113 1.00 43.12 268 ASP A CA 1
ATOM 2024 C C . ASP A 1 268 ? -1.092 -32.667 -9.228 1.00 43.12 268 ASP A C 1
ATOM 2026 O O . ASP A 1 268 ? -1.452 -31.753 -8.482 1.00 43.12 268 ASP A O 1
ATOM 2030 N N . ASP A 1 269 ? -1.898 -33.216 -10.132 1.00 41.66 269 ASP A N 1
ATOM 2031 C CA . ASP A 1 269 ? -3.342 -33.050 -10.224 1.00 41.66 269 ASP A CA 1
ATOM 2032 C C . ASP A 1 269 ? -4.010 -33.487 -8.893 1.00 41.66 269 ASP A C 1
ATOM 2034 O O . ASP A 1 269 ? -3.939 -34.666 -8.518 1.00 41.66 269 ASP A O 1
ATOM 2038 N N . PRO A 1 270 ? -4.707 -32.595 -8.156 1.00 42.12 270 PRO A N 1
ATOM 2039 C CA . PRO A 1 270 ? -5.322 -32.903 -6.857 1.00 42.12 270 PRO A CA 1
ATOM 2040 C C . PRO A 1 270 ? -6.495 -33.904 -6.944 1.00 42.12 270 PRO A C 1
ATOM 2042 O O . PRO A 1 270 ? -7.230 -34.113 -5.970 1.00 42.12 270 PRO A O 1
ATOM 2045 N N . ALA A 1 271 ? -6.718 -34.513 -8.111 1.00 41.75 271 ALA A N 1
ATOM 2046 C CA . ALA A 1 271 ? -7.770 -35.477 -8.380 1.00 41.75 271 ALA A CA 1
ATOM 2047 C C . ALA A 1 271 ? -7.465 -36.924 -7.943 1.00 41.75 271 ALA A C 1
ATOM 2049 O O . ALA A 1 271 ? -8.397 -37.731 -7.931 1.00 41.75 271 ALA A O 1
ATOM 2050 N N . LYS A 1 272 ? -6.236 -37.285 -7.543 1.00 44.03 272 LYS A N 1
ATOM 2051 C CA . LYS A 1 272 ? -5.902 -38.687 -7.221 1.00 44.03 272 LYS A CA 1
ATOM 2052 C C . LYS A 1 272 ? -5.705 -38.952 -5.718 1.00 44.03 272 LYS A C 1
ATOM 2054 O O . LYS A 1 272 ? -4.833 -38.399 -5.065 1.00 44.03 272 LYS A O 1
ATOM 2059 N N . ASN A 1 273 ? -6.529 -39.876 -5.213 1.00 45.47 273 ASN A N 1
ATOM 2060 C CA . ASN A 1 273 ? -6.460 -40.600 -3.933 1.00 45.47 273 ASN A CA 1
ATOM 2061 C C . ASN A 1 273 ? -6.837 -39.860 -2.629 1.00 45.47 273 ASN A C 1
ATOM 2063 O O . ASN A 1 273 ? -6.004 -39.384 -1.862 1.00 45.47 273 ASN A O 1
ATOM 2067 N N . GLY A 1 274 ? -8.130 -39.911 -2.283 1.00 50.41 274 GLY A N 1
ATOM 2068 C CA . GLY A 1 274 ? -8.617 -39.675 -0.919 1.00 50.41 274 GLY A CA 1
ATOM 2069 C C . GLY A 1 274 ? -10.108 -39.990 -0.757 1.00 50.41 274 GLY A C 1
ATOM 2070 O O . GLY A 1 274 ? -10.897 -39.731 -1.664 1.00 50.41 274 GLY A O 1
ATOM 2071 N N . SER A 1 275 ? -10.513 -40.547 0.394 1.00 57.78 275 SER A N 1
ATOM 2072 C CA . SER A 1 275 ? -11.926 -40.850 0.678 1.00 57.78 275 SER A CA 1
ATOM 2073 C C . SER A 1 275 ? -12.798 -39.581 0.643 1.00 57.78 275 SER A C 1
ATOM 2075 O O . SER A 1 275 ? -12.351 -38.502 1.047 1.00 57.78 275 SER A O 1
ATOM 2077 N N . ARG A 1 276 ? -14.057 -39.698 0.177 1.00 54.75 276 ARG A N 1
ATOM 2078 C CA . ARG A 1 276 ? -14.998 -38.562 0.011 1.00 54.75 276 ARG A CA 1
ATOM 2079 C C . ARG A 1 276 ? -15.108 -37.683 1.264 1.00 54.75 276 ARG A C 1
ATOM 2081 O O . ARG A 1 276 ? -15.128 -36.464 1.142 1.00 54.75 276 ARG A O 1
ATOM 2088 N N . LEU A 1 277 ? -15.102 -38.288 2.453 1.00 47.25 277 LEU A N 1
ATOM 2089 C CA . LEU A 1 277 ? -15.213 -37.584 3.734 1.00 47.25 277 LEU A CA 1
ATOM 2090 C C . LEU A 1 277 ? -13.994 -36.689 4.025 1.00 47.25 277 LEU A C 1
ATOM 2092 O O . LEU A 1 277 ? -14.147 -35.527 4.392 1.00 47.25 277 LEU A O 1
ATOM 2096 N N . ARG A 1 278 ? -12.774 -37.193 3.784 1.00 51.81 278 ARG A N 1
ATOM 2097 C CA . ARG A 1 278 ? -11.538 -36.400 3.923 1.00 51.81 278 ARG A CA 1
ATOM 2098 C C . ARG A 1 278 ? -11.468 -35.278 2.886 1.00 51.81 278 ARG A C 1
ATOM 2100 O O . ARG A 1 278 ? -10.903 -34.228 3.172 1.00 51.81 278 ARG A O 1
ATOM 2107 N N . ARG A 1 279 ? -12.055 -35.479 1.701 1.00 53.88 279 ARG A N 1
ATOM 2108 C CA . ARG A 1 279 ? -12.146 -34.450 0.654 1.00 53.88 279 ARG A CA 1
ATOM 2109 C C . ARG A 1 279 ? -13.076 -33.307 1.068 1.00 53.88 279 ARG A C 1
ATOM 2111 O O . ARG A 1 279 ? -12.683 -32.157 0.930 1.00 53.88 279 ARG A O 1
ATOM 2118 N N . ILE A 1 280 ? -14.249 -33.615 1.627 1.00 49.06 280 ILE A N 1
ATOM 2119 C CA . ILE A 1 280 ? -15.205 -32.612 2.131 1.00 49.06 280 ILE A CA 1
ATOM 2120 C C . ILE A 1 280 ? -14.597 -31.822 3.295 1.00 49.06 280 ILE A C 1
ATOM 2122 O O . ILE A 1 280 ? -14.607 -30.596 3.260 1.00 49.06 280 ILE A O 1
ATOM 2126 N N . LEU A 1 281 ? -13.976 -32.497 4.269 1.00 42.97 281 LEU A N 1
ATOM 2127 C CA . LEU A 1 281 ? -13.326 -31.827 5.401 1.00 42.97 281 LEU A CA 1
ATOM 2128 C C . LEU A 1 281 ? -12.190 -30.890 4.953 1.00 42.97 281 LEU A C 1
ATOM 2130 O O . LEU A 1 281 ? -12.092 -29.771 5.444 1.00 42.97 281 LEU A O 1
ATOM 2134 N N . ARG A 1 282 ? -11.363 -31.301 3.978 1.00 52.75 282 ARG A N 1
ATOM 2135 C CA . ARG A 1 282 ? -10.332 -30.425 3.389 1.00 52.75 282 ARG A CA 1
ATOM 2136 C C . ARG A 1 282 ? -10.926 -29.227 2.651 1.00 52.75 282 ARG A C 1
ATOM 2138 O O . ARG A 1 282 ? -10.341 -28.157 2.716 1.00 52.75 282 ARG A O 1
ATOM 2145 N N . ILE A 1 283 ? -12.052 -29.395 1.955 1.00 47.44 283 ILE A N 1
ATOM 2146 C CA . ILE A 1 283 ? -12.736 -28.296 1.255 1.00 47.44 283 ILE A CA 1
ATOM 2147 C C . ILE A 1 283 ? -13.265 -27.271 2.265 1.00 47.44 283 ILE A C 1
ATOM 2149 O O . ILE A 1 283 ? -13.058 -26.079 2.071 1.00 47.44 283 ILE A O 1
ATOM 2153 N N . VAL A 1 284 ? -13.879 -27.731 3.358 1.00 45.38 284 VAL A N 1
ATOM 2154 C CA . VAL A 1 284 ? -14.377 -26.862 4.435 1.00 45.38 284 VAL A CA 1
ATOM 2155 C C . VAL A 1 284 ? -13.219 -26.133 5.126 1.00 45.38 284 VAL A C 1
ATOM 2157 O O . VAL A 1 284 ? -13.256 -24.917 5.257 1.00 45.38 284 VAL A O 1
ATOM 2160 N N . LEU A 1 285 ? -12.141 -26.833 5.487 1.00 46.16 285 LEU A N 1
ATOM 2161 C CA . LEU A 1 285 ? -10.964 -26.208 6.109 1.00 46.16 285 LEU A CA 1
ATOM 2162 C C . LEU A 1 285 ? -10.236 -25.229 5.171 1.00 46.16 285 LEU A C 1
ATOM 2164 O O . LEU A 1 285 ? -9.769 -24.189 5.622 1.00 46.16 285 LEU A O 1
ATOM 2168 N N . ALA A 1 286 ? -10.159 -25.530 3.871 1.00 46.88 286 ALA A N 1
ATOM 2169 C CA . ALA A 1 286 ? -9.585 -24.623 2.875 1.00 46.88 286 ALA A CA 1
ATOM 2170 C C . ALA A 1 286 ? -10.455 -23.374 2.653 1.00 46.88 286 ALA A C 1
ATOM 2172 O O . ALA A 1 286 ? -9.919 -22.308 2.358 1.00 46.88 286 ALA A O 1
ATOM 2173 N N . PHE A 1 287 ? -11.776 -23.492 2.823 1.00 41.97 287 PHE A N 1
ATOM 2174 C CA . PHE A 1 287 ? -12.688 -22.352 2.795 1.00 41.97 287 PHE A CA 1
ATOM 2175 C C . PHE A 1 287 ? -12.442 -21.409 3.981 1.00 41.97 287 PHE A C 1
ATOM 2177 O O . PHE A 1 287 ? -12.402 -20.206 3.778 1.00 41.97 287 PHE A O 1
ATOM 2184 N N . PHE A 1 288 ? -12.180 -21.918 5.189 1.00 42.03 288 PHE A N 1
ATOM 2185 C CA . PHE A 1 288 ? -11.905 -21.087 6.376 1.00 42.03 288 PHE A CA 1
ATOM 2186 C C . PHE A 1 288 ? -10.444 -20.604 6.505 1.00 42.03 288 PHE A C 1
ATOM 2188 O O . PHE A 1 288 ? -10.077 -20.004 7.513 1.00 42.03 288 PHE A O 1
ATOM 2195 N N . ALA A 1 289 ? -9.579 -20.846 5.513 1.00 48.19 289 ALA A N 1
ATOM 2196 C CA . ALA A 1 289 ? -8.187 -20.407 5.573 1.00 48.19 289 ALA A CA 1
ATOM 2197 C C . ALA A 1 289 ? -8.057 -18.882 5.373 1.00 48.19 289 ALA A C 1
ATOM 2199 O O . ALA A 1 289 ? -8.360 -18.359 4.299 1.00 48.19 289 ALA A O 1
ATOM 2200 N N . PHE A 1 290 ? -7.548 -18.183 6.394 1.00 46.97 290 PHE A N 1
ATOM 2201 C CA . PHE A 1 290 ? -7.347 -16.725 6.379 1.00 46.97 290 PHE A CA 1
ATOM 2202 C C . PHE A 1 290 ? -6.049 -16.273 5.681 1.00 46.97 290 PHE A C 1
ATOM 2204 O O . PHE A 1 290 ? -6.054 -15.246 5.007 1.00 46.97 290 PHE A O 1
ATOM 2211 N N . PHE A 1 291 ? -4.954 -17.045 5.799 1.00 48.53 291 PHE A N 1
ATOM 2212 C CA . PHE A 1 291 ? -3.630 -16.688 5.238 1.00 48.53 291 PHE A CA 1
ATOM 2213 C C . PHE A 1 291 ? -2.959 -17.786 4.394 1.00 48.53 291 PHE A C 1
ATOM 2215 O O . PHE A 1 291 ? -2.180 -17.481 3.494 1.00 48.53 291 PHE A O 1
ATOM 2222 N N . LYS A 1 292 ? -3.242 -19.071 4.655 1.00 60.97 292 LYS A N 1
ATOM 2223 C CA . LYS A 1 292 ? -2.689 -20.206 3.892 1.00 60.97 292 LYS A CA 1
ATOM 2224 C C . LYS A 1 292 ? -3.661 -20.620 2.791 1.00 60.97 292 LYS A C 1
ATOM 2226 O O . LYS A 1 292 ? -4.412 -21.585 2.932 1.00 60.97 292 LYS A O 1
ATOM 2231 N N . LEU A 1 293 ? -3.683 -19.833 1.724 1.00 64.25 293 LEU A N 1
ATOM 2232 C CA . LEU A 1 293 ? -4.560 -20.065 0.585 1.00 64.25 293 LEU A CA 1
ATOM 2233 C C . LEU A 1 293 ? -4.132 -21.319 -0.191 1.00 64.25 293 LEU A C 1
ATOM 2235 O O . LEU A 1 293 ? -2.953 -21.533 -0.452 1.00 64.25 293 LEU A O 1
ATOM 2239 N N . SER A 1 294 ? -5.094 -22.145 -0.604 1.00 73.25 294 SER A N 1
ATOM 2240 C CA . SER A 1 294 ? -4.816 -23.239 -1.541 1.00 73.25 294 SER A CA 1
ATOM 2241 C C . SER A 1 294 ? -4.595 -22.646 -2.930 1.00 73.25 294 SER A C 1
ATOM 2243 O O . SER A 1 294 ? -5.564 -22.385 -3.640 1.00 73.25 294 SER A O 1
ATOM 2245 N N . LEU A 1 295 ? -3.337 -22.433 -3.309 1.00 81.94 295 LEU A N 1
ATOM 2246 C CA . LEU A 1 295 ? -2.975 -21.922 -4.627 1.00 81.94 295 LEU A CA 1
ATOM 2247 C C . LEU A 1 295 ? -2.814 -23.060 -5.644 1.00 81.94 295 LEU A C 1
ATOM 2249 O O . LEU A 1 295 ? -2.417 -24.171 -5.300 1.00 81.94 295 LEU A O 1
ATOM 2253 N N . ALA A 1 296 ? -3.128 -22.769 -6.901 1.00 84.56 296 ALA A N 1
ATOM 2254 C CA . ALA A 1 296 ? -2.883 -23.624 -8.055 1.00 84.56 296 ALA A CA 1
ATOM 2255 C C . ALA A 1 296 ? -2.240 -22.798 -9.175 1.00 84.56 296 ALA A C 1
ATOM 2257 O O . ALA A 1 296 ? -2.465 -21.589 -9.254 1.00 84.56 296 ALA A O 1
ATOM 2258 N N . ARG A 1 297 ? -1.467 -23.445 -10.053 1.00 90.50 297 ARG A N 1
ATOM 2259 C CA . ARG A 1 297 ? -0.933 -22.798 -11.259 1.00 90.50 297 ARG A CA 1
ATOM 2260 C C . ARG A 1 297 ? -2.062 -22.521 -12.251 1.00 90.50 297 ARG A C 1
ATOM 2262 O O . ARG A 1 297 ? -2.866 -23.403 -12.559 1.00 90.50 297 ARG A O 1
ATOM 2269 N N . TYR A 1 298 ? -2.133 -21.293 -12.739 1.00 90.69 298 TYR A N 1
ATOM 2270 C CA . TYR A 1 298 ? -3.047 -20.876 -13.792 1.00 90.69 298 TYR A CA 1
ATOM 2271 C C . TYR A 1 298 ? -2.409 -21.205 -15.144 1.00 90.69 298 TYR A C 1
ATOM 2273 O O . TYR A 1 298 ? -1.313 -20.740 -15.420 1.00 90.69 298 TYR A O 1
ATOM 2281 N N . ARG A 1 299 ? -3.064 -22.026 -15.979 1.00 92.81 299 ARG A N 1
ATOM 2282 C CA . ARG A 1 299 ? -2.560 -22.434 -17.314 1.00 92.81 299 ARG A CA 1
ATOM 2283 C C . ARG A 1 299 ? -1.066 -22.871 -17.320 1.00 92.81 299 ARG A C 1
ATOM 2285 O O . ARG A 1 299 ? -0.282 -22.370 -18.124 1.00 92.81 299 ARG A O 1
ATOM 2292 N N . PRO A 1 300 ? -0.646 -23.833 -16.469 1.00 92.19 300 PRO A N 1
ATOM 2293 C CA . PRO A 1 300 ? 0.771 -24.173 -16.259 1.00 92.19 300 PRO A CA 1
ATOM 2294 C C . PRO A 1 300 ? 1.517 -24.610 -17.527 1.00 92.19 300 PRO A C 1
ATOM 2296 O O . PRO A 1 300 ? 2.717 -24.369 -17.643 1.00 92.19 300 PRO A O 1
ATOM 2299 N N . GLN A 1 301 ? 0.828 -25.251 -18.477 1.00 93.56 301 GLN A N 1
ATOM 2300 C CA . GLN A 1 301 ? 1.453 -25.716 -19.716 1.00 93.56 301 GLN A CA 1
ATOM 2301 C C . GLN A 1 301 ? 1.886 -24.552 -20.614 1.00 93.56 301 GLN A C 1
ATOM 2303 O O . GLN A 1 301 ? 2.950 -24.636 -21.219 1.00 93.56 301 GLN A O 1
ATOM 2308 N N . ASP A 1 302 ? 1.116 -23.461 -20.658 1.00 95.56 302 ASP A N 1
ATOM 2309 C CA . ASP A 1 302 ? 1.460 -22.289 -21.467 1.00 95.56 302 ASP A CA 1
ATOM 2310 C C . ASP A 1 302 ? 2.710 -21.597 -20.922 1.00 95.56 302 ASP A C 1
ATOM 2312 O O . ASP A 1 302 ? 3.642 -21.309 -21.670 1.00 95.56 302 ASP A O 1
ATOM 2316 N N . PHE A 1 303 ? 2.768 -21.397 -19.603 1.00 96.06 303 PHE A N 1
ATOM 2317 C CA . PHE A 1 303 ? 3.932 -20.812 -18.941 1.00 96.06 303 PHE A CA 1
ATOM 2318 C C . PHE A 1 303 ? 5.172 -21.706 -19.050 1.00 96.06 303 PHE A C 1
ATOM 2320 O O . PHE A 1 303 ? 6.262 -21.209 -19.327 1.00 96.06 303 PHE A O 1
ATOM 2327 N N . LYS A 1 304 ? 5.018 -23.030 -18.925 1.00 95.00 304 LYS A N 1
ATOM 2328 C CA . LYS A 1 304 ? 6.108 -23.989 -19.161 1.00 95.00 304 LYS A CA 1
ATOM 2329 C C . LYS A 1 304 ? 6.632 -23.924 -20.595 1.00 95.00 304 LYS A C 1
ATOM 2331 O O . LYS A 1 304 ? 7.844 -23.937 -20.799 1.00 95.00 304 LYS A O 1
ATOM 2336 N N . ASP A 1 305 ? 5.743 -23.823 -21.580 1.00 96.56 305 ASP A N 1
ATOM 2337 C CA . ASP A 1 305 ? 6.125 -23.654 -22.983 1.00 96.56 305 ASP A CA 1
ATOM 2338 C C . ASP A 1 305 ? 6.897 -22.347 -23.205 1.00 96.56 305 ASP A C 1
ATOM 2340 O O . ASP A 1 305 ? 7.924 -22.356 -23.887 1.00 96.56 305 ASP A O 1
ATOM 2344 N N . LEU A 1 306 ? 6.458 -21.237 -22.598 1.00 97.31 306 LEU A N 1
ATOM 2345 C CA . LEU A 1 306 ? 7.180 -19.963 -22.661 1.00 97.31 306 LEU A CA 1
ATOM 2346 C C . LEU A 1 306 ? 8.581 -20.074 -22.046 1.00 97.31 306 LEU A C 1
ATOM 2348 O O . LEU A 1 306 ? 9.572 -19.724 -22.688 1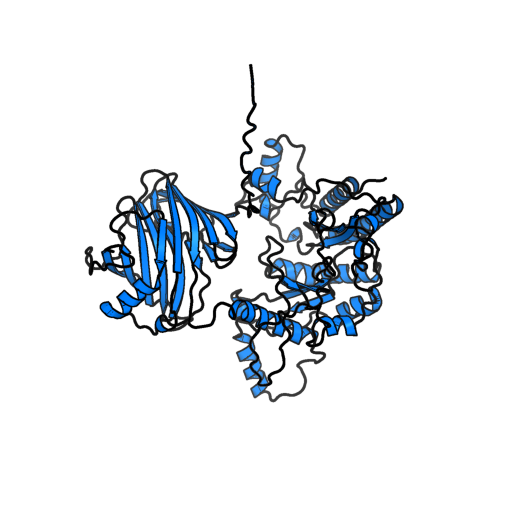.00 97.31 306 LEU A O 1
ATOM 2352 N N . ARG A 1 307 ? 8.698 -20.608 -20.828 1.00 96.62 307 ARG A N 1
ATOM 2353 C CA . ARG A 1 307 ? 9.996 -20.747 -20.157 1.00 96.62 307 ARG A CA 1
ATOM 2354 C C . ARG A 1 307 ? 10.940 -21.664 -20.930 1.00 96.62 307 ARG A C 1
ATOM 2356 O O . ARG A 1 307 ? 12.032 -21.233 -21.297 1.00 96.62 307 ARG A O 1
ATOM 2363 N N . LYS A 1 308 ? 10.506 -22.885 -21.246 1.00 95.81 308 LYS A N 1
ATOM 2364 C CA . LYS A 1 308 ? 11.360 -23.919 -21.840 1.00 95.81 308 LYS A CA 1
ATOM 2365 C C . LYS A 1 308 ? 11.608 -23.715 -23.334 1.00 95.81 308 LYS A C 1
ATOM 2367 O O . LYS A 1 308 ? 12.752 -23.745 -23.776 1.00 95.81 308 LYS A O 1
ATOM 2372 N N . ASN A 1 309 ? 10.549 -23.531 -24.121 1.00 96.62 309 ASN A N 1
ATOM 2373 C CA . ASN A 1 309 ? 10.634 -23.603 -25.584 1.00 96.62 309 ASN A CA 1
ATOM 2374 C C . ASN A 1 309 ? 10.837 -22.231 -26.235 1.00 96.62 309 ASN A C 1
ATOM 2376 O O . ASN A 1 309 ? 11.377 -22.153 -27.335 1.00 96.62 309 ASN A O 1
ATOM 2380 N N . VAL A 1 310 ? 10.419 -21.148 -25.574 1.00 97.06 310 VAL A N 1
ATOM 2381 C CA . VAL A 1 310 ? 10.532 -19.787 -26.122 1.00 97.06 310 VAL A CA 1
ATOM 2382 C C . VAL A 1 310 ? 11.755 -19.068 -25.561 1.00 97.06 310 VAL A C 1
ATOM 2384 O O . VAL A 1 310 ? 12.606 -18.602 -26.321 1.00 97.06 310 VAL A O 1
ATOM 2387 N N . TRP A 1 311 ? 11.874 -18.998 -24.236 1.00 96.94 311 TRP A N 1
ATOM 2388 C CA . TRP A 1 311 ? 12.954 -18.277 -23.558 1.00 96.94 311 TRP A CA 1
ATOM 2389 C C . TRP A 1 311 ? 14.172 -19.147 -23.253 1.00 96.94 311 TRP A C 1
ATOM 2391 O O . TRP A 1 311 ? 15.211 -18.600 -22.891 1.00 96.94 311 TRP A O 1
ATOM 2401 N N . HIS A 1 312 ? 14.073 -20.467 -23.432 1.00 96.25 312 HIS A N 1
ATOM 2402 C CA . HIS A 1 312 ? 15.146 -21.425 -23.147 1.00 96.25 312 HIS A CA 1
ATOM 2403 C C . HIS A 1 312 ? 15.691 -21.271 -21.717 1.00 96.25 312 HIS A C 1
ATOM 2405 O O . HIS A 1 312 ? 16.900 -21.329 -21.490 1.00 96.25 312 HIS A O 1
ATOM 2411 N N . LEU A 1 313 ? 14.794 -21.010 -20.766 1.00 94.44 313 LEU A N 1
ATOM 2412 C CA . LEU A 1 313 ? 15.111 -21.068 -19.351 1.00 94.44 313 LEU A CA 1
ATOM 2413 C C . LEU A 1 313 ? 15.339 -22.525 -18.964 1.00 94.44 313 LEU A C 1
ATOM 2415 O O . LEU A 1 313 ? 14.652 -23.433 -19.436 1.00 94.44 313 LEU A O 1
ATOM 2419 N N . ASP A 1 314 ? 16.316 -22.729 -18.094 1.00 93.44 314 ASP A N 1
ATOM 2420 C CA . ASP A 1 314 ? 16.557 -24.022 -17.485 1.00 93.44 314 ASP A CA 1
ATOM 2421 C C . ASP A 1 314 ? 15.419 -24.312 -16.487 1.00 93.44 314 ASP A C 1
ATOM 2423 O O . ASP A 1 314 ? 15.229 -23.583 -15.510 1.00 93.44 314 ASP A O 1
ATOM 2427 N N . GLU A 1 315 ? 14.608 -25.336 -16.774 1.00 90.19 315 GLU A N 1
ATOM 2428 C CA . GLU A 1 315 ? 13.450 -25.696 -15.941 1.00 90.19 315 GLU A CA 1
ATOM 2429 C C . GLU A 1 315 ? 13.874 -26.264 -14.579 1.00 90.19 315 GLU A C 1
ATOM 2431 O O . GLU A 1 315 ? 13.157 -26.074 -13.589 1.00 90.19 315 GLU A O 1
ATOM 2436 N N . ASP A 1 316 ? 15.041 -26.910 -14.506 1.00 89.25 316 ASP A N 1
ATOM 2437 C CA . ASP A 1 316 ? 15.586 -27.424 -13.252 1.00 89.25 316 ASP A CA 1
ATOM 2438 C C . ASP A 1 316 ? 16.052 -26.247 -12.391 1.00 89.25 316 ASP A C 1
ATOM 2440 O O . ASP A 1 316 ? 15.753 -26.190 -11.201 1.00 89.25 316 ASP A O 1
ATOM 2444 N N . GLU A 1 317 ? 16.688 -25.242 -12.996 1.00 89.06 317 GLU A N 1
ATOM 2445 C CA . GLU A 1 317 ? 17.082 -24.002 -12.325 1.00 89.06 317 GLU A CA 1
ATOM 2446 C C . GLU A 1 317 ? 15.881 -23.145 -11.895 1.00 89.06 317 GLU A C 1
ATOM 2448 O O . GLU A 1 317 ? 15.865 -22.585 -10.790 1.00 89.06 317 GLU A O 1
ATOM 2453 N N . TYR A 1 318 ? 14.852 -23.051 -12.743 1.00 90.69 318 TYR A N 1
ATOM 2454 C CA . TYR A 1 318 ? 13.588 -22.403 -12.405 1.00 90.69 318 TYR A CA 1
ATOM 2455 C C . TYR A 1 318 ? 12.976 -23.057 -11.164 1.00 90.69 318 TYR A C 1
ATOM 2457 O O . TYR A 1 318 ? 12.743 -22.380 -10.164 1.00 90.69 318 TYR A O 1
ATOM 2465 N N . THR A 1 319 ? 12.814 -24.380 -11.174 1.00 87.56 319 THR A N 1
ATOM 2466 C CA . THR A 1 319 ? 12.235 -25.136 -10.051 1.00 87.56 319 THR A CA 1
ATOM 2467 C C . THR A 1 319 ? 13.127 -25.079 -8.806 1.00 87.56 319 THR A C 1
ATOM 2469 O O . THR A 1 319 ? 12.643 -24.920 -7.679 1.00 87.56 319 THR A O 1
ATOM 2472 N N . ALA A 1 320 ? 14.450 -25.123 -8.986 1.00 85.62 320 ALA A N 1
ATOM 2473 C CA . ALA A 1 320 ? 15.413 -24.992 -7.899 1.00 85.62 320 ALA A CA 1
ATOM 2474 C C . ALA A 1 320 ? 15.324 -23.623 -7.213 1.00 85.62 320 ALA A C 1
ATOM 2476 O O . ALA A 1 320 ? 15.549 -23.538 -6.009 1.00 85.62 320 ALA A O 1
ATOM 2477 N N . SER A 1 321 ? 14.916 -22.570 -7.932 1.00 86.50 321 SER A N 1
ATOM 2478 C CA . SER A 1 321 ? 14.706 -21.227 -7.366 1.00 86.50 321 SER A CA 1
ATOM 2479 C C . SER A 1 321 ? 13.605 -21.184 -6.294 1.00 86.50 321 SER A C 1
ATOM 2481 O O . SER A 1 321 ? 13.566 -20.250 -5.494 1.00 86.50 321 SER A O 1
ATOM 2483 N N . PHE A 1 322 ? 12.748 -22.209 -6.242 1.00 85.56 322 PHE A N 1
ATOM 2484 C CA . PHE A 1 322 ? 11.687 -22.388 -5.244 1.00 85.56 322 PHE A CA 1
ATOM 2485 C C . PHE A 1 322 ? 11.973 -23.549 -4.269 1.00 85.56 322 PHE A C 1
ATOM 2487 O O . PHE A 1 322 ? 11.112 -23.907 -3.467 1.00 85.56 322 PHE A O 1
ATOM 2494 N N . SER A 1 323 ? 13.175 -24.138 -4.318 1.00 71.75 323 SER A N 1
ATOM 2495 C CA . SER A 1 323 ? 13.559 -25.328 -3.546 1.00 71.75 323 SER A CA 1
ATOM 2496 C C . SER A 1 323 ? 14.495 -25.016 -2.359 1.00 71.75 323 SER A C 1
ATOM 2498 O O . SER A 1 323 ? 15.198 -24.004 -2.377 1.00 71.75 323 SER A O 1
ATOM 2500 N N . PRO A 1 324 ? 14.575 -25.894 -1.332 1.00 54.16 324 PRO A N 1
ATOM 2501 C CA . PRO A 1 324 ? 15.342 -25.632 -0.102 1.00 54.16 324 PRO A CA 1
ATOM 2502 C C . PRO A 1 324 ? 16.854 -25.550 -0.280 1.00 54.16 324 PRO A C 1
ATOM 2504 O O . PRO A 1 324 ? 17.529 -24.928 0.534 1.00 54.16 324 PRO A O 1
ATOM 2507 N N . ASN A 1 325 ? 17.370 -26.166 -1.343 1.00 48.56 325 ASN A N 1
ATOM 2508 C CA . ASN A 1 325 ? 18.798 -26.277 -1.626 1.00 48.56 325 ASN A CA 1
ATOM 2509 C C . ASN A 1 325 ? 19.258 -25.305 -2.724 1.00 48.56 325 ASN A C 1
ATOM 2511 O O . ASN A 1 325 ? 20.303 -25.531 -3.330 1.00 48.56 325 ASN A O 1
ATOM 2515 N N . ALA A 1 326 ? 18.482 -24.254 -3.023 1.00 49.22 326 ALA A N 1
ATOM 2516 C CA . ALA A 1 326 ? 18.945 -23.203 -3.924 1.00 49.22 326 ALA A CA 1
ATOM 2517 C C . ALA A 1 326 ? 20.283 -22.651 -3.390 1.00 49.22 326 ALA A C 1
ATOM 2519 O O . ALA A 1 326 ? 20.336 -22.306 -2.205 1.00 49.22 326 ALA A O 1
ATOM 2520 N N . PRO A 1 327 ? 21.357 -22.584 -4.202 1.00 40.91 327 PRO A N 1
ATOM 2521 C CA . PRO A 1 327 ? 22.644 -22.080 -3.738 1.00 40.91 327 PRO A CA 1
ATOM 2522 C C . PRO A 1 327 ? 22.457 -20.673 -3.160 1.00 40.91 327 PRO A C 1
ATOM 2524 O O . PRO A 1 327 ? 22.031 -19.752 -3.860 1.00 40.91 327 PRO A O 1
ATOM 2527 N N . GLN A 1 328 ? 22.701 -20.543 -1.854 1.00 39.56 328 GLN A N 1
ATOM 2528 C CA . GLN A 1 328 ? 22.666 -19.269 -1.146 1.00 39.56 328 GLN A CA 1
ATOM 2529 C C . GLN A 1 328 ? 23.839 -18.410 -1.632 1.00 39.56 328 GLN A C 1
ATOM 2531 O O . GLN A 1 328 ? 24.954 -18.912 -1.767 1.00 39.56 328 GLN A O 1
ATOM 2536 N N . SER A 1 329 ? 23.609 -17.117 -1.875 1.00 41.12 329 SER A N 1
ATOM 2537 C CA . SER A 1 329 ? 24.697 -16.146 -1.760 1.00 41.12 329 SER A CA 1
ATOM 2538 C C . SER A 1 329 ? 25.157 -16.148 -0.297 1.00 41.12 329 SER A C 1
ATOM 2540 O O . SER A 1 329 ? 24.330 -16.207 0.615 1.00 41.12 329 SER A O 1
ATOM 2542 N N . ASN A 1 330 ? 26.472 -16.214 -0.094 1.00 35.88 330 ASN A N 1
ATOM 2543 C CA . ASN A 1 330 ? 27.115 -16.424 1.200 1.00 35.88 330 ASN A CA 1
ATOM 2544 C C . ASN A 1 330 ? 26.903 -15.229 2.141 1.00 35.88 330 ASN A C 1
ATOM 2546 O O . ASN A 1 330 ? 27.780 -14.388 2.239 1.00 35.88 330 ASN A O 1
ATOM 2550 N N . ASP A 1 331 ? 25.785 -15.198 2.860 1.00 33.28 331 ASP A N 1
ATOM 2551 C CA . ASP A 1 331 ? 25.613 -14.375 4.059 1.00 33.28 331 ASP A CA 1
ATOM 2552 C C . ASP A 1 331 ? 24.966 -15.239 5.145 1.00 33.28 331 ASP A C 1
ATOM 2554 O O . ASP A 1 331 ? 23.741 -15.361 5.248 1.00 33.28 331 ASP A O 1
ATOM 2558 N N . ALA A 1 332 ? 25.809 -15.901 5.935 1.00 34.91 332 ALA A N 1
ATOM 2559 C CA . ALA A 1 332 ? 25.412 -16.499 7.199 1.00 34.91 332 ALA A CA 1
ATOM 2560 C C . ALA A 1 332 ? 26.150 -15.766 8.319 1.00 34.91 332 ALA A C 1
ATOM 2562 O O . ALA A 1 332 ? 27.355 -15.914 8.495 1.00 34.91 332 ALA A O 1
ATOM 2563 N N . ASP A 1 333 ? 25.380 -14.966 9.047 1.00 31.94 333 ASP A N 1
ATOM 2564 C CA . ASP A 1 333 ? 25.724 -14.354 10.322 1.00 31.94 333 ASP A CA 1
ATOM 2565 C C . ASP A 1 333 ? 26.147 -15.459 11.316 1.00 31.94 333 ASP A C 1
ATOM 2567 O O . ASP A 1 333 ? 25.342 -16.312 11.706 1.00 31.94 333 ASP A O 1
ATOM 2571 N N . GLU A 1 334 ? 27.435 -15.506 11.664 1.00 30.05 334 GLU A N 1
ATOM 2572 C CA . GLU A 1 334 ? 28.076 -16.622 12.383 1.00 30.05 334 GLU A CA 1
ATOM 2573 C C . GLU A 1 334 ? 27.789 -16.652 13.901 1.00 30.05 334 GLU A C 1
ATOM 2575 O O . GLU A 1 334 ? 28.358 -17.467 14.621 1.00 30.05 334 GLU A O 1
ATOM 2580 N N . ASN A 1 335 ? 26.870 -15.824 14.415 1.00 30.98 335 ASN A N 1
ATOM 2581 C CA . ASN A 1 335 ? 26.610 -15.690 15.858 1.00 30.98 335 ASN A CA 1
ATOM 2582 C C . ASN A 1 335 ? 25.160 -15.986 16.301 1.00 30.98 335 ASN A C 1
ATOM 2584 O O . ASN A 1 335 ? 24.670 -15.413 17.275 1.00 30.98 335 ASN A O 1
ATOM 2588 N N . ALA A 1 336 ? 24.465 -16.922 15.647 1.00 30.39 336 ALA A N 1
ATOM 2589 C CA . ALA A 1 336 ? 23.211 -17.476 16.173 1.00 30.39 336 ALA A CA 1
ATOM 2590 C C . ALA A 1 336 ? 23.486 -18.690 17.097 1.00 30.39 336 ALA A C 1
ATOM 2592 O O . ALA A 1 336 ? 24.206 -19.606 16.693 1.00 30.39 336 ALA A O 1
ATOM 2593 N N . PRO A 1 337 ? 22.920 -18.762 18.321 1.00 26.73 337 PRO A N 1
ATOM 2594 C CA . PRO A 1 337 ? 23.210 -19.855 19.240 1.00 26.73 337 PRO A CA 1
ATOM 2595 C C . PRO A 1 337 ? 22.702 -21.199 18.704 1.00 26.73 337 PRO A C 1
ATOM 2597 O O . PRO A 1 337 ? 21.526 -21.359 18.364 1.00 26.73 337 PRO A O 1
ATOM 2600 N N . ASN A 1 338 ? 23.603 -22.183 18.696 1.00 31.36 338 ASN A N 1
ATOM 2601 C CA . ASN A 1 338 ? 23.335 -23.580 18.373 1.00 31.36 338 ASN A CA 1
ATOM 2602 C C . ASN A 1 338 ? 22.236 -24.154 19.281 1.00 31.36 338 ASN A C 1
ATOM 2604 O O . ASN A 1 338 ? 22.475 -24.468 20.446 1.00 31.36 338 ASN A O 1
ATOM 2608 N N . THR A 1 339 ? 21.045 -24.367 18.725 1.00 28.95 339 THR A N 1
ATOM 2609 C CA . THR A 1 339 ? 20.068 -25.305 19.285 1.00 28.95 339 THR A CA 1
ATOM 2610 C C . THR A 1 339 ? 19.811 -26.397 18.258 1.00 28.95 339 THR A C 1
ATOM 2612 O O . THR A 1 339 ? 19.078 -26.249 17.283 1.00 28.95 339 THR A O 1
ATOM 2615 N N . SER A 1 340 ? 20.504 -27.513 18.456 1.00 32.22 340 SER A N 1
ATOM 2616 C CA . SER A 1 340 ? 20.286 -28.757 17.741 1.00 32.22 340 SER A CA 1
ATOM 2617 C C . SER A 1 340 ? 18.963 -29.367 18.200 1.00 32.22 340 SER A C 1
ATOM 2619 O O . SER A 1 340 ? 18.824 -29.682 19.372 1.00 32.22 340 SER A O 1
ATOM 2621 N N . HIS A 1 341 ? 18.012 -29.553 17.280 1.00 29.70 341 HIS A N 1
ATOM 2622 C CA . HIS A 1 341 ? 17.124 -30.723 17.152 1.00 29.70 341 HIS A CA 1
ATOM 2623 C C . HIS A 1 341 ? 16.382 -30.613 15.807 1.00 29.70 341 HIS A C 1
ATOM 2625 O O . HIS A 1 341 ? 15.713 -29.623 15.519 1.00 29.70 341 HIS A O 1
ATOM 2631 N N . GLY A 1 342 ? 16.571 -31.615 14.945 1.00 35.44 342 GLY A N 1
ATOM 2632 C CA . GLY A 1 342 ? 16.184 -31.591 13.536 1.00 35.44 342 GLY A CA 1
ATOM 2633 C C . GLY A 1 342 ? 14.683 -31.422 13.279 1.00 35.44 342 GLY A C 1
ATOM 2634 O O . GLY A 1 342 ? 13.883 -32.309 13.565 1.00 35.44 342 GLY A O 1
ATOM 2635 N N . LYS A 1 343 ? 14.333 -30.314 12.624 1.00 29.27 343 LYS A N 1
ATOM 2636 C CA . LYS A 1 343 ? 13.205 -30.178 11.692 1.00 29.27 343 LYS A CA 1
ATOM 2637 C C . LYS A 1 343 ? 13.735 -29.407 10.481 1.00 29.27 343 LYS A C 1
ATOM 2639 O O . LYS A 1 343 ? 14.444 -28.421 10.660 1.00 29.27 343 LYS A O 1
ATOM 2644 N N . GLY A 1 344 ? 13.483 -29.906 9.270 1.00 31.77 344 GLY A N 1
ATOM 2645 C CA . GLY A 1 344 ? 14.056 -29.362 8.034 1.00 31.77 344 GLY A CA 1
ATOM 2646 C C . GLY A 1 344 ? 13.829 -27.853 7.898 1.00 31.77 344 GLY A C 1
ATOM 2647 O O . GLY A 1 344 ? 12.737 -27.370 8.189 1.00 31.77 344 GLY A O 1
ATOM 2648 N N . LYS A 1 345 ? 14.865 -27.115 7.478 1.00 38.16 345 LYS A N 1
ATOM 2649 C CA . LYS A 1 345 ? 14.773 -25.687 7.134 1.00 38.16 345 LYS A CA 1
ATOM 2650 C C . LYS A 1 345 ? 13.692 -25.513 6.053 1.00 38.16 345 LYS A C 1
ATOM 2652 O O . LYS A 1 345 ? 13.900 -25.907 4.909 1.00 38.16 345 LYS A O 1
ATOM 2657 N N . GLU A 1 346 ? 12.533 -24.969 6.421 1.00 45.19 346 GLU A N 1
ATOM 2658 C CA . GLU A 1 346 ? 11.480 -24.590 5.472 1.00 45.19 346 GLU A CA 1
ATOM 2659 C C . GLU A 1 346 ? 11.962 -23.429 4.586 1.00 45.19 346 GLU A C 1
ATOM 2661 O O . GLU A 1 346 ? 12.549 -22.460 5.069 1.00 45.19 346 GLU A O 1
ATOM 2666 N N . VAL A 1 347 ? 11.713 -23.532 3.279 1.00 53.59 347 VAL A N 1
ATOM 2667 C CA . VAL A 1 347 ? 12.057 -22.507 2.281 1.00 53.59 347 VAL A CA 1
ATOM 2668 C C . VAL A 1 347 ? 11.137 -21.310 2.442 1.00 53.59 347 VAL A C 1
ATOM 2670 O O . VAL A 1 347 ? 9.914 -21.464 2.447 1.00 53.59 347 VAL A O 1
ATOM 2673 N N . GLN A 1 348 ? 11.713 -20.115 2.510 1.00 67.44 348 GLN A N 1
ATOM 2674 C CA . GLN A 1 348 ? 10.955 -18.875 2.580 1.00 67.44 348 GLN A CA 1
ATOM 2675 C C . GLN A 1 348 ? 11.417 -17.925 1.470 1.00 67.44 348 GLN A C 1
ATOM 2677 O O . GLN A 1 348 ? 12.604 -17.610 1.378 1.00 67.44 348 GLN A O 1
ATOM 2682 N N . LEU A 1 349 ? 10.483 -17.485 0.618 1.00 76.94 349 LEU A N 1
ATOM 2683 C CA . LEU A 1 349 ? 10.693 -16.365 -0.297 1.00 76.94 349 LEU A CA 1
ATOM 2684 C C . LEU A 1 349 ? 11.058 -15.125 0.526 1.00 76.94 349 LEU A C 1
ATOM 2686 O O . LEU A 1 349 ? 10.482 -14.889 1.593 1.00 76.94 349 LEU A O 1
ATOM 2690 N N . LYS A 1 350 ? 12.010 -14.332 0.039 1.00 77.00 350 LYS A N 1
ATOM 2691 C CA . LYS A 1 350 ? 12.455 -13.114 0.717 1.00 77.00 350 LYS A CA 1
ATOM 2692 C C . LYS A 1 350 ? 11.437 -12.008 0.427 1.00 77.00 350 LYS A C 1
ATOM 2694 O O . LYS A 1 350 ? 11.164 -11.766 -0.743 1.00 77.00 350 LYS A O 1
ATOM 2699 N N . PRO A 1 351 ? 10.836 -11.344 1.423 1.00 67.44 351 PRO A N 1
ATOM 2700 C CA . PRO A 1 351 ? 10.052 -10.145 1.159 1.00 67.44 351 PRO A CA 1
ATOM 2701 C C . PRO A 1 351 ? 10.941 -9.116 0.453 1.00 67.44 351 PRO A C 1
ATOM 2703 O O . PRO A 1 351 ? 12.017 -8.789 0.950 1.00 67.44 351 PRO A O 1
ATOM 2706 N N . ALA A 1 352 ? 10.510 -8.641 -0.709 1.00 54.97 352 ALA A N 1
ATOM 2707 C CA . ALA A 1 352 ? 11.058 -7.428 -1.297 1.00 54.97 352 ALA A CA 1
ATOM 2708 C C . ALA A 1 352 ? 10.133 -6.307 -0.818 1.00 54.97 352 ALA A C 1
ATOM 2710 O O . ALA A 1 352 ? 8.919 -6.478 -0.892 1.00 54.97 352 ALA A O 1
ATOM 2711 N N . GLY A 1 353 ? 10.675 -5.235 -0.232 1.00 49.41 353 GLY A N 1
ATOM 2712 C CA . GLY A 1 353 ? 9.870 -4.127 0.304 1.00 49.41 353 GLY A CA 1
ATOM 2713 C C . GLY A 1 353 ? 8.868 -3.553 -0.711 1.00 49.41 353 GLY A C 1
ATOM 2714 O O . GLY A 1 353 ? 8.899 -3.903 -1.890 1.00 49.41 353 GLY A O 1
ATOM 2715 N N . ASP A 1 354 ? 7.972 -2.671 -0.262 1.00 40.91 354 ASP A N 1
ATOM 2716 C CA . ASP A 1 354 ? 6.910 -2.118 -1.113 1.00 40.91 354 ASP A CA 1
ATOM 2717 C C . ASP A 1 354 ? 7.480 -1.377 -2.334 1.00 40.91 354 ASP A C 1
ATOM 2719 O O . ASP A 1 354 ? 8.064 -0.301 -2.225 1.00 40.91 354 ASP A O 1
ATOM 2723 N N . LEU A 1 355 ? 7.296 -1.965 -3.521 1.00 40.91 355 LEU A N 1
ATOM 2724 C CA . LEU A 1 355 ? 7.745 -1.424 -4.808 1.00 40.91 355 LEU A CA 1
ATOM 2725 C C . LEU A 1 355 ? 6.632 -0.662 -5.563 1.00 40.91 355 LEU A C 1
ATOM 2727 O O . LEU A 1 355 ? 6.701 -0.546 -6.782 1.00 40.91 355 LEU A O 1
ATOM 2731 N N . GLY A 1 356 ? 5.601 -0.121 -4.892 1.00 37.81 356 GLY A N 1
ATOM 2732 C CA . GLY A 1 356 ? 4.683 0.827 -5.552 1.00 37.81 356 GLY A CA 1
ATOM 2733 C C . GLY A 1 356 ? 3.290 1.035 -4.940 1.00 37.81 356 GLY A C 1
ATOM 2734 O O . GLY A 1 356 ? 2.869 0.340 -4.023 1.00 37.81 356 GLY A O 1
ATOM 2735 N N . TYR A 1 357 ? 2.544 1.981 -5.533 1.00 34.66 357 TYR A N 1
ATOM 2736 C CA . TYR A 1 357 ? 1.222 2.521 -5.133 1.00 34.66 357 TYR A CA 1
ATOM 2737 C C . TYR A 1 357 ? 0.035 1.536 -5.133 1.00 34.66 357 TYR A C 1
ATOM 2739 O O . TYR A 1 357 ? -1.104 1.940 -4.901 1.00 34.66 357 TYR A O 1
ATOM 2747 N N . SER A 1 358 ? 0.250 0.258 -5.456 1.00 39.91 358 SER A N 1
ATOM 2748 C CA . SER A 1 358 ? -0.840 -0.668 -5.809 1.00 39.91 358 SER A CA 1
ATOM 2749 C C . SER A 1 358 ? -1.419 -1.468 -4.634 1.00 39.91 358 SER A C 1
ATOM 2751 O O . SER A 1 358 ? -2.465 -2.098 -4.798 1.00 39.91 358 SER A O 1
ATOM 2753 N N . GLY A 1 359 ? -0.779 -1.431 -3.457 1.00 46.78 359 GLY A N 1
ATOM 2754 C CA . GLY A 1 359 ? -1.102 -2.322 -2.332 1.00 46.78 359 GLY A CA 1
ATOM 2755 C C . GLY A 1 359 ? -0.660 -3.773 -2.573 1.00 46.78 359 GLY A C 1
ATOM 2756 O O . GLY A 1 359 ? -1.127 -4.692 -1.901 1.00 46.78 359 GLY A O 1
ATOM 2757 N N . SER A 1 360 ? 0.203 -4.010 -3.571 1.00 58.31 360 SER A N 1
ATOM 2758 C CA . SER A 1 360 ? 0.738 -5.334 -3.879 1.00 58.31 360 SER A CA 1
ATOM 2759 C C . SER A 1 360 ? 1.943 -5.675 -3.000 1.00 58.31 360 SER A C 1
ATOM 2761 O O . SER A 1 360 ? 2.956 -4.986 -3.047 1.00 58.31 360 SER A O 1
ATOM 2763 N N . THR A 1 361 ? 1.897 -6.808 -2.304 1.00 65.56 361 THR A N 1
ATOM 2764 C CA . THR A 1 361 ? 3.072 -7.416 -1.664 1.00 65.56 361 THR A CA 1
ATOM 2765 C C . THR A 1 361 ? 4.036 -8.000 -2.698 1.00 65.56 361 THR A C 1
ATOM 2767 O O . THR A 1 361 ? 3.584 -8.697 -3.622 1.00 65.56 361 THR A O 1
ATOM 2770 N N . PHE A 1 362 ? 5.341 -7.814 -2.481 1.00 75.19 362 PHE A N 1
ATOM 2771 C CA . PHE A 1 362 ? 6.406 -8.369 -3.313 1.00 75.19 362 PHE A CA 1
ATOM 2772 C C . PHE A 1 362 ? 7.267 -9.393 -2.561 1.00 75.19 362 PHE A C 1
ATOM 2774 O O . PHE A 1 362 ? 7.589 -9.238 -1.383 1.00 75.19 362 PHE A O 1
ATOM 2781 N N . PHE A 1 363 ? 7.685 -10.444 -3.262 1.00 81.50 363 PHE A N 1
ATOM 2782 C CA . PHE A 1 363 ? 8.672 -11.403 -2.768 1.00 81.50 363 PHE A CA 1
ATOM 2783 C C . PHE A 1 363 ? 9.724 -11.689 -3.834 1.00 81.50 363 PHE A C 1
ATOM 2785 O O . PHE A 1 363 ? 9.427 -11.633 -5.017 1.00 81.50 363 PHE A O 1
ATOM 2792 N N . THR A 1 364 ? 10.929 -12.074 -3.445 1.00 83.88 364 THR A N 1
ATOM 2793 C CA . THR A 1 364 ? 11.964 -12.597 -4.335 1.00 83.88 364 THR A CA 1
ATOM 2794 C C . THR A 1 364 ? 12.296 -14.040 -3.982 1.00 83.88 364 THR A C 1
ATOM 2796 O O . THR A 1 364 ? 12.190 -14.477 -2.830 1.00 83.88 364 THR A O 1
ATOM 2799 N N . THR A 1 365 ? 12.699 -14.818 -4.985 1.00 86.50 365 THR A N 1
ATOM 2800 C CA . THR A 1 365 ? 13.298 -16.135 -4.741 1.00 86.50 365 THR A CA 1
ATOM 2801 C C . THR A 1 365 ? 14.598 -15.987 -3.955 1.00 86.50 365 THR A C 1
ATOM 2803 O O . THR A 1 365 ? 15.239 -14.937 -3.962 1.00 86.50 365 THR A O 1
ATOM 2806 N N . THR A 1 366 ? 15.025 -17.041 -3.263 1.00 79.50 366 THR A N 1
ATOM 2807 C CA . THR A 1 366 ? 16.226 -17.002 -2.406 1.00 79.50 366 THR A CA 1
ATOM 2808 C C . THR A 1 366 ? 17.497 -16.642 -3.177 1.00 79.50 366 THR A C 1
ATOM 2810 O O . THR A 1 366 ? 18.351 -15.935 -2.641 1.00 79.50 366 THR A O 1
ATOM 2813 N N . ASN A 1 367 ? 17.572 -17.070 -4.441 1.00 82.56 367 ASN A N 1
ATOM 2814 C CA . ASN A 1 367 ? 18.620 -16.738 -5.408 1.00 82.56 367 ASN A CA 1
ATOM 2815 C C . ASN A 1 367 ? 18.373 -15.425 -6.181 1.00 82.56 367 ASN A C 1
ATOM 2817 O O . ASN A 1 367 ? 19.101 -15.141 -7.127 1.00 82.56 367 ASN A O 1
ATOM 2821 N N . ALA A 1 368 ? 17.327 -14.669 -5.833 1.00 85.25 368 ALA A N 1
ATOM 2822 C CA . ALA A 1 368 ? 16.929 -13.389 -6.420 1.00 85.25 368 ALA A CA 1
ATOM 2823 C C . ALA A 1 368 ? 16.631 -13.386 -7.935 1.00 85.25 368 ALA A C 1
ATOM 2825 O O . ALA A 1 368 ? 16.509 -12.311 -8.517 1.00 85.25 368 ALA A O 1
ATOM 2826 N N . LYS A 1 369 ? 16.490 -14.547 -8.592 1.00 88.94 369 LYS A N 1
ATOM 2827 C CA . LYS A 1 369 ? 16.215 -14.633 -10.041 1.00 88.94 369 LYS A CA 1
ATOM 2828 C C . LYS A 1 369 ? 14.797 -14.230 -10.431 1.00 88.94 369 LYS A C 1
ATOM 2830 O O . LYS A 1 369 ? 14.596 -13.716 -11.531 1.00 88.94 369 LYS A O 1
ATOM 2835 N N . TYR A 1 370 ? 13.830 -14.465 -9.547 1.00 91.44 370 TYR A N 1
ATOM 2836 C CA . TYR A 1 370 ? 12.420 -14.197 -9.809 1.00 91.44 370 TYR A CA 1
ATOM 2837 C C . TYR A 1 370 ? 11.824 -13.297 -8.732 1.00 91.44 370 TYR A C 1
ATOM 2839 O O . TYR A 1 370 ? 12.141 -13.425 -7.547 1.00 91.44 370 TYR A O 1
ATOM 2847 N N . LEU A 1 371 ? 10.948 -12.401 -9.175 1.00 89.88 371 LEU A N 1
ATOM 2848 C CA . LEU A 1 371 ? 10.130 -11.510 -8.367 1.00 89.88 371 LEU A CA 1
ATOM 2849 C C . LEU A 1 371 ? 8.683 -12.003 -8.416 1.00 89.88 371 LEU A C 1
ATOM 2851 O O . LEU A 1 371 ? 8.166 -12.366 -9.465 1.00 89.88 371 LEU A O 1
ATOM 2855 N N . ILE A 1 372 ? 8.011 -12.006 -7.282 1.00 89.38 372 ILE A N 1
ATOM 2856 C CA . ILE A 1 372 ? 6.627 -12.409 -7.125 1.00 89.38 372 ILE A CA 1
ATOM 2857 C C . ILE A 1 372 ? 5.849 -11.161 -6.732 1.00 89.38 372 ILE A C 1
ATOM 2859 O O . ILE A 1 372 ? 6.158 -10.557 -5.708 1.00 89.38 372 ILE A O 1
ATOM 2863 N N . LYS A 1 373 ? 4.839 -10.792 -7.520 1.00 85.31 373 LYS A N 1
ATOM 2864 C CA . LYS A 1 373 ? 3.941 -9.659 -7.253 1.00 85.31 373 LYS A CA 1
ATOM 2865 C C . LYS A 1 373 ? 2.531 -10.186 -7.011 1.00 85.31 373 LYS A C 1
ATOM 2867 O O . LYS A 1 373 ? 2.033 -11.009 -7.781 1.00 85.31 373 LYS A O 1
ATOM 2872 N N . SER A 1 374 ? 1.886 -9.733 -5.942 1.00 77.94 374 SER A N 1
ATOM 2873 C CA . SER A 1 374 ? 0.455 -9.991 -5.742 1.00 77.94 374 SER A CA 1
ATOM 2874 C C . SER A 1 374 ? -0.404 -9.078 -6.623 1.00 77.94 374 SER A C 1
ATOM 2876 O O . SER A 1 374 ? -0.026 -7.948 -6.913 1.00 77.94 374 SER A O 1
ATOM 2878 N N . LEU A 1 375 ? -1.570 -9.570 -7.047 1.00 75.50 375 LEU A N 1
ATOM 2879 C CA . LEU A 1 375 ? -2.566 -8.811 -7.811 1.00 75.50 375 LEU A CA 1
ATOM 2880 C C . LEU A 1 375 ? -3.857 -8.689 -6.983 1.00 75.50 375 LEU A C 1
ATOM 2882 O O . LEU A 1 375 ? -4.812 -9.446 -7.212 1.00 75.50 375 LEU A O 1
ATOM 2886 N N . PRO A 1 376 ? -3.886 -7.804 -5.967 1.00 60.78 376 PRO A N 1
ATOM 2887 C CA . PRO A 1 376 ? -4.991 -7.735 -5.012 1.00 60.78 376 PRO A CA 1
ATOM 2888 C C . PRO A 1 376 ? -6.274 -7.186 -5.645 1.00 60.78 376 PRO A C 1
ATOM 2890 O O . PRO A 1 376 ? -7.379 -7.539 -5.227 1.00 60.78 376 PRO A O 1
ATOM 2893 N N . ARG A 1 377 ? -6.160 -6.353 -6.685 1.00 63.31 377 ARG A N 1
ATOM 2894 C CA . ARG A 1 377 ? -7.312 -5.694 -7.301 1.00 63.31 377 ARG A CA 1
ATOM 2895 C C . ARG A 1 377 ? -7.979 -6.621 -8.315 1.00 63.31 377 ARG A C 1
ATOM 2897 O O . ARG A 1 377 ? -7.343 -7.156 -9.222 1.00 63.31 377 ARG A O 1
ATOM 2904 N N . ARG A 1 378 ? -9.305 -6.775 -8.203 1.00 64.88 378 ARG A N 1
ATOM 2905 C CA . ARG A 1 378 ? -10.086 -7.681 -9.066 1.00 64.88 378 ARG A CA 1
ATOM 2906 C C . ARG A 1 378 ? -9.943 -7.386 -10.557 1.00 64.88 378 ARG A C 1
ATOM 2908 O O . ARG A 1 378 ? -9.910 -8.308 -11.365 1.00 64.88 378 ARG A O 1
ATOM 2915 N N . PHE A 1 379 ? -9.864 -6.112 -10.923 1.00 64.69 379 PHE A N 1
ATOM 2916 C CA . PHE A 1 379 ? -9.752 -5.725 -12.324 1.00 64.69 379 PHE A CA 1
ATOM 2917 C C . PHE A 1 379 ? -8.387 -6.077 -12.933 1.00 64.69 379 PHE A C 1
ATOM 2919 O O . PHE A 1 379 ? -8.362 -6.433 -14.106 1.00 64.69 379 PHE A O 1
ATOM 2926 N N . GLU A 1 380 ? -7.291 -6.036 -12.163 1.00 66.44 380 GLU A N 1
ATOM 2927 C CA . GLU A 1 380 ? -5.927 -6.283 -12.666 1.00 66.44 380 GLU A CA 1
ATOM 2928 C C . GLU A 1 380 ? -5.768 -7.731 -13.122 1.00 66.44 380 GLU A C 1
ATOM 2930 O O . GLU A 1 380 ? -5.420 -8.007 -14.272 1.00 66.44 380 GLU A O 1
ATOM 2935 N N . HIS A 1 381 ? -6.091 -8.682 -12.239 1.00 73.50 381 HIS A N 1
ATOM 2936 C CA . HIS A 1 381 ? -5.980 -10.092 -12.592 1.00 73.50 381 HIS A CA 1
ATOM 2937 C C . HIS A 1 381 ? -7.039 -10.509 -13.614 1.00 73.50 381 HIS A C 1
ATOM 2939 O O . HIS A 1 381 ? -6.743 -11.360 -14.446 1.00 73.50 381 HIS A O 1
ATOM 2945 N N . GLN A 1 382 ? -8.244 -9.923 -13.613 1.00 76.81 382 GLN A N 1
ATOM 2946 C CA . GLN A 1 382 ? -9.247 -10.220 -14.643 1.00 76.81 382 GLN A CA 1
ATOM 2947 C C . GLN A 1 382 ? -8.810 -9.750 -16.030 1.00 76.81 382 GLN A C 1
ATOM 2949 O O . GLN A 1 382 ? -8.889 -10.544 -16.963 1.00 76.81 382 GLN A O 1
ATOM 2954 N N . PHE A 1 383 ? -8.320 -8.514 -16.156 1.00 79.06 383 PHE A N 1
ATOM 2955 C CA . PHE A 1 383 ? -7.824 -8.002 -17.431 1.00 79.06 383 PHE A CA 1
ATOM 2956 C C . PHE A 1 383 ? -6.681 -8.870 -17.959 1.00 79.06 383 PHE A C 1
ATOM 2958 O O . PHE A 1 383 ? -6.730 -9.347 -19.090 1.00 79.06 383 PHE A O 1
ATOM 2965 N N . PHE A 1 384 ? -5.688 -9.164 -17.115 1.00 84.75 384 PHE A N 1
ATOM 2966 C CA . PHE A 1 384 ? -4.582 -10.014 -17.536 1.00 84.75 384 PHE A CA 1
ATOM 2967 C C . PHE A 1 384 ? -5.054 -11.396 -17.991 1.00 84.75 384 PHE A C 1
ATOM 2969 O O . PHE A 1 384 ? -4.718 -11.833 -19.084 1.00 84.75 384 PHE A O 1
ATOM 2976 N N . THR A 1 385 ? -5.858 -12.079 -17.175 1.00 84.75 385 THR A N 1
ATOM 2977 C CA . THR A 1 385 ? -6.233 -13.479 -17.429 1.00 84.75 385 THR A CA 1
ATOM 2978 C C . THR A 1 385 ? -7.223 -13.675 -18.570 1.00 84.75 385 THR A C 1
ATOM 2980 O O . THR A 1 385 ? -7.186 -14.742 -19.182 1.00 84.75 385 THR A O 1
ATOM 2983 N N . HIS A 1 386 ? -8.104 -12.705 -18.832 1.00 82.25 386 HIS A N 1
ATOM 2984 C CA . HIS A 1 386 ? -9.179 -12.836 -19.821 1.00 82.25 386 HIS A CA 1
ATOM 2985 C C . HIS A 1 386 ? -8.902 -12.069 -21.113 1.00 82.25 386 HIS A C 1
ATOM 2987 O O . HIS A 1 386 ? -9.321 -12.529 -22.169 1.00 82.25 386 HIS A O 1
ATOM 2993 N N . ASP A 1 387 ? -8.197 -10.937 -21.037 1.00 83.44 387 ASP A N 1
ATOM 2994 C CA . ASP A 1 387 ? -8.056 -10.029 -22.177 1.00 83.44 387 ASP A CA 1
ATOM 2995 C C . ASP A 1 387 ? -6.624 -10.011 -22.738 1.00 83.44 387 ASP A C 1
ATOM 2997 O O . ASP A 1 387 ? -6.452 -9.910 -23.949 1.00 83.44 387 ASP A O 1
ATOM 3001 N N . LEU A 1 388 ? -5.587 -10.125 -21.892 1.00 90.31 388 LEU A N 1
ATOM 3002 C CA . LEU A 1 388 ? -4.195 -9.913 -22.325 1.00 90.31 388 LEU A CA 1
ATOM 3003 C C . LEU A 1 388 ? -3.331 -11.181 -22.408 1.00 90.31 388 LEU A C 1
ATOM 3005 O O . LEU A 1 388 ? -2.371 -11.200 -23.176 1.00 90.31 388 LEU A O 1
ATOM 3009 N N . LEU A 1 389 ? -3.635 -12.238 -21.650 1.00 93.44 389 LEU A N 1
ATOM 3010 C CA . LEU A 1 389 ? -2.749 -13.402 -21.528 1.00 93.44 389 LEU A CA 1
ATOM 3011 C C . LEU A 1 389 ? -2.506 -14.121 -22.862 1.00 93.44 389 LEU A C 1
ATOM 3013 O O . LEU A 1 389 ? -1.369 -14.479 -23.155 1.00 93.44 389 LEU A O 1
ATOM 3017 N N . GLU A 1 390 ? -3.542 -14.336 -23.672 1.00 94.88 390 GLU A N 1
ATOM 3018 C CA . GLU A 1 390 ? -3.392 -14.990 -24.980 1.00 94.88 390 GLU A CA 1
ATOM 3019 C C . GLU A 1 390 ? -2.566 -14.144 -25.961 1.00 94.88 390 GLU A C 1
ATOM 3021 O O . GLU A 1 390 ? -1.528 -14.635 -26.414 1.00 94.88 390 GLU A O 1
ATOM 3026 N N . PRO A 1 391 ? -2.901 -12.858 -26.196 1.00 95.75 391 PRO A N 1
ATOM 3027 C CA . PRO A 1 391 ? -2.057 -11.966 -26.990 1.00 95.75 391 PRO A CA 1
ATOM 3028 C C . PRO A 1 391 ? -0.606 -11.892 -26.489 1.00 95.75 391 PRO A C 1
ATOM 3030 O O . PRO A 1 391 ? 0.336 -11.862 -27.282 1.00 95.75 391 PRO A O 1
ATOM 3033 N N . TYR A 1 392 ? -0.410 -11.882 -25.168 1.00 96.25 392 TYR A N 1
ATOM 3034 C CA . TYR A 1 392 ? 0.911 -11.896 -24.542 1.00 96.25 392 TYR A CA 1
ATOM 3035 C C . TYR A 1 392 ? 1.698 -13.170 -24.881 1.00 96.25 392 TYR A C 1
ATOM 3037 O O . TYR A 1 392 ? 2.856 -13.082 -25.297 1.00 96.25 392 TYR A O 1
ATOM 3045 N N . ILE A 1 393 ? 1.081 -14.350 -24.739 1.00 96.81 393 ILE A N 1
ATOM 3046 C CA . ILE A 1 393 ? 1.703 -15.639 -25.075 1.00 96.81 393 ILE A CA 1
ATOM 3047 C C . ILE A 1 393 ? 2.101 -15.664 -26.554 1.00 96.81 393 ILE A C 1
ATOM 3049 O O . ILE A 1 393 ? 3.229 -16.050 -26.876 1.00 96.81 393 ILE A O 1
ATOM 3053 N N . ASP A 1 394 ? 1.210 -15.225 -27.442 1.00 96.88 394 ASP A N 1
ATOM 3054 C CA . ASP A 1 394 ? 1.453 -15.210 -28.884 1.00 96.88 394 ASP A CA 1
ATOM 3055 C C . ASP A 1 394 ? 2.617 -14.285 -29.250 1.00 96.88 394 ASP A C 1
ATOM 3057 O O . ASP A 1 394 ? 3.510 -14.679 -30.007 1.00 96.88 394 ASP A O 1
ATOM 3061 N N . ARG A 1 395 ? 2.679 -13.087 -28.650 1.00 96.00 395 ARG A N 1
ATOM 3062 C CA . ARG A 1 395 ? 3.805 -12.163 -28.839 1.00 96.00 395 ARG A CA 1
ATOM 3063 C C . ARG A 1 395 ? 5.121 -12.775 -28.379 1.00 96.00 395 ARG A C 1
ATOM 3065 O O . ARG A 1 395 ? 6.104 -12.704 -29.116 1.00 96.00 395 ARG A O 1
ATOM 3072 N N . MET A 1 396 ? 5.141 -13.379 -27.193 1.00 96.25 396 MET A N 1
ATOM 3073 C CA . MET A 1 396 ? 6.349 -13.990 -26.641 1.00 96.25 396 MET A CA 1
ATOM 3074 C C . MET A 1 396 ? 6.846 -15.143 -27.514 1.00 96.25 396 MET A C 1
ATOM 3076 O O . MET A 1 396 ? 8.045 -15.223 -27.779 1.00 96.25 396 MET A O 1
ATOM 3080 N N . LYS A 1 397 ? 5.940 -15.997 -28.011 1.00 96.44 397 LYS A N 1
ATOM 3081 C CA . LYS A 1 397 ? 6.264 -17.086 -28.948 1.00 96.44 397 LYS A CA 1
ATOM 3082 C C . LYS A 1 397 ? 6.802 -16.563 -30.280 1.00 96.44 397 LYS A C 1
ATOM 3084 O O . LYS A 1 397 ? 7.748 -17.139 -30.816 1.00 96.44 397 LYS A O 1
ATOM 3089 N N . ALA A 1 398 ? 6.215 -15.487 -30.804 1.00 96.12 398 ALA A N 1
ATOM 3090 C CA . ALA A 1 398 ? 6.626 -14.889 -32.069 1.00 96.12 398 ALA A CA 1
ATOM 3091 C C . ALA A 1 398 ? 7.994 -14.191 -31.980 1.00 96.12 398 ALA A C 1
ATOM 3093 O O . ALA A 1 398 ? 8.780 -14.268 -32.923 1.00 96.12 398 ALA A O 1
ATOM 3094 N N . ASP A 1 399 ? 8.291 -13.523 -30.861 1.00 95.62 399 ASP A N 1
ATOM 3095 C CA . ASP A 1 399 ? 9.564 -12.834 -30.657 1.00 95.62 399 ASP A CA 1
ATOM 3096 C C . ASP A 1 399 ? 10.061 -12.952 -29.203 1.00 95.62 399 ASP A C 1
ATOM 3098 O O . ASP A 1 399 ? 9.697 -12.140 -28.345 1.00 95.62 399 ASP A O 1
ATOM 3102 N N . PRO A 1 400 ? 10.963 -13.906 -28.903 1.00 92.75 400 PRO A N 1
ATOM 3103 C CA . PRO A 1 400 ? 11.501 -14.086 -27.554 1.00 92.75 400 PRO A CA 1
ATOM 3104 C C . PRO A 1 400 ? 12.350 -12.896 -27.071 1.00 92.75 400 PRO A C 1
ATOM 3106 O O . PRO A 1 400 ? 12.692 -12.836 -25.887 1.00 92.75 400 PRO A O 1
ATOM 3109 N N . ARG A 1 401 ? 12.693 -11.955 -27.966 1.00 93.81 401 ARG A N 1
ATOM 3110 C CA . ARG A 1 401 ? 13.415 -10.711 -27.653 1.00 93.81 401 ARG A CA 1
ATOM 3111 C C . ARG A 1 401 ? 12.508 -9.602 -27.121 1.00 93.81 401 ARG A C 1
ATOM 3113 O O . ARG A 1 401 ? 13.045 -8.596 -26.675 1.00 93.81 401 ARG A O 1
ATOM 3120 N N . SER A 1 402 ? 11.181 -9.787 -27.148 1.00 97.12 402 SER A N 1
ATOM 3121 C CA . SER A 1 402 ? 10.2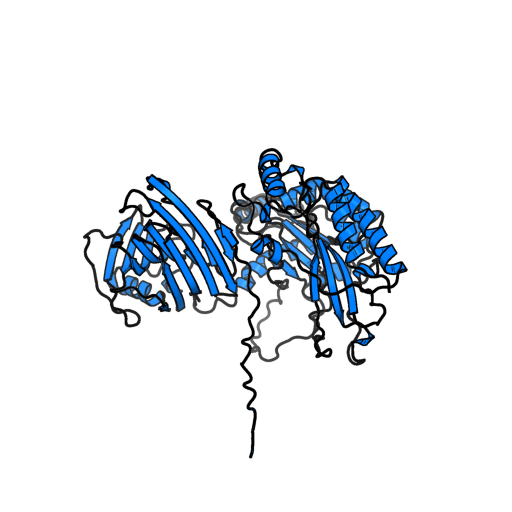02 -8.891 -26.513 1.00 97.12 402 SER A CA 1
ATOM 3122 C C . SER A 1 402 ? 10.703 -8.417 -25.147 1.00 97.12 402 SER A C 1
ATOM 3124 O O . SER A 1 402 ? 11.215 -9.218 -24.359 1.00 97.12 402 SER A O 1
ATOM 3126 N N . LEU A 1 403 ? 10.539 -7.128 -24.866 1.00 97.56 403 LEU A N 1
ATOM 3127 C CA . LEU A 1 403 ? 10.882 -6.445 -23.623 1.00 97.56 403 LEU A CA 1
ATOM 3128 C C . LEU A 1 403 ? 9.698 -6.313 -22.663 1.00 97.56 403 LEU A C 1
ATOM 3130 O O . LEU A 1 403 ? 9.916 -5.900 -21.529 1.00 97.56 403 LEU A O 1
ATOM 3134 N N . LEU A 1 404 ? 8.478 -6.728 -23.030 1.00 97.19 404 LEU A N 1
ATOM 3135 C CA . LEU A 1 404 ? 7.436 -6.998 -22.024 1.00 97.19 404 LEU A CA 1
ATOM 3136 C C . LEU A 1 404 ? 8.012 -7.913 -20.931 1.00 97.19 404 LEU A C 1
ATOM 3138 O O . LEU A 1 404 ? 8.720 -8.875 -21.248 1.00 97.19 404 LEU A O 1
ATOM 3142 N N . VAL A 1 405 ? 7.752 -7.631 -19.653 1.00 95.69 405 VAL A N 1
ATOM 3143 C CA . VAL A 1 405 ? 8.265 -8.487 -18.575 1.00 95.69 405 VAL A CA 1
ATOM 3144 C C . VAL A 1 405 ? 7.836 -9.938 -18.777 1.00 95.69 405 VAL A C 1
ATOM 3146 O O . VAL A 1 405 ? 6.698 -10.243 -19.153 1.00 95.69 405 VAL A O 1
ATOM 3149 N N . ARG A 1 406 ? 8.778 -10.853 -18.571 1.00 95.81 406 ARG A N 1
ATOM 3150 C CA . ARG A 1 406 ? 8.553 -12.289 -18.647 1.00 95.81 406 ARG A CA 1
ATOM 3151 C C . ARG A 1 406 ? 7.847 -12.732 -17.384 1.00 95.81 406 ARG A C 1
ATOM 3153 O O . ARG A 1 406 ? 8.418 -12.713 -16.295 1.00 95.81 406 ARG A O 1
ATOM 3160 N N . ILE A 1 407 ? 6.603 -13.146 -17.560 1.00 95.31 407 ILE A N 1
ATOM 3161 C CA . ILE A 1 407 ? 5.769 -13.752 -16.538 1.00 95.31 407 ILE A CA 1
ATOM 3162 C C . ILE A 1 407 ? 6.061 -15.242 -16.623 1.00 95.31 407 ILE A C 1
ATOM 3164 O O . ILE A 1 407 ? 5.617 -15.936 -17.535 1.00 95.31 407 ILE A O 1
ATOM 3168 N N . ALA A 1 408 ? 6.910 -15.700 -15.712 1.00 94.62 408 ALA A N 1
ATOM 3169 C CA . ALA A 1 408 ? 7.375 -17.068 -15.657 1.00 94.62 408 ALA A CA 1
ATOM 3170 C C . ALA A 1 408 ? 6.259 -18.019 -15.229 1.00 94.62 408 ALA A C 1
ATOM 3172 O O . ALA A 1 408 ? 6.232 -19.128 -15.735 1.00 94.62 408 ALA A O 1
ATOM 3173 N N . ASP A 1 409 ? 5.361 -17.622 -14.327 1.00 94.69 409 ASP A N 1
ATOM 3174 C CA . ASP A 1 409 ? 4.200 -18.425 -13.919 1.00 94.69 409 ASP A CA 1
ATOM 3175 C C . ASP A 1 409 ? 3.147 -17.522 -13.256 1.00 94.69 409 ASP A C 1
ATOM 3177 O O . ASP A 1 409 ? 3.427 -16.374 -12.897 1.00 94.69 409 ASP A O 1
ATOM 3181 N N . MET A 1 410 ? 1.937 -18.036 -13.068 1.00 92.88 410 MET A N 1
ATOM 3182 C CA . MET A 1 410 ? 0.864 -17.346 -12.363 1.00 92.88 410 MET A CA 1
ATOM 3183 C C . MET A 1 410 ? 0.150 -18.332 -11.452 1.00 92.88 410 MET A C 1
ATOM 3185 O O . MET A 1 410 ? -0.289 -19.394 -11.885 1.00 92.88 410 MET A O 1
ATOM 3189 N N . VAL A 1 411 ? -0.014 -17.966 -10.185 1.00 90.44 411 VAL A N 1
ATOM 3190 C CA . VAL A 1 411 ? -0.726 -18.787 -9.204 1.00 90.44 411 VAL A CA 1
ATOM 3191 C C . VAL A 1 411 ? -1.966 -18.066 -8.707 1.00 90.44 411 VAL A C 1
ATOM 3193 O O . VAL A 1 411 ? -1.970 -16.852 -8.508 1.00 90.44 411 VAL A O 1
ATOM 3196 N N . TYR A 1 412 ? -3.038 -18.823 -8.510 1.00 87.19 412 TYR A N 1
ATOM 3197 C CA . TYR A 1 412 ? -4.331 -18.290 -8.105 1.00 87.19 412 TYR A CA 1
ATOM 3198 C C . TYR A 1 412 ? -5.052 -19.226 -7.143 1.00 87.19 412 TYR A C 1
ATOM 3200 O O . TYR A 1 412 ? -4.700 -20.398 -7.008 1.00 87.19 412 TYR A O 1
ATOM 3208 N N . THR A 1 413 ? -6.088 -18.711 -6.489 1.00 78.88 413 THR A N 1
ATOM 3209 C CA . THR A 1 413 ? -7.022 -19.517 -5.698 1.00 78.88 413 THR A CA 1
ATOM 3210 C C . THR A 1 413 ? -8.153 -20.052 -6.589 1.00 78.88 413 THR A C 1
ATOM 3212 O O . THR A 1 413 ? -9.024 -19.288 -6.999 1.00 78.88 413 THR A O 1
ATOM 3215 N N . PRO A 1 414 ? -8.207 -21.367 -6.892 1.00 69.81 414 PRO A N 1
ATOM 3216 C CA . PRO A 1 414 ? -9.257 -21.941 -7.738 1.00 69.81 414 PRO A CA 1
ATOM 3217 C C . PRO A 1 414 ? -10.615 -22.037 -7.036 1.00 69.81 414 PRO A C 1
ATOM 3219 O O . PRO A 1 414 ? -11.624 -22.350 -7.664 1.00 69.81 414 PRO A O 1
ATOM 3222 N N . ARG A 1 415 ? -10.648 -21.834 -5.716 1.00 65.44 415 ARG A N 1
ATOM 3223 C CA . ARG A 1 415 ? -11.858 -21.859 -4.897 1.00 65.44 415 ARG A CA 1
ATOM 3224 C C . ARG A 1 415 ? -11.887 -20.629 -4.012 1.00 65.44 415 ARG A C 1
ATOM 3226 O O . ARG A 1 415 ? -10.842 -20.194 -3.536 1.00 65.44 415 ARG A O 1
ATOM 3233 N N . ALA A 1 416 ? -13.092 -20.130 -3.761 1.00 56.16 416 ALA A N 1
ATOM 3234 C CA . ALA A 1 416 ? -13.300 -19.075 -2.789 1.00 56.16 416 ALA A CA 1
ATOM 3235 C C . ALA A 1 416 ? -12.836 -19.537 -1.398 1.00 56.16 416 ALA A C 1
ATOM 3237 O O . ALA A 1 416 ? -13.116 -20.664 -0.982 1.00 56.16 416 ALA A O 1
ATOM 3238 N N . SER A 1 417 ? -12.137 -18.656 -0.696 1.00 50.19 417 SER A N 1
ATOM 3239 C CA . SER A 1 417 ? -11.783 -18.793 0.713 1.00 50.19 417 SER A CA 1
ATOM 3240 C C . SER A 1 417 ? -12.241 -17.545 1.451 1.00 50.19 417 SER A C 1
ATOM 3242 O O . SER A 1 417 ? -12.321 -16.467 0.862 1.00 50.19 417 SER A O 1
ATOM 3244 N N . LEU A 1 418 ? -12.515 -17.678 2.742 1.00 42.84 418 LEU A N 1
ATOM 3245 C CA . LEU A 1 418 ? -12.919 -16.585 3.607 1.00 42.84 418 LEU A CA 1
ATOM 3246 C C . LEU A 1 418 ? -11.878 -15.464 3.564 1.00 42.84 418 LEU A C 1
ATOM 3248 O O . LEU A 1 418 ? -12.253 -14.334 3.283 1.00 42.84 418 LEU A O 1
ATOM 3252 N N . GLY A 1 419 ? -10.581 -15.790 3.669 1.00 47.72 419 GLY A N 1
ATOM 3253 C CA . GLY A 1 419 ? -9.501 -14.804 3.558 1.00 47.72 419 GLY A CA 1
ATOM 3254 C C . GLY A 1 419 ? -9.386 -14.115 2.191 1.00 47.72 419 GLY A C 1
ATOM 3255 O O . GLY A 1 419 ? -8.968 -12.964 2.113 1.00 47.72 419 GLY A O 1
ATOM 3256 N N . GLY A 1 420 ? -9.799 -14.781 1.107 1.00 44.56 420 GLY A N 1
ATOM 3257 C CA . GLY A 1 420 ? -9.893 -14.165 -0.220 1.00 44.56 420 GLY A CA 1
ATOM 3258 C C . GLY A 1 420 ? -11.156 -13.316 -0.414 1.00 44.56 420 GLY A C 1
ATOM 3259 O O . GLY A 1 420 ? -11.122 -12.346 -1.164 1.00 44.56 420 GLY A O 1
ATOM 3260 N N . ILE A 1 421 ? -12.262 -13.661 0.259 1.00 43.94 421 ILE A N 1
ATOM 3261 C CA . ILE A 1 421 ? -13.541 -12.930 0.209 1.00 43.94 421 ILE A CA 1
ATOM 3262 C C . ILE A 1 421 ? -13.463 -11.631 1.019 1.00 43.94 421 ILE A C 1
ATOM 3264 O O . ILE A 1 421 ? -13.957 -10.606 0.560 1.00 43.94 421 ILE A O 1
ATOM 3268 N N . ILE A 1 422 ? -12.842 -11.670 2.200 1.00 42.66 422 ILE A N 1
ATOM 3269 C CA . ILE A 1 422 ? -12.724 -10.514 3.104 1.00 42.66 422 ILE A CA 1
ATOM 3270 C C . ILE A 1 422 ? -11.444 -9.691 2.871 1.00 42.66 422 ILE A C 1
ATOM 3272 O O . ILE A 1 422 ? -11.217 -8.711 3.567 1.00 42.66 422 ILE A O 1
ATOM 3276 N N . GLY A 1 423 ? -10.595 -10.087 1.914 1.00 49.19 423 GLY A N 1
ATOM 3277 C CA . GLY A 1 423 ? -9.411 -9.321 1.506 1.00 49.19 423 GLY A CA 1
ATOM 3278 C C . GLY A 1 423 ? -8.159 -9.481 2.380 1.00 49.19 423 GLY A C 1
ATOM 3279 O O . GLY A 1 423 ? -7.182 -8.777 2.154 1.00 49.19 423 GLY A O 1
ATOM 3280 N N . THR A 1 424 ? -8.117 -10.420 3.332 1.00 45.12 424 THR A N 1
ATOM 3281 C CA . THR A 1 424 ? -6.962 -10.604 4.240 1.00 45.12 424 THR A CA 1
ATOM 3282 C C . THR A 1 424 ? -5.742 -11.258 3.578 1.00 45.12 424 THR A C 1
ATOM 3284 O O . THR A 1 424 ? -4.628 -11.195 4.120 1.00 45.12 424 THR A O 1
ATOM 3287 N N . ALA A 1 425 ? -5.911 -11.890 2.410 1.00 56.41 425 ALA A N 1
ATOM 3288 C CA . ALA A 1 425 ? -4.816 -12.464 1.630 1.00 56.41 425 ALA A CA 1
ATOM 3289 C C . ALA A 1 425 ? -5.039 -12.328 0.107 1.00 56.41 425 ALA A C 1
ATOM 3291 O O . ALA A 1 425 ? -6.126 -12.646 -0.385 1.00 56.41 425 ALA A O 1
ATOM 3292 N N . PRO A 1 426 ? -4.012 -11.917 -0.665 1.00 64.88 426 PRO A N 1
ATOM 3293 C CA . PRO A 1 426 ? -4.119 -11.796 -2.116 1.00 64.88 426 PRO A CA 1
ATOM 3294 C C . PRO A 1 426 ? -4.396 -13.150 -2.779 1.00 64.88 426 PRO A C 1
ATOM 3296 O O . PRO A 1 426 ? -3.745 -14.156 -2.505 1.00 64.88 426 PRO A O 1
ATOM 3299 N N . THR A 1 427 ? -5.371 -13.175 -3.687 1.00 76.06 427 THR A N 1
ATOM 3300 C CA . THR A 1 427 ? -5.873 -14.407 -4.320 1.00 76.06 427 THR A CA 1
ATOM 3301 C C . THR A 1 427 ? -5.120 -14.807 -5.584 1.00 76.06 427 THR A C 1
ATOM 3303 O O . THR A 1 427 ? -5.276 -15.943 -6.032 1.00 76.06 427 THR A O 1
ATOM 3306 N N . HIS A 1 428 ? -4.327 -13.893 -6.148 1.00 84.81 428 HIS A N 1
ATOM 3307 C CA . HIS A 1 428 ? -3.593 -14.043 -7.402 1.00 84.81 428 HIS A CA 1
ATOM 3308 C C . HIS A 1 428 ? -2.180 -13.483 -7.249 1.00 84.81 428 HIS A C 1
ATOM 3310 O O . HIS A 1 428 ? -1.995 -12.404 -6.684 1.00 84.81 428 HIS A O 1
ATOM 3316 N N . HIS A 1 429 ? -1.195 -14.208 -7.771 1.00 89.81 429 HIS A N 1
ATOM 3317 C CA . HIS A 1 429 ? 0.198 -13.780 -7.803 1.00 89.81 429 HIS A CA 1
ATOM 3318 C C . HIS A 1 429 ? 0.807 -14.105 -9.158 1.00 89.81 429 HIS A C 1
ATOM 3320 O O . HIS A 1 429 ? 0.568 -15.178 -9.717 1.00 89.81 429 HIS A O 1
ATOM 3326 N N . ILE A 1 430 ? 1.629 -13.190 -9.652 1.00 91.62 430 ILE A N 1
ATOM 3327 C CA . ILE A 1 430 ? 2.438 -13.381 -10.849 1.00 91.62 430 ILE A CA 1
ATOM 3328 C C . ILE A 1 430 ? 3.893 -13.558 -10.440 1.00 91.62 430 ILE A C 1
ATOM 3330 O O . ILE A 1 430 ? 4.403 -12.841 -9.580 1.00 91.62 430 ILE A O 1
ATOM 3334 N N . ILE A 1 431 ? 4.547 -14.535 -11.052 1.00 94.12 431 ILE A N 1
ATOM 3335 C CA . ILE A 1 431 ? 5.973 -14.782 -10.917 1.00 94.12 431 ILE A CA 1
ATOM 3336 C C . ILE A 1 431 ? 6.612 -14.203 -12.166 1.00 94.12 431 ILE A C 1
ATOM 3338 O O . ILE A 1 431 ? 6.313 -14.629 -13.278 1.00 94.12 431 ILE A O 1
ATOM 3342 N N . MET A 1 432 ? 7.480 -13.227 -11.982 1.00 93.50 432 MET A N 1
ATOM 3343 C CA . MET A 1 432 ? 8.153 -12.486 -13.034 1.00 93.50 432 MET A CA 1
ATOM 3344 C C . MET A 1 432 ? 9.661 -12.648 -12.895 1.00 93.50 432 MET A C 1
ATOM 3346 O O . MET A 1 432 ? 10.174 -12.968 -11.822 1.00 93.50 432 MET A O 1
ATOM 3350 N N . GLU A 1 433 ? 10.397 -12.437 -13.976 1.00 90.88 433 GLU A N 1
ATOM 3351 C CA . GLU A 1 433 ? 11.850 -12.299 -13.874 1.00 90.88 433 GLU A CA 1
ATOM 3352 C C . GLU A 1 433 ? 12.232 -11.077 -13.011 1.00 90.88 433 GLU A C 1
ATOM 3354 O O . GLU A 1 433 ? 11.502 -10.085 -12.952 1.00 90.88 433 GLU A O 1
ATOM 3359 N N . ASN A 1 434 ? 13.390 -11.128 -12.357 1.00 91.00 434 ASN A N 1
ATOM 3360 C CA . ASN A 1 434 ? 13.913 -10.002 -11.592 1.00 91.00 434 ASN A CA 1
ATOM 3361 C C . ASN A 1 434 ? 15.097 -9.345 -12.318 1.00 91.00 434 ASN A C 1
ATOM 3363 O O . ASN A 1 434 ? 16.183 -9.924 -12.398 1.00 91.00 434 ASN A O 1
ATOM 3367 N N . LEU A 1 435 ? 14.926 -8.109 -12.796 1.00 90.19 435 LEU A N 1
ATOM 3368 C CA . LEU A 1 435 ? 16.009 -7.358 -13.451 1.00 90.19 435 LEU A CA 1
ATOM 3369 C C . LEU A 1 435 ? 17.150 -6.983 -12.495 1.00 90.19 435 LEU A C 1
ATOM 3371 O O . LEU A 1 435 ? 18.264 -6.720 -12.953 1.00 90.19 435 LEU A O 1
ATOM 3375 N N . LEU A 1 436 ? 16.897 -7.004 -11.183 1.00 88.38 436 LEU A N 1
ATOM 3376 C CA . LEU A 1 436 ? 17.886 -6.744 -10.133 1.00 88.38 436 LEU A CA 1
ATOM 3377 C C . LEU A 1 436 ? 18.703 -7.984 -9.753 1.00 88.38 436 LEU A C 1
ATOM 3379 O O . LEU A 1 436 ? 19.484 -7.942 -8.804 1.00 88.38 436 LEU A O 1
ATOM 3383 N N . TYR A 1 437 ? 18.552 -9.098 -10.478 1.00 88.38 437 TYR A N 1
ATOM 3384 C CA . TYR A 1 437 ? 19.373 -10.280 -10.249 1.00 88.38 437 TYR A CA 1
ATOM 3385 C C . TYR A 1 437 ? 20.870 -9.941 -10.373 1.00 88.38 437 TYR A C 1
ATOM 3387 O O . TYR A 1 437 ? 21.318 -9.430 -11.404 1.00 88.38 437 TYR A O 1
ATOM 3395 N N . GLY A 1 438 ? 21.628 -10.229 -9.310 1.00 82.50 438 GLY A N 1
ATOM 3396 C CA . GLY A 1 438 ? 23.042 -9.867 -9.177 1.00 82.50 438 GLY A CA 1
ATOM 3397 C C . GLY A 1 438 ? 23.322 -8.579 -8.392 1.00 82.50 438 GLY A C 1
ATOM 3398 O O . GLY A 1 438 ? 24.477 -8.178 -8.343 1.00 82.50 438 GLY A O 1
ATOM 3399 N N . LYS A 1 439 ? 22.305 -7.928 -7.804 1.00 81.06 439 LYS A N 1
ATOM 3400 C CA . LYS A 1 439 ? 22.487 -6.794 -6.879 1.00 81.06 439 LYS A CA 1
ATOM 3401 C C . LYS A 1 439 ? 22.882 -7.242 -5.461 1.00 81.06 439 LYS A C 1
ATOM 3403 O O . LYS A 1 439 ? 23.853 -6.744 -4.909 1.00 81.06 439 LYS A O 1
ATOM 3408 N N . ASP A 1 440 ? 22.151 -8.204 -4.894 1.00 64.88 440 ASP A N 1
ATOM 3409 C CA . ASP A 1 440 ? 22.259 -8.617 -3.479 1.00 64.88 440 ASP A CA 1
ATOM 3410 C C . ASP A 1 440 ? 23.313 -9.723 -3.229 1.00 64.88 440 ASP A C 1
ATOM 3412 O O . ASP A 1 440 ? 23.163 -10.549 -2.329 1.00 64.88 440 ASP A O 1
ATOM 3416 N N . ASP A 1 441 ? 24.354 -9.821 -4.058 1.00 58.91 441 ASP A N 1
ATOM 3417 C CA . ASP A 1 441 ? 25.386 -10.866 -3.962 1.00 58.91 441 ASP A CA 1
ATOM 3418 C C . ASP A 1 441 ? 26.644 -10.426 -3.189 1.00 58.91 441 ASP A C 1
ATOM 3420 O O . ASP A 1 441 ? 27.716 -11.010 -3.363 1.00 58.91 441 ASP A O 1
ATOM 3424 N N . GLY A 1 442 ? 26.513 -9.400 -2.337 1.00 52.38 442 GLY A N 1
ATOM 3425 C CA . GLY A 1 442 ? 27.610 -8.845 -1.536 1.00 52.38 442 GLY A CA 1
ATOM 3426 C C . GLY A 1 442 ? 28.635 -8.049 -2.353 1.00 52.38 442 GLY A C 1
ATOM 3427 O O . GLY A 1 442 ? 29.705 -7.722 -1.845 1.00 52.38 442 GLY A O 1
ATOM 3428 N N . ARG A 1 443 ? 28.338 -7.740 -3.627 1.00 55.78 443 ARG A N 1
ATOM 3429 C CA . ARG A 1 443 ? 29.235 -7.013 -4.544 1.00 55.78 443 ARG A CA 1
ATOM 3430 C C . ARG A 1 443 ? 28.959 -5.511 -4.627 1.00 55.78 443 ARG A C 1
ATOM 3432 O O . ARG A 1 443 ? 29.512 -4.853 -5.507 1.00 55.78 443 ARG A O 1
ATOM 3439 N N . GLU A 1 444 ? 28.138 -4.940 -3.745 1.00 55.25 444 GLU A N 1
ATOM 3440 C CA . GLU A 1 444 ? 28.071 -3.482 -3.569 1.00 55.25 444 GLU A CA 1
ATOM 3441 C C . GLU A 1 444 ? 29.370 -2.994 -2.898 1.00 55.25 444 GLU A C 1
ATOM 3443 O O . GLU A 1 444 ? 29.451 -2.828 -1.686 1.00 55.25 444 GLU A O 1
ATOM 3448 N N . GLY A 1 445 ? 30.426 -2.845 -3.702 1.00 55.03 445 GLY A N 1
ATOM 3449 C CA . GLY A 1 445 ? 31.673 -2.186 -3.316 1.00 55.03 445 GLY A CA 1
ATOM 3450 C C . GLY A 1 445 ? 31.594 -0.662 -3.461 1.00 55.03 445 GLY A C 1
ATOM 3451 O O . GLY A 1 445 ? 30.628 -0.115 -3.993 1.00 55.03 445 GLY A O 1
ATOM 3452 N N . ASP A 1 446 ? 32.635 0.034 -3.005 1.00 56.69 446 ASP A N 1
ATOM 3453 C CA . ASP A 1 446 ? 32.811 1.468 -3.253 1.00 56.69 446 ASP A CA 1
ATOM 3454 C C . ASP A 1 446 ? 33.247 1.700 -4.711 1.00 56.69 446 ASP A C 1
ATOM 3456 O O . ASP A 1 446 ? 34.432 1.775 -5.027 1.00 56.69 446 ASP A O 1
ATOM 3460 N N . TRP A 1 447 ? 32.279 1.787 -5.627 1.00 66.12 447 TRP A N 1
ATOM 3461 C CA . TRP A 1 447 ? 32.505 2.043 -7.058 1.00 66.12 447 TRP A CA 1
ATOM 3462 C C . TRP A 1 447 ? 32.738 3.531 -7.355 1.00 66.12 447 TRP A C 1
ATOM 3464 O O . TRP A 1 447 ? 32.091 4.114 -8.232 1.00 66.12 447 TRP A O 1
ATOM 3474 N N . GLY A 1 448 ? 33.571 4.196 -6.551 1.00 60.38 448 GLY A N 1
ATOM 3475 C CA . GLY A 1 448 ? 33.764 5.646 -6.627 1.00 60.38 448 GLY A CA 1
ATOM 3476 C C . GLY A 1 448 ? 32.449 6.422 -6.469 1.00 60.38 448 GLY A C 1
ATOM 3477 O O . GLY A 1 448 ? 32.225 7.416 -7.162 1.00 60.38 448 GLY A O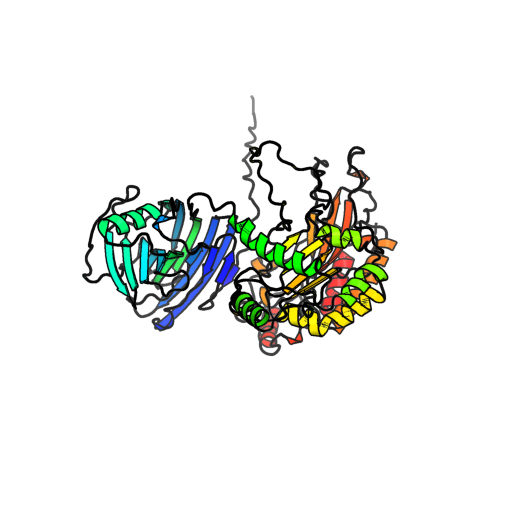 1
ATOM 3478 N N . GLY A 1 449 ? 31.548 5.928 -5.612 1.00 68.75 449 GLY A N 1
ATOM 3479 C CA . GLY A 1 449 ? 30.215 6.495 -5.383 1.00 68.75 449 GLY A CA 1
ATOM 3480 C C . GLY A 1 449 ? 29.120 6.116 -6.394 1.00 68.75 449 GLY A C 1
ATOM 3481 O O . GLY A 1 449 ? 27.983 6.560 -6.224 1.00 68.75 449 GLY A O 1
ATOM 3482 N N . MET A 1 450 ? 29.404 5.302 -7.422 1.00 76.94 450 MET A N 1
ATOM 3483 C CA . MET A 1 450 ? 28.362 4.766 -8.312 1.00 76.94 450 MET A CA 1
ATOM 3484 C C . MET A 1 450 ? 27.619 3.598 -7.657 1.00 76.94 450 MET A C 1
ATOM 3486 O O . MET A 1 450 ? 28.213 2.744 -7.005 1.00 76.94 450 MET A O 1
ATOM 3490 N N . LYS A 1 451 ? 26.305 3.529 -7.855 1.00 83.19 451 LYS A N 1
ATOM 3491 C CA . LYS A 1 451 ? 25.443 2.504 -7.257 1.00 83.19 451 LYS A CA 1
ATOM 3492 C C . LYS A 1 451 ? 24.434 1.981 -8.267 1.00 83.19 451 LYS A C 1
ATOM 3494 O O . LYS A 1 451 ? 24.262 2.552 -9.341 1.00 83.19 451 LYS A O 1
ATOM 3499 N N . TRP A 1 452 ? 23.781 0.877 -7.921 1.00 86.38 452 TRP A N 1
ATOM 3500 C CA . TRP A 1 452 ? 22.614 0.414 -8.661 1.00 86.38 452 TRP A CA 1
ATOM 3501 C C . TRP A 1 452 ? 21.494 1.446 -8.561 1.00 86.38 452 TRP A C 1
ATOM 3503 O O . TRP A 1 452 ? 21.174 1.928 -7.474 1.00 86.38 452 TRP A O 1
ATOM 3513 N N . GLU A 1 453 ? 20.875 1.742 -9.694 1.00 86.75 453 GLU A N 1
ATOM 3514 C CA . GLU A 1 453 ? 19.782 2.696 -9.802 1.00 86.75 453 GLU A CA 1
ATOM 3515 C C . GLU A 1 453 ? 18.649 2.088 -10.625 1.00 86.75 453 GLU A C 1
ATOM 3517 O O . GLU A 1 453 ? 18.874 1.350 -11.588 1.00 86.75 453 GLU A O 1
ATOM 3522 N N . THR A 1 454 ? 17.422 2.384 -10.215 1.00 85.25 454 THR A N 1
ATOM 3523 C CA . THR A 1 454 ? 16.194 1.852 -10.804 1.00 85.25 454 THR A CA 1
ATOM 3524 C C . THR A 1 454 ? 15.241 2.997 -11.064 1.00 85.25 454 THR A C 1
ATOM 3526 O O . THR A 1 454 ? 15.062 3.836 -10.184 1.00 85.25 454 THR A O 1
ATOM 3529 N N . TYR A 1 455 ? 14.620 2.999 -12.234 1.00 83.06 455 TYR A N 1
ATOM 3530 C CA . TYR A 1 455 ? 13.716 4.049 -12.674 1.00 83.06 455 TYR A CA 1
ATOM 3531 C C . TYR A 1 455 ? 12.462 3.430 -13.272 1.00 83.06 455 TYR A C 1
ATOM 3533 O O . TYR A 1 455 ? 12.558 2.566 -14.148 1.00 83.06 455 TYR A O 1
ATOM 3541 N N . ASP A 1 456 ? 11.301 3.893 -12.820 1.00 81.69 456 ASP A N 1
ATOM 3542 C CA . ASP A 1 456 ? 10.001 3.498 -13.350 1.00 81.69 456 ASP A CA 1
ATOM 3543 C C . ASP A 1 456 ? 9.421 4.620 -14.228 1.00 81.69 456 ASP A C 1
ATOM 3545 O O . ASP A 1 456 ? 8.713 5.519 -13.769 1.00 81.69 456 ASP A O 1
ATOM 3549 N N . LEU A 1 457 ? 9.794 4.626 -15.513 1.00 84.56 457 LEU A N 1
ATOM 3550 C CA . LEU A 1 457 ? 9.592 5.781 -16.391 1.00 84.56 457 LEU A CA 1
ATOM 3551 C C . LEU A 1 457 ? 8.259 5.700 -17.144 1.00 84.56 457 LEU A C 1
ATOM 3553 O O . LEU A 1 457 ? 7.991 4.741 -17.875 1.00 84.56 457 LEU A O 1
ATOM 3557 N N . LYS A 1 458 ? 7.445 6.756 -17.030 1.00 83.38 458 LYS A N 1
ATOM 3558 C CA . LYS A 1 458 ? 6.159 6.917 -17.730 1.00 83.38 458 LYS A CA 1
ATOM 3559 C C . LYS A 1 458 ? 6.083 8.278 -18.442 1.00 83.38 458 LYS A C 1
ATOM 3561 O O . LYS A 1 458 ? 6.719 9.231 -17.995 1.00 83.38 458 LYS A O 1
ATOM 3566 N N . PRO A 1 459 ? 5.292 8.423 -19.523 1.00 78.75 459 PRO A N 1
ATOM 3567 C CA . PRO A 1 459 ? 5.182 9.694 -20.242 1.00 78.75 459 PRO A CA 1
ATOM 3568 C C . PRO A 1 459 ? 4.689 10.842 -19.343 1.00 78.75 459 PRO A C 1
ATOM 3570 O O . PRO A 1 459 ? 3.612 10.757 -18.754 1.00 78.75 459 PRO A O 1
ATOM 3573 N N . SER A 1 460 ? 5.436 11.949 -19.298 1.00 59.34 460 SER A N 1
ATOM 3574 C CA . SER A 1 460 ? 5.208 13.088 -18.388 1.00 59.34 460 SER A CA 1
ATOM 3575 C C . SER A 1 460 ? 3.925 13.895 -18.647 1.00 59.34 460 SER A C 1
ATOM 3577 O O . SER A 1 460 ? 3.440 14.581 -17.754 1.00 59.34 460 SER A O 1
ATOM 3579 N N . ASN A 1 461 ? 3.329 13.778 -19.839 1.00 56.22 461 ASN A N 1
ATOM 3580 C CA . ASN A 1 461 ? 2.123 14.511 -20.260 1.00 56.22 461 ASN A CA 1
ATOM 3581 C C . ASN A 1 461 ? 0.890 13.598 -20.387 1.00 56.22 461 ASN A C 1
ATOM 3583 O O . ASN A 1 461 ? 0.112 13.742 -21.335 1.00 56.22 461 ASN A O 1
ATOM 3587 N N . TYR A 1 462 ? 0.760 12.604 -19.508 1.00 54.03 462 TYR A N 1
ATOM 3588 C CA . TYR A 1 462 ? -0.395 11.710 -19.472 1.00 54.03 462 TYR A CA 1
ATOM 3589 C C . TYR A 1 462 ? -1.310 12.027 -18.292 1.00 54.03 462 TYR A C 1
ATOM 3591 O O . TYR A 1 462 ? -0.832 12.432 -17.236 1.00 54.03 462 TYR A O 1
ATOM 3599 N N . PHE A 1 463 ? -2.613 11.834 -18.506 1.00 45.28 463 PHE A N 1
ATOM 3600 C CA . PHE A 1 463 ? -3.652 11.979 -17.499 1.00 45.28 463 PHE A CA 1
ATOM 3601 C C . PHE A 1 463 ? -3.958 10.629 -16.854 1.00 45.28 463 PHE A C 1
ATOM 3603 O O . PHE A 1 463 ? -4.493 9.737 -17.510 1.00 45.28 463 PHE A O 1
ATOM 3610 N N . PHE A 1 464 ? -3.646 10.482 -15.580 1.00 53.59 464 PHE A N 1
ATOM 3611 C CA . PHE A 1 464 ? -3.746 9.245 -14.821 1.00 53.59 464 PHE A CA 1
ATOM 3612 C C . PHE A 1 464 ? -4.961 9.349 -13.909 1.00 53.59 464 PHE A C 1
ATOM 3614 O O . PHE A 1 464 ? -4.909 10.070 -12.926 1.00 53.59 464 PHE A O 1
ATOM 3621 N N . PRO A 1 465 ? -6.074 8.659 -14.166 1.00 43.19 465 PRO A N 1
ATOM 3622 C CA . PRO A 1 465 ? -7.289 8.880 -13.389 1.00 43.19 465 PRO A CA 1
ATOM 3623 C C . PRO A 1 465 ? -7.196 8.569 -11.894 1.00 43.19 465 PRO A C 1
ATOM 3625 O O . PRO A 1 465 ? -7.940 9.162 -11.125 1.00 43.19 465 PRO A O 1
ATOM 3628 N N . GLU A 1 466 ? -6.301 7.664 -11.491 1.00 39.62 466 GLU A N 1
ATOM 3629 C CA . GLU A 1 466 ? -6.030 7.351 -10.078 1.00 39.62 466 GLU A CA 1
ATOM 3630 C C . GLU A 1 466 ? -5.158 8.425 -9.392 1.00 39.62 466 GLU A C 1
ATOM 3632 O O . GLU A 1 466 ? -5.153 8.525 -8.171 1.00 39.62 466 GLU A O 1
ATOM 3637 N N . ARG A 1 467 ? -4.429 9.235 -10.174 1.00 46.66 467 ARG A N 1
ATOM 3638 C CA . ARG A 1 467 ? -3.453 10.238 -9.708 1.00 46.66 467 ARG A CA 1
ATOM 3639 C C . ARG A 1 467 ? -3.934 11.672 -9.896 1.00 46.66 467 ARG A C 1
ATOM 3641 O O . ARG A 1 467 ? -3.736 12.501 -9.024 1.00 46.66 467 ARG A O 1
ATOM 3648 N N . ASP A 1 468 ? -4.520 11.951 -11.051 1.00 39.75 468 ASP A N 1
ATOM 3649 C CA . ASP A 1 468 ? -4.900 13.268 -11.547 1.00 39.75 468 ASP A CA 1
ATOM 3650 C C . ASP A 1 468 ? -6.372 13.569 -11.276 1.00 39.75 468 ASP A C 1
ATOM 3652 O O . ASP A 1 468 ? -6.792 14.698 -11.511 1.00 39.75 468 ASP A O 1
ATOM 3656 N N . ILE A 1 469 ? -7.158 12.597 -10.786 1.00 41.41 469 ILE A N 1
ATOM 3657 C CA . ILE A 1 469 ? -8.513 12.836 -10.288 1.00 41.41 469 ILE A CA 1
ATOM 3658 C C . ILE A 1 469 ? -8.693 12.322 -8.867 1.00 41.41 469 ILE A C 1
ATOM 3660 O O . ILE A 1 469 ? -8.749 11.122 -8.623 1.00 41.41 469 ILE A O 1
ATOM 3664 N N . ALA A 1 470 ? -8.923 13.267 -7.960 1.00 37.03 470 ALA A N 1
ATOM 3665 C CA . ALA A 1 470 ? -9.504 13.026 -6.650 1.00 37.03 470 ALA A CA 1
ATOM 3666 C C . ALA A 1 470 ? -10.960 13.517 -6.686 1.00 37.03 470 ALA A C 1
ATOM 3668 O O . ALA A 1 470 ? -11.218 14.683 -6.978 1.00 37.03 470 ALA A O 1
ATOM 3669 N N . GLU A 1 471 ? -11.929 12.621 -6.473 1.00 35.69 471 GLU A N 1
ATOM 3670 C CA . GLU A 1 471 ? -13.364 12.959 -6.350 1.00 35.69 471 GLU A CA 1
ATOM 3671 C C . GLU A 1 471 ? -13.993 13.709 -7.544 1.00 35.69 471 GLU A C 1
ATOM 3673 O O . GLU A 1 471 ? -14.961 14.456 -7.411 1.00 35.69 471 GLU A O 1
ATOM 3678 N N . GLY A 1 472 ? -13.456 13.528 -8.753 1.00 35.00 472 GLY A N 1
ATOM 3679 C CA . GLY A 1 472 ? -13.905 14.293 -9.917 1.00 35.00 472 GLY A CA 1
ATOM 3680 C C . GLY A 1 472 ? -13.356 15.725 -9.960 1.00 35.00 472 GLY A C 1
ATOM 3681 O O . GLY A 1 472 ? -13.955 16.576 -10.605 1.00 35.00 472 GLY A O 1
ATOM 3682 N N . ARG A 1 473 ? -12.226 16.016 -9.306 1.00 35.78 473 ARG A N 1
ATOM 3683 C CA . ARG A 1 473 ? -11.439 17.255 -9.446 1.00 35.78 473 ARG A CA 1
ATOM 3684 C C . ARG A 1 473 ? -9.965 16.926 -9.687 1.00 35.78 473 ARG A C 1
ATOM 3686 O O . ARG A 1 473 ? -9.517 15.833 -9.365 1.00 35.78 473 ARG A O 1
ATOM 3693 N N . LEU A 1 474 ? -9.232 17.859 -10.294 1.00 43.91 474 LEU A N 1
ATOM 3694 C CA . LEU A 1 474 ? -7.843 17.647 -10.712 1.00 43.91 474 LEU A CA 1
ATOM 3695 C C . LEU A 1 474 ? -6.889 17.672 -9.519 1.00 43.91 474 LEU A C 1
ATOM 3697 O O . LEU A 1 474 ? -6.989 18.576 -8.690 1.00 43.91 474 LEU A O 1
ATOM 3701 N N . ALA A 1 475 ? -5.977 16.703 -9.439 1.00 43.00 475 ALA A N 1
ATOM 3702 C CA . ALA A 1 475 ? -4.961 16.682 -8.390 1.00 43.00 475 ALA A CA 1
ATOM 3703 C C . ALA A 1 475 ? -3.958 17.850 -8.544 1.00 43.00 475 ALA A C 1
ATOM 3705 O O . ALA A 1 475 ? -3.687 18.270 -9.671 1.00 43.00 475 ALA A O 1
ATOM 3706 N N . PRO A 1 476 ? -3.398 18.391 -7.443 1.00 43.03 476 PRO A N 1
ATOM 3707 C CA . PRO A 1 476 ? -2.466 19.522 -7.496 1.00 43.03 476 PRO A CA 1
ATOM 3708 C C . PRO A 1 476 ? -1.153 19.196 -8.233 1.00 43.03 476 PRO A C 1
ATOM 3710 O O . PRO A 1 476 ? -0.609 18.105 -8.062 1.00 43.03 476 PRO A O 1
ATOM 3713 N N . ASP A 1 477 ? -0.571 20.171 -8.949 1.00 40.91 477 ASP A N 1
ATOM 3714 C CA . ASP A 1 477 ? 0.693 20.016 -9.707 1.00 40.91 477 ASP A CA 1
ATOM 3715 C C . ASP A 1 477 ? 1.857 19.468 -8.852 1.00 40.91 477 ASP A C 1
ATOM 3717 O O . ASP A 1 477 ? 2.683 18.699 -9.330 1.00 40.91 477 ASP A O 1
ATOM 3721 N N . SER A 1 478 ? 1.885 19.770 -7.550 1.00 39.53 478 SER A N 1
ATOM 3722 C CA . SER A 1 478 ? 2.903 19.284 -6.603 1.00 39.53 478 SER A CA 1
ATOM 3723 C C . SER A 1 478 ? 2.840 17.778 -6.300 1.00 39.53 478 SER A C 1
ATOM 3725 O O . SER A 1 478 ? 3.814 17.218 -5.789 1.00 39.53 478 SER A O 1
ATOM 3727 N N . VAL A 1 479 ? 1.707 17.130 -6.590 1.00 39.50 479 VAL A N 1
ATOM 3728 C CA . VAL A 1 479 ? 1.516 15.673 -6.543 1.00 39.50 479 VAL A CA 1
ATOM 3729 C C . VAL A 1 479 ? 1.961 15.064 -7.874 1.00 39.50 479 VAL A C 1
ATOM 3731 O O . VAL A 1 479 ? 2.685 14.073 -7.880 1.00 39.50 479 VAL A O 1
ATOM 3734 N N . ILE A 1 480 ? 1.617 15.707 -8.992 1.00 43.25 480 ILE A N 1
ATOM 3735 C CA . ILE A 1 480 ? 1.952 15.271 -10.356 1.00 43.25 480 ILE A CA 1
ATOM 3736 C C . ILE A 1 480 ? 3.473 15.308 -10.599 1.00 43.25 480 ILE A C 1
ATOM 3738 O O . ILE A 1 480 ? 4.040 14.315 -11.057 1.00 43.25 480 ILE A O 1
ATOM 3742 N N . ASP A 1 481 ? 4.147 16.391 -10.197 1.00 39.62 481 ASP A N 1
ATOM 3743 C CA . ASP A 1 481 ? 5.593 16.604 -10.384 1.00 39.62 481 ASP A CA 1
ATOM 3744 C C . ASP A 1 481 ? 6.477 15.686 -9.507 1.00 39.62 481 ASP A C 1
ATOM 3746 O O . ASP A 1 481 ? 7.679 15.583 -9.733 1.00 39.62 481 ASP A O 1
ATOM 3750 N N . LYS A 1 482 ? 5.909 14.996 -8.504 1.00 39.38 482 LYS A N 1
ATOM 3751 C CA . LYS A 1 482 ? 6.639 14.079 -7.598 1.00 39.38 482 LYS A CA 1
ATOM 3752 C C . LYS A 1 482 ? 6.442 12.593 -7.917 1.00 39.38 482 LYS A C 1
ATOM 3754 O O . LYS A 1 482 ? 6.982 11.741 -7.209 1.00 39.38 482 LYS A O 1
ATOM 3759 N N . LEU A 1 483 ? 5.617 12.262 -8.911 1.00 39.34 483 LEU A N 1
ATOM 3760 C CA . LEU A 1 483 ? 5.155 10.894 -9.185 1.00 39.34 483 LEU A CA 1
ATOM 3761 C C . LEU A 1 483 ? 5.720 10.276 -10.469 1.00 39.34 483 LEU A C 1
ATOM 3763 O O . LEU A 1 483 ? 5.578 9.070 -10.645 1.00 39.34 483 LEU A O 1
ATOM 3767 N N . VAL A 1 484 ? 6.346 11.068 -11.337 1.00 49.00 484 VAL A N 1
ATOM 3768 C CA . VAL A 1 484 ? 7.083 10.582 -12.509 1.00 49.00 484 VAL A CA 1
ATOM 3769 C C . VAL A 1 484 ? 8.560 10.587 -12.141 1.00 49.00 484 VAL A C 1
ATOM 3771 O O . VAL A 1 484 ? 9.081 11.642 -11.783 1.00 49.00 484 VAL A O 1
ATOM 3774 N N . ASP A 1 485 ? 9.218 9.428 -12.193 1.00 53.03 485 ASP A N 1
ATOM 3775 C CA . ASP A 1 485 ? 10.672 9.387 -12.050 1.00 53.03 485 ASP A CA 1
ATOM 3776 C C . ASP A 1 485 ? 11.286 10.201 -13.191 1.00 53.03 485 ASP A C 1
ATOM 3778 O O . ASP A 1 485 ? 11.049 9.922 -14.369 1.00 53.03 485 ASP A O 1
ATOM 3782 N N . ASP A 1 486 ? 12.060 11.225 -12.840 1.00 61.00 486 ASP A N 1
ATOM 3783 C CA . ASP A 1 486 ? 12.880 11.934 -13.809 1.00 61.00 486 ASP A CA 1
ATOM 3784 C C . ASP A 1 486 ? 14.234 11.232 -13.885 1.00 61.00 486 ASP A C 1
ATOM 3786 O O . ASP A 1 486 ? 14.907 11.030 -12.870 1.00 61.00 486 ASP A O 1
ATOM 3790 N N . PHE A 1 487 ? 14.621 10.818 -15.089 1.00 73.38 487 PHE A N 1
ATOM 3791 C CA . PHE A 1 487 ? 15.952 10.285 -15.327 1.00 73.38 487 PHE A CA 1
ATOM 3792 C C . PHE A 1 487 ? 16.864 11.469 -15.663 1.00 73.38 487 PHE A C 1
ATOM 3794 O O . PHE A 1 487 ? 16.767 12.008 -16.765 1.00 73.38 487 PHE A O 1
ATOM 3801 N N . PRO A 1 488 ? 17.761 11.891 -14.751 1.00 69.06 488 PRO A N 1
ATOM 3802 C CA . PRO A 1 488 ? 18.479 13.163 -14.877 1.00 69.06 488 PRO A CA 1
ATOM 3803 C C . PRO A 1 488 ? 19.592 13.144 -15.942 1.00 69.06 488 PRO A C 1
ATOM 3805 O O . PRO A 1 488 ? 20.322 14.121 -16.098 1.00 69.06 488 PRO A O 1
ATOM 3808 N N . ASP A 1 489 ? 19.768 12.021 -16.637 1.00 78.69 489 ASP A N 1
ATOM 3809 C CA . ASP A 1 489 ? 20.873 11.729 -17.550 1.00 78.69 489 ASP A CA 1
ATOM 3810 C C . ASP A 1 489 ? 20.325 11.234 -18.905 1.00 78.69 489 ASP A C 1
ATOM 3812 O O . ASP A 1 489 ? 19.126 11.305 -19.176 1.00 78.69 489 ASP A O 1
ATOM 3816 N N . ARG A 1 490 ? 21.182 10.721 -19.792 1.00 85.56 490 ARG A N 1
ATOM 3817 C CA . ARG A 1 490 ? 20.771 10.010 -21.009 1.00 85.56 490 ARG A CA 1
ATOM 3818 C C . ARG A 1 490 ? 21.386 8.623 -21.073 1.00 85.56 490 ARG A C 1
ATOM 3820 O O . ARG A 1 490 ? 22.520 8.406 -20.659 1.00 85.56 490 ARG A O 1
ATOM 3827 N N . VAL A 1 491 ? 20.636 7.681 -21.635 1.00 89.69 491 VAL A N 1
ATOM 3828 C CA . VAL A 1 491 ? 21.146 6.340 -21.936 1.00 89.69 491 VAL A CA 1
ATOM 3829 C C . VAL A 1 491 ? 22.015 6.453 -23.188 1.00 89.69 491 VAL A C 1
ATOM 3831 O O . VAL A 1 491 ? 21.500 6.724 -24.273 1.00 89.69 491 VAL A O 1
ATOM 3834 N N . LYS A 1 492 ? 23.334 6.314 -23.027 1.00 91.75 492 LYS A N 1
ATOM 3835 C CA . LYS A 1 492 ? 24.324 6.513 -24.097 1.00 91.75 492 LYS A CA 1
ATOM 3836 C C . LYS A 1 492 ? 24.756 5.175 -24.686 1.00 91.75 492 LYS A C 1
ATOM 3838 O O . LYS A 1 492 ? 25.661 4.526 -24.176 1.00 91.75 492 LYS A O 1
ATOM 3843 N N . VAL A 1 493 ? 24.115 4.758 -25.764 1.00 93.56 493 VAL A N 1
ATOM 3844 C CA . VAL A 1 493 ? 24.399 3.477 -26.427 1.00 93.56 493 VAL A CA 1
ATOM 3845 C C . VAL A 1 493 ? 24.713 3.705 -27.896 1.00 93.56 493 VAL A C 1
ATOM 3847 O O . VAL A 1 493 ? 24.492 4.793 -28.435 1.00 93.56 493 VAL A O 1
ATOM 3850 N N . LYS A 1 494 ? 25.213 2.661 -28.555 1.00 94.31 494 LYS A N 1
ATOM 3851 C CA . LYS A 1 494 ? 25.498 2.729 -29.982 1.00 94.31 494 LYS A CA 1
ATOM 3852 C C . LYS A 1 494 ? 24.196 2.873 -30.796 1.00 94.31 494 LYS A C 1
ATOM 3854 O O . LYS A 1 494 ? 23.143 2.381 -30.360 1.00 94.31 494 LYS A O 1
ATOM 3859 N N . PRO A 1 495 ? 24.226 3.517 -31.977 1.00 93.75 495 PRO A N 1
ATOM 3860 C CA . PRO A 1 495 ? 23.025 3.759 -32.786 1.00 93.75 495 PRO A CA 1
ATOM 3861 C C . PRO A 1 495 ? 22.216 2.494 -33.122 1.00 93.75 495 PRO A C 1
ATOM 3863 O O . PRO A 1 495 ? 20.987 2.522 -33.199 1.00 93.75 495 PRO A O 1
ATOM 3866 N N . GLU A 1 496 ? 22.891 1.362 -33.286 1.00 94.75 496 GLU A N 1
ATOM 3867 C CA . GLU A 1 496 ? 22.314 0.065 -33.646 1.00 94.75 496 GLU A CA 1
ATOM 3868 C C . GLU A 1 496 ? 21.526 -0.523 -32.475 1.00 94.75 496 GLU A C 1
ATOM 3870 O O . GLU A 1 496 ? 20.477 -1.137 -32.672 1.00 94.75 496 GLU A O 1
ATOM 3875 N N . ASP A 1 497 ? 22.011 -0.305 -31.253 1.00 95.38 497 ASP A N 1
ATOM 3876 C CA . ASP A 1 497 ? 21.368 -0.764 -30.029 1.00 95.38 497 ASP A CA 1
ATOM 3877 C C . ASP A 1 497 ? 20.145 0.092 -29.688 1.00 95.38 497 ASP A C 1
ATOM 3879 O O . ASP A 1 497 ? 19.105 -0.452 -29.308 1.00 95.38 497 ASP A O 1
ATOM 3883 N N . LYS A 1 498 ? 20.216 1.411 -29.922 1.00 95.38 498 LYS A N 1
ATOM 3884 C CA . LYS A 1 498 ? 19.046 2.300 -29.859 1.00 95.38 498 LYS A CA 1
ATOM 3885 C C . LYS A 1 498 ? 17.987 1.897 -30.883 1.00 95.38 498 LYS A C 1
ATOM 3887 O O . LYS A 1 498 ? 16.811 1.787 -30.540 1.00 95.38 498 LYS A O 1
ATOM 3892 N N . LYS A 1 499 ? 18.388 1.659 -32.136 1.00 95.69 499 LYS A N 1
ATOM 3893 C CA . LYS A 1 499 ? 17.469 1.218 -33.193 1.00 95.69 499 LYS A CA 1
ATOM 3894 C C . LYS A 1 499 ? 16.780 -0.092 -32.804 1.00 95.69 499 LYS A C 1
ATOM 3896 O O . LYS A 1 499 ? 15.557 -0.172 -32.875 1.00 95.69 499 LYS A O 1
ATOM 3901 N N . ARG A 1 500 ? 17.547 -1.071 -32.310 1.00 96.12 500 ARG A N 1
ATOM 3902 C CA . ARG A 1 500 ? 17.025 -2.359 -31.827 1.00 96.12 500 ARG A CA 1
ATOM 3903 C C . ARG A 1 500 ? 16.014 -2.186 -30.692 1.00 96.12 500 ARG A C 1
ATOM 3905 O O . ARG A 1 500 ? 14.955 -2.806 -30.739 1.00 96.12 500 ARG A O 1
ATOM 3912 N N . LEU A 1 501 ? 16.307 -1.331 -29.705 1.00 97.00 501 LEU A N 1
ATOM 3913 C CA . LEU A 1 501 ? 15.383 -1.037 -28.603 1.00 97.00 501 LEU A CA 1
ATOM 3914 C C . LEU A 1 501 ? 14.037 -0.538 -29.126 1.00 97.00 501 LEU A C 1
ATOM 3916 O O . LEU A 1 501 ? 12.986 -1.040 -28.736 1.00 97.00 501 LEU A O 1
ATOM 3920 N N . LEU A 1 502 ? 14.081 0.458 -30.012 1.00 97.31 502 LEU A N 1
ATOM 3921 C CA . LEU A 1 502 ? 12.882 1.092 -30.546 1.00 97.31 502 LEU A CA 1
ATOM 3922 C C . LEU A 1 502 ? 12.060 0.120 -31.393 1.00 97.31 502 LEU A C 1
ATOM 3924 O O . LEU A 1 502 ? 10.847 0.091 -31.235 1.00 97.31 502 LEU A O 1
ATOM 3928 N N . GLU A 1 503 ? 12.697 -0.714 -32.218 1.00 97.12 503 GLU A N 1
ATOM 3929 C CA . GLU A 1 503 ? 12.009 -1.746 -33.006 1.00 97.12 503 GLU A CA 1
ATOM 3930 C C . GLU A 1 503 ? 11.249 -2.742 -32.114 1.00 97.12 503 GLU A C 1
ATOM 3932 O O . GLU A 1 503 ? 10.090 -3.065 -32.389 1.00 97.12 503 GLU A O 1
ATOM 3937 N N . ILE A 1 504 ? 11.867 -3.204 -31.019 1.00 97.69 504 ILE A N 1
ATOM 3938 C CA . ILE A 1 504 ? 11.222 -4.141 -30.088 1.00 97.69 504 ILE A CA 1
ATOM 3939 C C . ILE A 1 504 ? 10.067 -3.458 -29.351 1.00 97.69 504 ILE A C 1
ATOM 3941 O O . ILE A 1 504 ? 8.951 -3.983 -29.331 1.00 97.69 504 ILE A O 1
ATOM 3945 N N . LEU A 1 505 ? 10.304 -2.268 -28.788 1.00 97.75 505 LEU A N 1
ATOM 3946 C CA . LEU A 1 505 ? 9.278 -1.523 -28.060 1.00 97.75 505 LEU A CA 1
ATOM 3947 C C . LEU A 1 505 ? 8.115 -1.118 -28.965 1.00 97.75 505 LEU A C 1
ATOM 3949 O O . LEU A 1 505 ? 6.972 -1.139 -28.518 1.00 97.75 505 LEU A O 1
ATOM 3953 N N . GLU A 1 506 ? 8.356 -0.781 -30.233 1.00 97.25 506 GLU A N 1
ATOM 3954 C CA . GLU A 1 506 ? 7.296 -0.466 -31.194 1.00 97.25 506 GLU A CA 1
ATOM 3955 C C . GLU A 1 506 ? 6.351 -1.652 -31.410 1.00 97.25 506 GLU A C 1
ATOM 3957 O O . GLU A 1 506 ? 5.135 -1.443 -31.485 1.00 97.25 506 GLU A O 1
ATOM 3962 N N . ALA A 1 507 ? 6.883 -2.874 -31.478 1.00 97.00 507 ALA A N 1
ATOM 3963 C CA . ALA A 1 507 ? 6.094 -4.095 -31.614 1.00 97.00 507 ALA A CA 1
ATOM 3964 C C . ALA A 1 507 ? 5.374 -4.472 -30.308 1.00 97.00 507 ALA A C 1
ATOM 3966 O O . ALA A 1 507 ? 4.178 -4.767 -30.327 1.00 97.00 507 ALA A O 1
ATOM 3967 N N . ASP A 1 508 ? 6.065 -4.407 -29.172 1.00 97.44 508 ASP A N 1
ATOM 3968 C CA . ASP A 1 508 ? 5.503 -4.757 -27.864 1.00 97.44 508 ASP A CA 1
ATOM 3969 C C . ASP A 1 508 ? 4.378 -3.806 -27.458 1.00 97.44 508 ASP A C 1
ATOM 3971 O O . ASP A 1 508 ? 3.285 -4.227 -27.089 1.00 97.44 508 ASP A O 1
ATOM 3975 N N . THR A 1 509 ? 4.603 -2.502 -27.597 1.00 96.31 509 THR A N 1
ATOM 3976 C CA . THR A 1 509 ? 3.581 -1.500 -27.278 1.00 96.31 509 THR A CA 1
ATOM 3977 C C . THR A 1 509 ? 2.419 -1.515 -28.262 1.00 96.31 509 THR A C 1
ATOM 3979 O O . THR A 1 509 ? 1.319 -1.113 -27.894 1.00 96.31 509 THR A O 1
ATOM 3982 N N . ARG A 1 510 ? 2.617 -2.000 -29.498 1.00 96.25 510 ARG A N 1
ATOM 3983 C CA . ARG A 1 510 ? 1.512 -2.214 -30.442 1.00 96.25 510 ARG A CA 1
ATOM 3984 C C . ARG A 1 510 ? 0.567 -3.298 -29.938 1.00 96.25 510 ARG A C 1
ATOM 3986 O O . ARG A 1 510 ? -0.632 -3.055 -29.911 1.00 96.25 510 ARG A O 1
ATOM 3993 N N . LEU A 1 511 ? 1.099 -4.426 -29.459 1.00 95.69 511 LEU A N 1
ATOM 3994 C CA . LEU A 1 511 ? 0.293 -5.462 -28.803 1.00 95.69 511 LEU A CA 1
ATOM 3995 C C . LEU A 1 511 ? -0.509 -4.877 -27.634 1.00 95.69 511 LEU A C 1
ATOM 3997 O O . LEU A 1 511 ? -1.711 -5.117 -27.528 1.00 95.69 511 LEU A O 1
ATOM 4001 N N . LEU A 1 512 ? 0.153 -4.112 -26.761 1.00 94.25 512 LEU A N 1
ATOM 4002 C CA . LEU A 1 512 ? -0.503 -3.483 -25.616 1.00 94.25 512 LEU A CA 1
ATOM 4003 C C . LEU A 1 512 ? -1.628 -2.543 -26.072 1.00 94.25 512 LEU A C 1
ATOM 4005 O O . LEU A 1 512 ? -2.750 -2.638 -25.574 1.00 94.25 512 LEU A O 1
ATOM 4009 N N . ALA A 1 513 ? -1.365 -1.702 -27.074 1.00 91.31 513 ALA A N 1
ATOM 4010 C CA . ALA A 1 513 ? -2.350 -0.776 -27.615 1.00 91.31 513 ALA A CA 1
ATOM 4011 C C . ALA A 1 513 ? -3.559 -1.491 -28.247 1.00 91.31 513 ALA A C 1
ATOM 4013 O O . ALA A 1 513 ? -4.702 -1.137 -27.944 1.00 91.31 513 ALA A O 1
ATOM 4014 N N . ASP A 1 514 ? -3.317 -2.528 -29.056 1.00 92.69 514 ASP A N 1
ATOM 4015 C CA . ASP A 1 514 ? -4.354 -3.340 -29.707 1.00 92.69 514 ASP A CA 1
ATOM 4016 C C . ASP A 1 514 ? -5.270 -4.027 -28.672 1.00 92.69 514 ASP A C 1
ATOM 4018 O O . ASP A 1 514 ? -6.470 -4.185 -28.903 1.00 92.69 514 ASP A O 1
ATOM 4022 N N . ASN A 1 515 ? -4.738 -4.341 -27.484 1.00 89.75 515 ASN A N 1
ATOM 4023 C CA . ASN A 1 515 ? -5.473 -4.952 -26.369 1.00 89.75 515 ASN A CA 1
ATOM 4024 C C . ASN A 1 515 ? -5.968 -3.941 -25.321 1.00 89.75 515 ASN A C 1
ATOM 4026 O O . ASN A 1 515 ? -6.406 -4.310 -24.233 1.00 89.75 515 ASN A O 1
ATOM 4030 N N . ASN A 1 516 ? -5.964 -2.649 -25.653 1.00 83.25 516 ASN A N 1
ATOM 4031 C CA . ASN A 1 516 ? -6.385 -1.549 -24.783 1.00 83.25 516 ASN A CA 1
ATOM 4032 C C . ASN A 1 516 ? -5.600 -1.400 -23.468 1.00 83.25 516 ASN A C 1
ATOM 4034 O O . ASN A 1 516 ? -6.096 -0.719 -22.560 1.00 83.25 516 ASN A O 1
ATOM 4038 N N . ALA A 1 517 ? -4.411 -1.999 -23.373 1.00 84.62 517 ALA A N 1
ATOM 4039 C CA . ALA A 1 517 ? -3.516 -1.817 -22.245 1.00 84.62 517 ALA A CA 1
ATOM 4040 C C . ALA A 1 517 ? -2.903 -0.413 -22.283 1.00 84.62 517 ALA A C 1
ATOM 4042 O O . ALA A 1 517 ? -2.451 0.075 -23.322 1.00 84.62 517 ALA A O 1
ATOM 4043 N N . ILE A 1 518 ? -2.912 0.237 -21.129 1.00 80.12 518 ILE A N 1
ATOM 4044 C CA . ILE A 1 518 ? -2.368 1.576 -20.901 1.00 80.12 518 ILE A CA 1
ATOM 4045 C C . ILE A 1 518 ? -1.666 1.587 -19.541 1.00 80.12 518 ILE A C 1
ATOM 4047 O O . ILE A 1 518 ? -1.749 0.611 -18.801 1.00 80.12 518 ILE A O 1
ATOM 4051 N N . ASP A 1 519 ? -0.979 2.686 -19.227 1.00 75.50 519 ASP A N 1
ATOM 4052 C CA . ASP A 1 519 ? -0.275 2.893 -17.951 1.00 75.50 519 ASP A CA 1
ATOM 4053 C C . ASP A 1 519 ? 0.946 1.979 -17.695 1.00 75.50 519 ASP A C 1
ATOM 4055 O O . ASP A 1 519 ? 1.462 1.888 -16.581 1.00 75.50 519 ASP A O 1
ATOM 4059 N N . TYR A 1 520 ? 1.455 1.343 -18.748 1.00 87.81 520 TYR A N 1
ATOM 4060 C CA . TYR A 1 520 ? 2.688 0.571 -18.683 1.00 87.81 520 TYR A CA 1
ATOM 4061 C C . TYR A 1 520 ? 3.925 1.473 -18.669 1.00 87.81 520 TYR A C 1
ATOM 4063 O O . TYR A 1 520 ? 3.993 2.487 -19.364 1.00 87.81 520 TYR A O 1
ATOM 4071 N N . SER A 1 521 ? 4.941 1.080 -17.917 1.00 87.94 521 SER A N 1
ATOM 4072 C CA . SER A 1 521 ? 6.163 1.860 -17.740 1.00 87.94 521 SER A CA 1
ATOM 4073 C C . SER A 1 521 ? 7.379 1.208 -18.375 1.00 87.94 521 SER A C 1
ATOM 4075 O O . SER A 1 521 ? 7.414 0.000 -18.612 1.00 87.94 521 SER A O 1
ATOM 4077 N N . LEU A 1 522 ? 8.394 2.025 -18.655 1.00 93.12 522 LEU A N 1
ATOM 4078 C CA . LEU A 1 522 ? 9.727 1.555 -18.995 1.00 93.12 522 LEU A CA 1
ATOM 4079 C C . LEU A 1 522 ? 10.513 1.423 -17.692 1.00 93.12 522 LEU A C 1
ATOM 4081 O O . LEU A 1 522 ? 10.964 2.423 -17.134 1.00 93.12 522 LEU A O 1
ATOM 4085 N N . PHE A 1 523 ? 10.693 0.193 -17.228 1.00 92.88 523 PHE A N 1
ATOM 4086 C CA . PHE A 1 523 ? 11.524 -0.077 -16.070 1.00 92.88 523 PHE A CA 1
ATOM 4087 C C . PHE A 1 523 ? 12.982 -0.1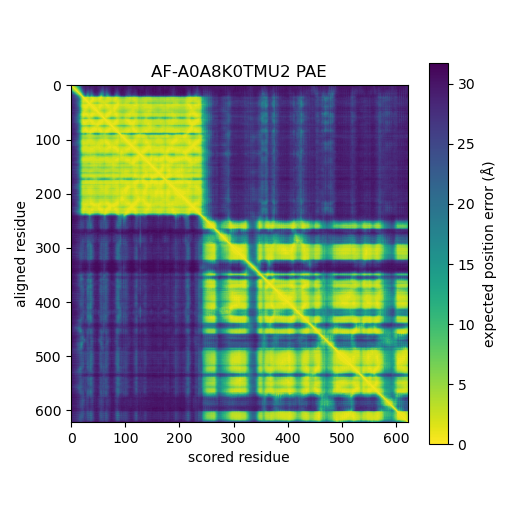74 -16.506 1.00 92.88 523 PHE A C 1
ATOM 4089 O O . PHE A 1 523 ? 13.375 -1.120 -17.196 1.00 92.88 523 PHE A O 1
ATOM 4096 N N . LEU A 1 524 ? 13.767 0.831 -16.126 1.00 93.50 524 LEU A N 1
ATOM 4097 C CA . LEU A 1 524 ? 15.186 0.954 -16.432 1.00 93.50 524 LEU A CA 1
ATOM 4098 C C . LEU A 1 524 ? 15.999 0.691 -15.167 1.00 93.50 524 LEU A C 1
ATOM 4100 O O . LEU A 1 524 ? 15.852 1.377 -14.160 1.00 93.50 524 LEU A O 1
ATOM 4104 N N . VAL A 1 525 ? 16.918 -0.260 -15.247 1.00 92.50 525 VAL A N 1
ATOM 4105 C CA . VAL A 1 525 ? 17.956 -0.485 -14.243 1.00 92.50 525 VAL A CA 1
ATOM 4106 C C . VAL A 1 525 ? 19.288 -0.068 -14.844 1.00 92.50 525 VAL A C 1
ATOM 4108 O O . VAL A 1 525 ? 19.600 -0.461 -15.969 1.00 92.50 525 VAL A O 1
ATOM 4111 N N . ARG A 1 526 ? 20.099 0.681 -14.097 1.00 91.69 526 ARG A N 1
ATOM 4112 C CA . ARG A 1 526 ? 21.510 0.896 -14.431 1.00 91.69 526 ARG A CA 1
ATOM 4113 C C . ARG A 1 526 ? 22.413 0.570 -13.257 1.00 91.69 526 ARG A C 1
ATOM 4115 O O . ARG A 1 526 ? 22.049 0.770 -12.102 1.00 91.69 526 ARG A O 1
ATOM 4122 N N . TYR A 1 527 ? 23.594 0.063 -13.563 1.00 90.06 527 TYR A N 1
ATOM 4123 C CA . TYR A 1 527 ? 24.611 -0.269 -12.573 1.00 90.06 527 TYR A CA 1
ATOM 4124 C C . TYR A 1 527 ? 26.011 -0.047 -13.158 1.00 90.06 527 TYR A C 1
ATOM 4126 O O . TYR A 1 527 ? 26.132 0.022 -14.386 1.00 90.06 527 TYR A O 1
ATOM 4134 N N . PRO A 1 528 ? 27.062 0.069 -12.322 1.00 89.75 528 PRO A N 1
ATOM 4135 C CA . PRO A 1 528 ? 28.421 0.330 -12.796 1.00 89.75 528 PRO A CA 1
ATOM 4136 C C . PRO A 1 528 ? 28.823 -0.655 -13.895 1.00 89.75 528 PRO A C 1
ATOM 4138 O O . PRO A 1 528 ? 28.667 -1.863 -13.711 1.00 89.75 528 PRO A O 1
ATOM 4141 N N . GLY A 1 529 ? 29.279 -0.143 -15.032 1.00 89.31 529 GLY A N 1
ATOM 4142 C CA . GLY A 1 529 ? 29.692 -0.904 -16.208 1.00 89.31 529 GLY A CA 1
ATOM 4143 C C . GLY A 1 529 ? 31.124 -1.435 -16.101 1.00 89.31 529 GLY A C 1
ATOM 4144 O O . GLY A 1 529 ? 31.799 -1.200 -15.099 1.00 89.31 529 GLY A O 1
ATOM 4145 N N . PRO A 1 530 ? 31.617 -2.166 -17.112 1.00 87.62 530 PRO A N 1
ATOM 4146 C CA . PRO A 1 530 ? 32.919 -2.835 -17.061 1.00 87.62 530 PRO A CA 1
ATOM 4147 C C . PRO A 1 530 ? 34.107 -1.896 -16.802 1.00 87.62 530 PRO A C 1
ATOM 4149 O O . PRO A 1 530 ? 35.058 -2.313 -16.153 1.00 87.62 530 PRO A O 1
ATOM 4152 N N . ASN A 1 531 ? 34.046 -0.635 -17.243 1.00 87.44 531 ASN A N 1
ATOM 4153 C CA . ASN A 1 531 ? 35.119 0.345 -17.036 1.00 87.44 531 ASN A CA 1
ATOM 4154 C C . ASN A 1 531 ? 35.012 1.089 -15.696 1.00 87.44 531 ASN A C 1
ATOM 4156 O O . ASN A 1 531 ? 35.948 1.781 -15.307 1.00 87.44 531 ASN A O 1
ATOM 4160 N N . ALA A 1 532 ? 33.880 0.968 -14.997 1.00 80.62 532 ALA A N 1
ATOM 4161 C CA . ALA A 1 532 ? 33.679 1.514 -13.655 1.00 80.62 532 ALA A CA 1
ATOM 4162 C C . ALA A 1 532 ? 33.934 0.473 -12.550 1.00 80.62 532 ALA A C 1
ATOM 4164 O O . ALA A 1 532 ? 33.846 0.801 -11.368 1.00 80.62 532 ALA A O 1
ATOM 4165 N N . ARG A 1 533 ? 34.219 -0.783 -12.923 1.00 74.75 533 ARG A N 1
ATOM 4166 C CA . ARG A 1 533 ? 34.463 -1.878 -11.984 1.00 74.75 533 ARG A CA 1
ATOM 4167 C C . ARG A 1 533 ? 35.939 -2.233 -11.903 1.00 74.75 533 ARG A C 1
ATOM 4169 O O . ARG A 1 533 ? 36.584 -2.431 -12.928 1.00 74.75 533 ARG A O 1
ATOM 4176 N N . ASP A 1 534 ? 36.439 -2.437 -10.689 1.00 67.19 534 ASP A N 1
ATOM 4177 C CA . ASP A 1 534 ? 37.758 -3.031 -10.489 1.00 67.19 534 ASP A CA 1
ATOM 4178 C C . ASP A 1 534 ? 37.772 -4.509 -10.908 1.00 67.19 534 ASP A C 1
ATOM 4180 O O . ASP A 1 534 ? 36.798 -5.243 -10.715 1.00 67.19 534 ASP A O 1
ATOM 4184 N N . ALA A 1 535 ? 38.919 -4.981 -11.411 1.00 59.78 535 ALA A N 1
ATOM 4185 C CA . ALA A 1 535 ? 39.126 -6.368 -11.850 1.00 59.78 535 ALA A CA 1
ATOM 4186 C C . ALA A 1 535 ? 38.864 -7.428 -10.755 1.00 59.78 535 ALA A C 1
ATOM 4188 O O . ALA A 1 535 ? 38.723 -8.611 -11.063 1.00 59.78 535 ALA A O 1
ATOM 4189 N N . ALA A 1 536 ? 38.791 -7.015 -9.485 1.00 57.12 536 ALA A N 1
ATOM 4190 C CA . ALA A 1 536 ? 38.454 -7.865 -8.345 1.00 57.12 536 ALA A CA 1
ATOM 4191 C C . ALA A 1 536 ? 36.972 -8.290 -8.308 1.00 57.12 536 ALA A C 1
ATOM 4193 O O . ALA A 1 536 ? 36.630 -9.258 -7.628 1.00 57.12 536 ALA A O 1
ATOM 4194 N N . HIS A 1 537 ? 36.089 -7.612 -9.046 1.00 62.84 537 HIS A N 1
ATOM 4195 C CA . HIS A 1 537 ? 34.665 -7.917 -9.051 1.00 62.84 537 HIS A CA 1
ATOM 4196 C C . HIS A 1 537 ? 34.246 -8.678 -10.313 1.00 62.84 537 HIS A C 1
ATOM 4198 O O . HIS A 1 537 ? 34.309 -8.174 -11.434 1.00 62.84 537 HIS A O 1
ATOM 4204 N N . ALA A 1 538 ? 33.764 -9.908 -10.123 1.00 63.22 538 ALA A N 1
ATOM 4205 C CA . ALA A 1 538 ? 33.232 -10.734 -11.202 1.00 63.22 538 ALA A CA 1
ATOM 4206 C C . ALA A 1 538 ? 32.038 -10.061 -11.907 1.00 63.22 538 ALA A C 1
ATOM 4208 O O . ALA A 1 538 ? 31.247 -9.352 -11.278 1.00 63.22 538 ALA A O 1
ATOM 4209 N N . ALA A 1 539 ? 31.869 -10.344 -13.204 1.00 74.94 539 ALA A N 1
ATOM 4210 C CA . ALA A 1 539 ? 30.744 -9.854 -13.997 1.00 74.94 539 ALA A CA 1
ATOM 4211 C C . ALA A 1 539 ? 29.399 -10.102 -13.285 1.00 74.94 539 ALA A C 1
ATOM 4213 O O . ALA A 1 539 ? 29.139 -11.199 -12.776 1.00 74.94 539 ALA A O 1
ATOM 4214 N N . VAL A 1 540 ? 28.550 -9.069 -13.246 1.00 84.44 540 VAL A N 1
ATOM 4215 C CA . VAL A 1 540 ? 27.185 -9.170 -12.713 1.00 84.44 540 VAL A CA 1
ATOM 4216 C C . VAL A 1 540 ? 26.424 -10.233 -13.511 1.00 84.44 540 VAL A C 1
ATOM 4218 O O . VAL A 1 540 ? 26.360 -10.139 -14.741 1.00 84.44 540 VAL A O 1
ATOM 4221 N N . PRO A 1 541 ? 25.867 -11.259 -12.846 1.00 87.06 541 PRO A N 1
ATOM 4222 C CA . PRO A 1 541 ? 25.211 -12.358 -13.534 1.00 87.06 541 PRO A CA 1
ATOM 4223 C C . PRO A 1 541 ? 23.909 -11.900 -14.197 1.00 87.06 541 PRO A C 1
ATOM 4225 O O . PRO A 1 541 ? 23.225 -10.993 -13.725 1.00 87.06 541 PRO A O 1
ATOM 4228 N N . ALA A 1 542 ? 23.535 -12.581 -15.276 1.00 86.75 542 ALA A N 1
ATOM 4229 C CA . ALA A 1 542 ? 22.221 -12.485 -15.899 1.00 86.75 542 ALA A CA 1
ATOM 4230 C C . ALA A 1 542 ? 21.602 -13.884 -15.981 1.00 86.75 542 ALA A C 1
ATOM 4232 O O . ALA A 1 542 ? 22.317 -14.890 -16.035 1.00 86.75 542 ALA A O 1
ATOM 4233 N N . VAL A 1 543 ? 20.271 -13.962 -15.991 1.00 86.62 543 VAL A N 1
ATOM 4234 C CA . VAL A 1 543 ? 19.575 -15.238 -16.191 1.00 86.62 543 VAL A CA 1
ATOM 4235 C C . VAL A 1 543 ? 19.865 -15.733 -17.609 1.00 86.62 543 VAL A C 1
ATOM 4237 O O . VAL A 1 543 ? 19.545 -15.057 -18.591 1.00 86.62 543 VAL A O 1
ATOM 4240 N N . LYS A 1 544 ? 20.481 -16.917 -17.718 1.00 89.38 544 LYS A N 1
ATOM 4241 C CA . LYS A 1 544 ? 20.771 -17.547 -19.009 1.00 89.38 544 LYS A CA 1
ATOM 4242 C C . LYS A 1 544 ? 19.457 -17.839 -19.718 1.00 89.38 544 LYS A C 1
ATOM 4244 O O . LYS A 1 544 ? 18.638 -18.609 -19.231 1.00 89.38 544 LYS A O 1
ATOM 4249 N N . SER A 1 545 ? 19.247 -17.176 -20.846 1.00 92.50 545 SER A N 1
ATOM 4250 C CA . SER A 1 545 ? 18.019 -17.289 -21.620 1.00 92.50 545 SER A CA 1
ATOM 4251 C C . SER A 1 545 ? 18.248 -16.800 -23.045 1.00 92.50 545 SER A C 1
ATOM 4253 O O . SER A 1 545 ? 19.192 -16.058 -23.323 1.00 92.50 545 SER A O 1
ATOM 4255 N N . LYS A 1 546 ? 17.358 -17.182 -23.957 1.00 93.12 546 LYS A N 1
ATOM 4256 C CA . LYS A 1 546 ? 17.238 -16.572 -25.279 1.00 93.12 546 LYS A CA 1
ATOM 4257 C C . LYS A 1 546 ? 16.594 -15.197 -25.111 1.00 93.12 546 LYS A C 1
ATOM 4259 O O . LYS A 1 546 ? 15.372 -15.093 -25.087 1.00 93.12 546 LYS A O 1
ATOM 4264 N N . ALA A 1 547 ? 17.401 -14.159 -24.921 1.00 93.12 547 ALA A N 1
ATOM 4265 C CA . ALA A 1 547 ? 16.963 -12.798 -24.610 1.00 93.12 547 ALA A CA 1
ATOM 4266 C C . ALA A 1 547 ? 17.715 -11.747 -25.431 1.00 93.12 547 ALA A C 1
ATOM 4268 O O . ALA A 1 547 ? 18.801 -12.008 -25.944 1.00 93.12 547 ALA A O 1
ATOM 4269 N N . ASP A 1 548 ? 17.127 -10.556 -25.532 1.00 96.12 548 ASP A N 1
ATOM 4270 C CA . ASP A 1 548 ? 17.814 -9.385 -26.073 1.00 96.12 548 ASP A CA 1
ATOM 4271 C C . ASP A 1 548 ? 18.824 -8.815 -25.055 1.00 96.12 548 ASP A C 1
ATOM 4273 O O . ASP A 1 548 ? 18.531 -8.834 -23.854 1.00 96.12 548 ASP A O 1
ATOM 4277 N N . PRO A 1 549 ? 19.975 -8.264 -25.492 1.00 95.25 549 PRO A N 1
ATOM 4278 C CA . PRO A 1 549 ? 20.924 -7.592 -24.605 1.00 95.25 549 PRO A CA 1
ATOM 4279 C C . PRO A 1 549 ? 20.307 -6.503 -23.726 1.00 95.25 549 PRO A C 1
ATOM 4281 O O . PRO A 1 549 ? 20.707 -6.374 -22.572 1.00 95.25 549 PRO A O 1
ATOM 4284 N N . TRP A 1 550 ? 19.283 -5.784 -24.202 1.00 96.19 550 TRP A N 1
ATOM 4285 C CA . TRP A 1 550 ? 18.571 -4.802 -23.376 1.00 96.19 550 TRP A CA 1
ATOM 4286 C C . TRP A 1 550 ? 17.960 -5.405 -22.113 1.00 96.19 550 TRP A C 1
ATOM 4288 O O . TRP A 1 550 ? 17.839 -4.714 -21.112 1.00 96.19 550 TRP A O 1
ATOM 4298 N N . ARG A 1 551 ? 17.616 -6.694 -22.118 1.00 95.25 551 ARG A N 1
ATOM 4299 C CA . ARG A 1 551 ? 17.099 -7.408 -20.947 1.00 95.25 551 ARG A CA 1
ATOM 4300 C C . ARG A 1 551 ? 18.217 -7.900 -20.026 1.00 95.25 551 ARG A C 1
ATOM 4302 O O . ARG A 1 551 ? 18.075 -7.862 -18.807 1.00 95.25 551 ARG A O 1
ATOM 4309 N N . THR A 1 552 ? 19.314 -8.403 -20.591 1.00 92.81 552 THR A N 1
ATOM 4310 C CA . THR A 1 552 ? 20.380 -9.080 -19.827 1.00 92.81 552 THR A CA 1
ATOM 4311 C C . THR A 1 552 ? 21.489 -8.145 -19.346 1.00 92.81 552 THR A C 1
ATOM 4313 O O . THR A 1 552 ? 22.167 -8.453 -18.364 1.00 92.81 552 THR A O 1
ATOM 4316 N N . GLY A 1 553 ? 21.655 -6.999 -19.998 1.00 93.94 553 GLY A N 1
ATOM 4317 C CA . GLY A 1 553 ? 22.708 -6.030 -19.733 1.00 93.94 553 GLY A CA 1
ATOM 4318 C C . GLY A 1 553 ? 23.313 -5.538 -21.041 1.00 93.94 553 GLY A C 1
ATOM 4319 O O . GLY A 1 553 ? 23.854 -6.340 -21.803 1.00 93.94 553 GLY A O 1
ATOM 4320 N N . ILE A 1 554 ? 23.236 -4.233 -21.277 1.00 94.31 554 ILE A N 1
ATOM 4321 C CA . ILE A 1 554 ? 23.906 -3.561 -22.386 1.00 94.31 554 ILE A CA 1
ATOM 4322 C C . ILE A 1 554 ? 24.782 -2.433 -21.859 1.00 94.31 554 ILE A C 1
ATOM 4324 O O . ILE A 1 554 ? 24.317 -1.595 -21.089 1.00 94.31 554 ILE A O 1
ATOM 4328 N N . ASP A 1 555 ? 26.054 -2.436 -22.237 1.00 94.00 555 ASP A N 1
ATOM 4329 C CA . ASP A 1 555 ? 27.000 -1.425 -21.781 1.00 94.00 555 ASP A CA 1
ATOM 4330 C C . ASP A 1 555 ? 26.810 -0.118 -22.551 1.00 94.00 555 ASP A C 1
ATOM 4332 O O . ASP A 1 555 ? 26.501 -0.109 -23.748 1.00 94.00 555 ASP A O 1
ATOM 4336 N N . ASP A 1 556 ? 27.000 0.993 -21.850 1.00 92.50 556 ASP A N 1
ATOM 4337 C CA . ASP A 1 556 ? 27.105 2.300 -22.470 1.00 92.50 556 ASP A CA 1
ATOM 4338 C C . ASP A 1 556 ? 28.385 2.392 -23.323 1.00 92.50 556 ASP A C 1
ATOM 4340 O O . ASP A 1 556 ? 29.303 1.571 -23.222 1.00 92.50 556 ASP A O 1
ATOM 4344 N N . VAL A 1 557 ? 28.456 3.392 -24.199 1.00 92.06 557 VAL A N 1
ATOM 4345 C CA . VAL A 1 557 ? 29.601 3.543 -25.116 1.00 92.06 557 VAL A CA 1
ATOM 4346 C C . VAL A 1 557 ? 30.937 3.808 -24.420 1.00 92.06 557 VAL A C 1
ATOM 4348 O O . VAL A 1 557 ? 31.987 3.512 -24.988 1.00 92.06 557 VAL A O 1
ATOM 4351 N N . GLU A 1 558 ? 30.909 4.341 -23.200 1.00 89.50 558 GLU A N 1
ATOM 4352 C CA . GLU A 1 558 ? 32.088 4.626 -22.378 1.00 89.50 558 GLU A CA 1
ATOM 4353 C C . GLU A 1 558 ? 32.445 3.433 -21.460 1.00 89.50 558 GLU A C 1
ATOM 4355 O O . GLU A 1 558 ? 33.451 3.476 -20.753 1.00 89.50 558 GLU A O 1
ATOM 4360 N N . GLY A 1 559 ? 31.640 2.362 -21.456 1.00 90.06 559 GLY A N 1
ATOM 4361 C CA . GLY A 1 559 ? 31.690 1.244 -20.513 1.00 90.06 559 GLY A CA 1
ATOM 4362 C C . GLY A 1 559 ? 31.427 1.630 -19.051 1.00 90.06 559 GLY A C 1
ATOM 4363 O O . GLY A 1 559 ? 31.763 0.856 -18.153 1.00 90.06 559 GLY A O 1
ATOM 4364 N N . LYS A 1 560 ? 30.882 2.821 -18.784 1.00 89.50 560 LYS A N 1
ATOM 4365 C CA . LYS A 1 560 ? 30.686 3.375 -17.436 1.00 89.50 560 LYS A CA 1
ATOM 4366 C C . LYS A 1 560 ? 29.432 2.825 -16.767 1.00 89.50 560 LYS A C 1
ATOM 4368 O O . LYS A 1 560 ? 29.451 2.562 -15.567 1.00 89.50 560 LYS A O 1
ATOM 4373 N N . TRP A 1 561 ? 28.367 2.627 -17.531 1.00 91.81 561 TRP A N 1
ATOM 4374 C CA . TRP A 1 561 ? 27.116 2.024 -17.083 1.00 91.81 561 TRP A CA 1
ATOM 4375 C C . TRP A 1 561 ? 26.789 0.777 -17.892 1.00 91.81 561 TRP A C 1
ATOM 4377 O O . TRP A 1 561 ? 27.089 0.697 -19.077 1.00 91.81 561 TRP A O 1
ATOM 4387 N N . THR A 1 562 ? 26.103 -0.166 -17.261 1.00 94.00 562 THR A N 1
ATOM 4388 C CA . THR A 1 562 ? 25.355 -1.216 -17.949 1.00 94.00 562 THR A CA 1
ATOM 4389 C C . THR A 1 562 ? 23.872 -1.022 -17.648 1.00 94.00 562 THR A C 1
ATOM 4391 O O . THR A 1 562 ? 23.497 -0.798 -16.494 1.00 94.00 562 THR A O 1
ATOM 4394 N N . TYR A 1 563 ? 23.026 -1.137 -18.668 1.00 95.44 563 TYR A N 1
ATOM 4395 C CA . TYR A 1 563 ? 21.580 -0.951 -18.582 1.00 95.44 563 TYR A CA 1
ATOM 4396 C C . TYR A 1 563 ? 20.823 -2.272 -18.738 1.00 95.44 563 TYR A C 1
ATOM 4398 O O . TYR A 1 563 ? 21.194 -3.119 -19.551 1.00 95.44 563 TYR A O 1
ATOM 4406 N N . ARG A 1 564 ? 19.719 -2.423 -18.004 1.00 96.50 564 ARG A N 1
ATOM 4407 C CA . ARG A 1 564 ? 18.678 -3.431 -18.247 1.00 96.50 564 ARG A CA 1
ATOM 4408 C C . ARG A 1 564 ? 17.322 -2.749 -18.342 1.00 96.50 564 ARG A C 1
ATOM 4410 O O . ARG A 1 564 ? 17.042 -1.843 -17.565 1.00 96.50 564 ARG A O 1
ATOM 4417 N N . VAL A 1 565 ? 16.486 -3.185 -19.274 1.00 95.94 565 VAL A N 1
ATOM 4418 C CA . VAL A 1 565 ? 15.212 -2.545 -19.602 1.00 95.94 565 VAL A CA 1
ATOM 4419 C C . VAL A 1 565 ? 14.132 -3.590 -19.835 1.00 95.94 565 VAL A C 1
ATOM 4421 O O . VAL A 1 565 ? 14.349 -4.558 -20.563 1.00 95.94 565 VAL A O 1
ATOM 4424 N N . VAL A 1 566 ? 12.951 -3.353 -19.266 1.00 96.50 566 VAL A N 1
ATOM 4425 C CA . VAL A 1 566 ? 11.701 -4.043 -19.618 1.00 96.50 566 VAL A CA 1
ATOM 4426 C C . VAL A 1 566 ? 10.516 -3.087 -19.575 1.00 96.50 566 VAL A C 1
ATOM 4428 O O . VAL A 1 566 ? 10.603 -1.993 -19.024 1.00 96.50 566 VAL A O 1
ATOM 4431 N N . VAL A 1 567 ? 9.390 -3.521 -20.131 1.00 95.38 567 VAL A N 1
ATOM 4432 C CA . VAL A 1 567 ? 8.089 -2.878 -19.950 1.00 95.38 567 VAL A CA 1
ATOM 4433 C C . VAL A 1 567 ? 7.331 -3.578 -18.815 1.00 95.38 567 VAL A C 1
ATOM 4435 O O . VAL A 1 567 ? 7.145 -4.799 -18.872 1.00 95.38 567 VAL A O 1
ATOM 4438 N N . LEU A 1 568 ? 6.900 -2.819 -17.802 1.00 87.81 568 LEU A N 1
ATOM 4439 C CA . LEU A 1 568 ? 6.137 -3.292 -16.634 1.00 87.81 568 LEU A CA 1
ATOM 4440 C C . LEU A 1 568 ? 4.723 -2.698 -16.580 1.00 87.81 568 LEU A C 1
ATOM 4442 O O . LEU A 1 568 ? 4.342 -1.877 -17.409 1.00 87.81 568 LEU A O 1
ATOM 4446 N N . ASP A 1 569 ? 3.939 -3.168 -15.605 1.00 76.75 569 ASP A N 1
ATOM 4447 C CA . ASP A 1 569 ? 2.652 -2.598 -15.183 1.00 76.75 569 ASP A CA 1
ATOM 4448 C C . ASP A 1 569 ? 1.561 -2.473 -16.262 1.00 76.75 569 ASP A C 1
ATOM 4450 O O . ASP A 1 569 ? 0.598 -1.729 -16.121 1.00 76.75 569 ASP A O 1
ATOM 4454 N N . PHE A 1 570 ? 1.609 -3.314 -17.296 1.00 78.69 570 PHE A N 1
ATOM 4455 C CA . PHE A 1 570 ? 0.570 -3.413 -18.331 1.00 78.69 570 PHE A CA 1
ATOM 4456 C C . PHE A 1 570 ? -0.701 -4.179 -17.895 1.00 78.69 570 PHE A C 1
ATOM 4458 O O . PHE A 1 570 ? -1.376 -4.789 -18.720 1.00 78.69 570 PHE A O 1
ATOM 4465 N N . PHE A 1 571 ? -1.054 -4.167 -16.606 1.00 67.31 571 PHE A N 1
ATOM 4466 C CA . PHE A 1 571 ? -2.197 -4.914 -16.052 1.00 67.31 571 PHE A CA 1
ATOM 4467 C C . PHE A 1 571 ? -3.508 -4.101 -16.008 1.00 67.31 571 PHE A C 1
ATOM 4469 O O . PHE A 1 571 ? -4.461 -4.500 -15.336 1.00 67.31 571 PHE A O 1
ATOM 4476 N N . TRP A 1 572 ? -3.585 -2.978 -16.733 1.00 61.91 572 TRP A N 1
ATOM 4477 C CA . TRP A 1 572 ? -4.722 -2.052 -16.710 1.00 61.91 572 TRP A CA 1
ATOM 4478 C C . TRP A 1 572 ? -5.296 -1.756 -18.101 1.00 61.91 572 TRP A C 1
ATOM 4480 O O . TRP A 1 572 ? -4.554 -1.713 -19.080 1.00 61.91 572 TRP A O 1
ATOM 4490 N N . ALA A 1 573 ? -6.613 -1.510 -18.194 1.00 58.66 573 ALA A N 1
ATOM 4491 C CA . ALA A 1 573 ? -7.304 -1.314 -19.472 1.00 58.66 573 ALA A CA 1
ATOM 4492 C C . ALA A 1 573 ? -8.359 -0.207 -19.485 1.00 58.66 573 ALA A C 1
ATOM 4494 O O . ALA A 1 573 ? -9.174 -0.060 -18.572 1.00 58.66 573 ALA A O 1
ATOM 4495 N N . ARG A 1 574 ? -8.439 0.488 -20.627 1.00 53.78 574 ARG A N 1
ATOM 4496 C CA . ARG A 1 574 ? -9.342 1.626 -20.875 1.00 53.78 574 ARG A CA 1
ATOM 4497 C C . ARG A 1 574 ? -10.822 1.374 -20.569 1.00 53.78 574 ARG A C 1
ATOM 4499 O O . ARG A 1 574 ? -11.508 2.248 -20.051 1.00 53.78 574 ARG A O 1
ATOM 4506 N N . HIS A 1 575 ? -11.370 0.230 -20.973 1.00 49.62 575 HIS A N 1
ATOM 4507 C CA . HIS A 1 575 ? -12.825 0.015 -21.001 1.00 49.62 575 HIS A CA 1
ATOM 4508 C C . HIS A 1 575 ? -13.431 -0.303 -19.619 1.00 49.62 575 HIS A C 1
ATOM 4510 O O . HIS A 1 575 ? -14.652 -0.376 -19.484 1.00 49.62 575 HIS A O 1
ATOM 4516 N N . LYS A 1 576 ? -12.599 -0.434 -18.578 1.00 48.19 576 LYS A N 1
ATOM 4517 C CA . LYS A 1 576 ? -13.030 -0.523 -17.173 1.00 48.19 576 LYS A CA 1
ATOM 4518 C C . LYS A 1 576 ? -13.248 0.861 -16.532 1.00 48.19 576 LYS A C 1
ATOM 4520 O O . LYS A 1 576 ? -13.608 0.947 -15.362 1.00 48.19 576 LYS A O 1
ATOM 4525 N N . PHE A 1 577 ? -13.097 1.938 -17.311 1.00 50.28 577 PHE A N 1
ATOM 4526 C CA . PHE A 1 577 ? -13.200 3.333 -16.889 1.00 50.28 577 PHE A CA 1
ATOM 4527 C C . PHE A 1 577 ? -14.531 3.993 -17.321 1.00 50.28 577 PHE A C 1
ATOM 4529 O O . PHE A 1 577 ? -14.940 3.895 -18.481 1.00 50.28 577 PHE A O 1
ATOM 4536 N N . ARG A 1 578 ? -15.227 4.713 -16.421 1.00 45.53 578 ARG A N 1
ATOM 4537 C CA . ARG A 1 578 ? -16.477 5.448 -16.741 1.00 45.53 578 ARG A CA 1
ATOM 4538 C C . ARG A 1 578 ? -16.184 6.713 -17.572 1.00 45.53 578 ARG A C 1
ATOM 4540 O O . ARG A 1 578 ? -16.155 7.825 -17.054 1.00 45.53 578 ARG A O 1
ATOM 4547 N N . ALA A 1 579 ? -16.039 6.552 -18.888 1.00 40.34 579 ALA A N 1
ATOM 4548 C CA . ALA A 1 579 ? -15.631 7.599 -19.838 1.00 40.34 579 ALA A CA 1
ATOM 4549 C C . ALA A 1 579 ? -16.483 8.894 -19.851 1.00 40.34 579 ALA A C 1
ATOM 4551 O O . ALA A 1 579 ? -15.974 9.945 -20.233 1.00 40.34 579 ALA A O 1
ATOM 4552 N N . LYS A 1 580 ? -17.756 8.862 -19.427 1.00 38.12 580 LYS A N 1
ATOM 4553 C CA . LYS A 1 580 ? -18.666 10.027 -19.504 1.00 38.12 580 LYS A CA 1
ATOM 4554 C C . LYS A 1 580 ? -18.422 11.109 -18.439 1.00 38.12 580 LYS A C 1
ATOM 4556 O O . LYS A 1 580 ? -18.754 12.262 -18.691 1.00 38.12 580 LYS A O 1
ATOM 4561 N N . LEU A 1 581 ? -17.847 10.768 -17.282 1.00 44.00 581 LEU A N 1
ATOM 4562 C CA . LEU A 1 581 ? -17.623 11.719 -16.177 1.00 44.00 581 LEU A CA 1
ATOM 4563 C C . LEU A 1 581 ? -16.389 12.614 -16.401 1.00 44.00 581 LEU A C 1
ATOM 4565 O O . LEU A 1 581 ? -16.400 13.787 -16.040 1.00 44.00 581 LEU A O 1
ATOM 4569 N N . MET A 1 582 ? -15.353 12.104 -17.073 1.00 46.16 582 MET A N 1
ATOM 4570 C CA . MET A 1 582 ? -14.067 12.808 -17.197 1.00 46.16 582 MET A CA 1
ATOM 4571 C C . MET A 1 582 ? -13.977 13.776 -18.379 1.00 46.16 582 MET A C 1
ATOM 4573 O O . MET A 1 582 ? -13.154 14.690 -18.366 1.00 46.16 582 MET A O 1
ATOM 4577 N N . THR A 1 583 ? -14.822 13.624 -19.406 1.00 49.16 583 THR A N 1
ATOM 4578 C CA . THR A 1 583 ? -14.790 14.517 -20.579 1.00 49.16 583 THR A CA 1
ATOM 4579 C C . THR A 1 583 ? -15.114 15.968 -20.212 1.00 49.16 583 THR A C 1
ATOM 4581 O O . THR A 1 583 ? -14.616 16.889 -20.858 1.00 49.16 583 THR A O 1
ATOM 4584 N N . GLY A 1 584 ? -15.925 16.177 -19.167 1.00 49.16 584 GLY A N 1
ATOM 4585 C CA . GLY A 1 584 ? -16.226 17.504 -18.626 1.00 49.16 584 GLY A CA 1
ATOM 4586 C C . GLY A 1 584 ? -15.050 18.111 -17.858 1.00 49.16 584 GLY A C 1
ATOM 4587 O O . GLY A 1 584 ? -14.693 19.259 -18.097 1.00 49.16 584 GLY A O 1
ATOM 4588 N N . LEU A 1 585 ? -14.401 17.327 -16.995 1.00 49.78 585 LEU A N 1
ATOM 4589 C CA . LEU A 1 585 ? -13.330 17.794 -16.106 1.00 49.78 585 LEU A CA 1
ATOM 4590 C C . LEU A 1 585 ? -12.037 18.139 -16.842 1.00 49.78 585 LEU A C 1
ATOM 4592 O O . LEU A 1 585 ? -11.393 19.141 -16.544 1.00 49.78 585 LEU A O 1
ATOM 4596 N N . VAL A 1 586 ? -11.696 17.367 -17.871 1.00 50.00 586 VAL A N 1
ATOM 4597 C CA . VAL A 1 586 ? -10.467 17.599 -18.637 1.00 50.00 586 VAL A CA 1
ATOM 4598 C C . VAL A 1 586 ? -10.602 18.773 -19.616 1.00 50.00 586 VAL A C 1
ATOM 4600 O O . VAL A 1 586 ? -9.632 19.490 -19.857 1.00 50.00 586 VAL A O 1
ATOM 4603 N N . LYS A 1 587 ? -11.811 19.057 -20.129 1.00 50.06 587 LYS A N 1
ATOM 4604 C CA . LYS A 1 587 ? -12.070 20.308 -20.872 1.00 50.06 587 LYS A CA 1
ATOM 4605 C C . LYS A 1 587 ? -11.856 21.541 -19.991 1.00 50.06 587 LYS A C 1
ATOM 4607 O O . LYS A 1 587 ? -11.376 22.558 -20.486 1.00 50.06 587 LYS A O 1
ATOM 4612 N N . THR A 1 588 ? -12.182 21.438 -18.705 1.00 50.09 588 THR A N 1
ATOM 4613 C CA . THR A 1 588 ? -11.959 22.500 -17.717 1.00 50.09 588 THR A CA 1
ATOM 4614 C C . THR A 1 588 ? -10.470 22.666 -17.391 1.00 50.09 588 THR A C 1
ATOM 4616 O O . THR A 1 588 ? -9.996 23.798 -17.354 1.00 50.09 588 THR A O 1
ATOM 4619 N N . PHE A 1 589 ? -9.704 21.573 -17.265 1.00 47.53 589 PHE A N 1
ATOM 4620 C CA . PHE A 1 589 ? -8.252 21.626 -17.016 1.00 47.53 589 PHE A CA 1
ATOM 4621 C C . PHE A 1 589 ? -7.451 22.242 -18.166 1.00 47.53 589 PHE A C 1
ATOM 4623 O O . PHE A 1 589 ? -6.664 23.160 -17.952 1.00 47.53 589 PHE A O 1
ATOM 4630 N N . ASN A 1 590 ? -7.702 21.792 -19.402 1.00 50.34 590 ASN A N 1
ATOM 4631 C CA . ASN A 1 590 ? -7.011 22.280 -20.604 1.00 50.34 590 ASN A CA 1
ATOM 4632 C C . ASN A 1 590 ? -7.243 23.773 -20.875 1.00 50.34 590 ASN A C 1
ATOM 4634 O O . ASN A 1 590 ? -6.490 24.394 -21.618 1.00 50.34 590 ASN A O 1
ATOM 4638 N N . LYS A 1 591 ? -8.300 24.353 -20.296 1.00 52.81 591 LYS A N 1
ATOM 4639 C CA . LYS A 1 591 ? -8.593 25.786 -20.383 1.00 52.81 591 LYS A CA 1
ATOM 4640 C C . LYS A 1 591 ? -7.834 26.609 -19.330 1.00 52.81 591 LYS A C 1
ATOM 4642 O O . LYS A 1 591 ? -7.712 27.817 -19.500 1.00 52.81 591 LYS A O 1
ATOM 4647 N N . MET A 1 592 ? -7.363 25.975 -18.253 1.00 43.97 592 MET A N 1
ATOM 4648 C CA . MET A 1 592 ? -6.864 26.633 -17.039 1.00 43.97 592 MET A CA 1
ATOM 4649 C C . MET A 1 592 ? -5.348 26.466 -16.839 1.00 43.97 592 MET A C 1
ATOM 4651 O O . MET A 1 592 ? -4.704 27.373 -16.321 1.00 43.97 592 MET A O 1
ATOM 4655 N N . ALA A 1 593 ? -4.758 25.360 -17.302 1.00 44.19 593 ALA A N 1
ATOM 4656 C CA . ALA A 1 593 ? -3.314 25.146 -17.293 1.00 44.19 593 ALA A CA 1
ATOM 4657 C C . ALA A 1 593 ? -2.720 25.563 -18.649 1.00 44.19 593 ALA A C 1
ATOM 4659 O O . ALA A 1 593 ? -2.945 24.901 -19.654 1.00 44.19 593 ALA A O 1
ATOM 4660 N N . HIS A 1 594 ? -1.936 26.642 -18.708 1.00 40.88 594 HIS A N 1
ATOM 4661 C CA . HIS A 1 594 ? -1.258 27.130 -19.926 1.00 40.88 594 HIS A CA 1
ATOM 4662 C C . HIS A 1 594 ? -0.149 26.194 -20.478 1.00 40.88 594 HIS A C 1
ATOM 4664 O O . HIS A 1 594 ? 0.756 26.642 -21.179 1.00 40.88 594 HIS A O 1
ATOM 4670 N N . LYS A 1 595 ? -0.199 24.890 -20.183 1.00 40.03 595 LYS A N 1
ATOM 4671 C CA . LYS A 1 595 ? 0.597 23.844 -20.835 1.00 40.03 595 LYS A CA 1
ATOM 4672 C C . LYS A 1 595 ? -0.249 23.326 -22.009 1.00 40.03 595 LYS A C 1
ATOM 4674 O O . LYS A 1 595 ? -1.442 23.109 -21.832 1.00 40.03 595 LYS A O 1
ATOM 4679 N N . GLY A 1 596 ? 0.322 23.219 -23.215 1.00 43.16 596 GLY A N 1
ATOM 4680 C CA . GLY A 1 596 ? -0.400 22.844 -24.449 1.00 43.16 596 GLY A CA 1
ATOM 4681 C C . GLY A 1 596 ? -1.296 21.600 -24.294 1.00 43.16 596 GLY A C 1
ATOM 4682 O O . GLY A 1 596 ? -1.122 20.859 -23.332 1.00 43.16 596 GLY A O 1
ATOM 4683 N N . PRO A 1 597 ? -2.251 21.355 -25.215 1.00 39.03 597 PRO A N 1
ATOM 4684 C CA . PRO A 1 597 ? -3.391 20.468 -24.979 1.00 39.03 597 PRO A CA 1
ATOM 4685 C C . PRO A 1 597 ? -2.955 19.112 -24.403 1.00 39.03 597 PRO A C 1
ATOM 4687 O O . PRO A 1 597 ? -2.417 18.268 -25.122 1.00 39.03 597 PRO A O 1
ATOM 4690 N N . MET A 1 598 ? -3.196 18.901 -23.104 1.00 40.78 598 MET A N 1
ATOM 4691 C CA . MET A 1 598 ? -3.129 17.580 -22.493 1.00 40.78 598 MET A CA 1
ATOM 4692 C C . MET A 1 598 ? -4.328 16.813 -23.037 1.00 40.78 598 MET A C 1
ATOM 4694 O O . MET A 1 598 ? -5.483 17.047 -22.676 1.00 40.78 598 MET A O 1
ATOM 4698 N N . SER A 1 599 ? -4.079 15.952 -24.012 1.00 42.19 599 SER A N 1
ATOM 4699 C CA . SER A 1 599 ? -5.110 15.096 -24.575 1.00 42.19 599 SER A CA 1
ATOM 4700 C C . SER A 1 599 ? -5.592 14.124 -23.499 1.00 42.19 599 SER A C 1
ATOM 4702 O O . SER A 1 599 ? -4.812 13.586 -22.712 1.00 42.19 599 SER A O 1
ATOM 4704 N N . ILE A 1 600 ? -6.908 13.889 -23.463 1.00 47.88 600 ILE A N 1
ATOM 4705 C CA . ILE A 1 600 ? -7.502 12.751 -22.749 1.00 47.88 600 ILE A CA 1
ATOM 4706 C C . ILE A 1 600 ? -7.057 11.499 -23.487 1.00 47.88 600 ILE A C 1
ATOM 4708 O O . ILE A 1 600 ? -7.813 10.925 -24.264 1.00 47.88 600 ILE A O 1
ATOM 4712 N N . THR A 1 601 ? -5.819 11.099 -23.267 1.00 48.66 601 THR A N 1
ATOM 4713 C CA . THR A 1 601 ? -5.176 9.890 -23.758 1.00 48.66 601 THR A CA 1
ATOM 4714 C C . THR A 1 601 ? -5.783 8.582 -23.314 1.00 48.66 601 THR A C 1
ATOM 4716 O O . THR A 1 601 ? -5.054 7.609 -23.188 1.00 48.66 601 THR A O 1
ATOM 4719 N N . ALA A 1 602 ? -7.092 8.474 -23.099 1.00 55.84 602 ALA A N 1
ATOM 4720 C CA . ALA A 1 602 ? -7.697 7.158 -22.959 1.00 55.84 602 ALA A CA 1
ATOM 4721 C C . ALA A 1 602 ? -7.439 6.305 -24.221 1.00 55.84 602 ALA A C 1
ATOM 4723 O O . ALA A 1 602 ? -7.718 5.125 -24.200 1.00 55.84 602 ALA A O 1
ATOM 4724 N N . ASN A 1 603 ? -6.925 6.857 -25.329 1.00 72.31 603 ASN A N 1
ATOM 4725 C CA . ASN A 1 603 ? -6.529 6.108 -26.517 1.00 72.31 603 ASN A CA 1
ATOM 4726 C C . ASN A 1 603 ? -5.190 5.362 -26.310 1.00 72.31 603 ASN A C 1
ATOM 4728 O O . ASN A 1 603 ? -4.150 6.018 -26.202 1.00 72.31 603 ASN A O 1
ATOM 4732 N N . PRO A 1 604 ? -5.189 4.018 -26.349 1.00 82.19 604 PRO A N 1
ATOM 4733 C CA . PRO A 1 604 ? -3.974 3.216 -26.220 1.00 82.19 604 PRO A CA 1
ATOM 4734 C C . PRO A 1 604 ? -2.911 3.531 -27.285 1.00 82.19 604 PRO A C 1
ATOM 4736 O O . PRO A 1 604 ? -1.722 3.524 -26.981 1.00 82.19 604 PRO A O 1
ATOM 4739 N N . ASN A 1 605 ? -3.321 3.888 -28.510 1.00 87.19 605 ASN A N 1
ATOM 4740 C CA . ASN A 1 605 ? -2.383 4.248 -29.580 1.00 87.19 605 ASN A CA 1
ATOM 4741 C C . ASN A 1 605 ? -1.634 5.551 -29.284 1.00 87.19 605 ASN A C 1
ATOM 4743 O O . ASN A 1 605 ? -0.441 5.650 -29.542 1.00 87.19 605 ASN A 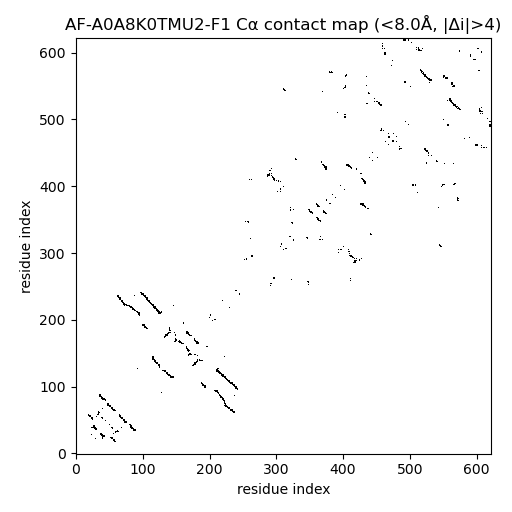O 1
ATOM 4747 N N . GLU A 1 606 ? -2.308 6.536 -28.690 1.00 83.25 606 GLU A N 1
ATOM 4748 C CA . GLU A 1 606 ? -1.638 7.787 -28.340 1.00 83.25 606 GLU A CA 1
ATOM 4749 C C . GLU A 1 606 ? -0.736 7.616 -27.108 1.00 83.25 606 GLU A C 1
ATOM 4751 O O . GLU A 1 606 ? 0.357 8.183 -27.071 1.00 83.25 606 GLU A O 1
ATOM 4756 N N . TYR A 1 607 ? -1.143 6.801 -26.122 1.00 84.38 607 TYR A N 1
ATOM 4757 C CA . TYR A 1 607 ? -0.255 6.431 -25.010 1.00 84.38 607 TYR A CA 1
ATOM 4758 C C . TYR A 1 607 ? 1.029 5.784 -25.534 1.00 84.38 607 TYR A C 1
ATOM 4760 O O . TYR A 1 607 ? 2.130 6.180 -25.152 1.00 84.38 607 TYR A O 1
ATOM 4768 N N . ARG A 1 608 ? 0.884 4.851 -26.480 1.00 91.88 608 ARG A N 1
ATOM 4769 C CA . ARG A 1 608 ? 1.994 4.218 -27.189 1.00 91.88 608 ARG A CA 1
ATOM 4770 C C . ARG A 1 608 ? 2.909 5.227 -27.874 1.00 91.88 608 ARG A C 1
ATOM 4772 O O . ARG A 1 608 ? 4.118 5.165 -27.666 1.00 91.88 608 ARG A O 1
ATOM 4779 N N . ASP A 1 609 ? 2.369 6.162 -28.648 1.00 91.31 609 ASP A N 1
ATOM 4780 C CA . ASP A 1 609 ? 3.189 7.148 -29.361 1.00 91.31 609 ASP A CA 1
ATOM 4781 C C . ASP A 1 609 ? 3.977 8.041 -28.387 1.00 91.31 609 ASP A C 1
ATOM 4783 O O . ASP A 1 609 ? 5.166 8.303 -28.590 1.00 91.31 609 ASP A O 1
ATOM 4787 N N . ARG A 1 610 ? 3.349 8.444 -27.274 1.00 88.12 610 ARG A N 1
ATOM 4788 C CA . ARG A 1 610 ? 3.995 9.222 -26.204 1.00 88.12 610 ARG A CA 1
ATOM 4789 C C . ARG A 1 610 ? 5.079 8.426 -25.486 1.00 88.12 610 ARG A C 1
ATOM 4791 O O . ARG A 1 610 ? 6.166 8.954 -25.262 1.00 88.12 610 ARG A O 1
ATOM 4798 N N . PHE A 1 611 ? 4.809 7.163 -25.169 1.00 91.44 611 PHE A N 1
ATOM 4799 C CA . PHE A 1 611 ? 5.785 6.243 -24.592 1.00 91.44 611 PHE A CA 1
ATOM 4800 C C . PHE A 1 611 ? 7.011 6.101 -25.493 1.00 91.44 611 PHE A C 1
ATOM 4802 O O . PHE A 1 611 ? 8.134 6.334 -25.053 1.00 91.44 611 PHE A O 1
ATOM 4809 N N . LEU A 1 612 ? 6.811 5.826 -26.781 1.00 94.69 612 LEU A N 1
ATOM 4810 C CA . LEU A 1 612 ? 7.908 5.701 -27.739 1.00 94.69 612 LEU A CA 1
ATOM 4811 C C . LEU A 1 612 ? 8.684 7.015 -27.899 1.00 94.69 612 LEU A C 1
ATOM 4813 O O . LEU A 1 612 ? 9.909 6.990 -28.002 1.00 94.69 612 LEU A O 1
ATOM 4817 N N . SER A 1 613 ? 8.007 8.166 -27.876 1.00 91.75 613 SER A N 1
ATOM 4818 C CA . SER A 1 613 ? 8.664 9.479 -27.913 1.00 91.75 613 SER A CA 1
ATOM 4819 C C . SER A 1 613 ? 9.505 9.761 -26.664 1.00 91.75 613 SER A C 1
ATOM 4821 O O . SER A 1 613 ? 10.580 10.360 -26.772 1.00 91.75 613 SER A O 1
ATOM 4823 N N . MET A 1 614 ? 9.041 9.329 -25.488 1.00 90.94 614 MET A N 1
ATOM 4824 C CA . MET A 1 614 ? 9.801 9.415 -24.241 1.00 90.94 614 MET A CA 1
ATOM 4825 C C . MET A 1 614 ? 11.080 8.582 -24.352 1.00 90.94 614 MET A C 1
ATOM 4827 O O . MET A 1 614 ? 12.167 9.115 -24.142 1.00 90.94 614 MET A O 1
ATOM 4831 N N . VAL A 1 615 ? 10.981 7.318 -24.784 1.00 92.62 615 VAL A N 1
ATOM 4832 C CA . VAL A 1 615 ? 12.161 6.450 -24.951 1.00 92.62 615 VAL A CA 1
ATOM 4833 C C . VAL A 1 615 ? 13.134 7.004 -25.997 1.00 92.62 615 VAL A C 1
ATOM 4835 O O . VAL A 1 615 ? 14.341 7.027 -25.765 1.00 92.62 615 VAL A O 1
ATOM 4838 N N . LYS A 1 616 ? 12.630 7.531 -27.123 1.00 92.50 616 LYS A N 1
ATOM 4839 C CA . LYS A 1 616 ? 13.461 8.181 -28.156 1.00 92.50 616 LYS A CA 1
ATOM 4840 C C . LYS A 1 616 ? 14.265 9.362 -27.606 1.00 92.50 616 LYS A C 1
ATOM 4842 O O . LYS A 1 616 ? 15.386 9.584 -28.055 1.00 92.50 616 LYS A O 1
ATOM 4847 N N . THR A 1 617 ? 13.701 10.102 -26.652 1.00 89.12 617 THR A N 1
ATOM 4848 C CA . THR A 1 617 ? 14.372 11.231 -25.986 1.00 89.12 617 THR A CA 1
ATOM 4849 C C . THR A 1 617 ? 15.373 10.758 -24.931 1.00 89.12 617 THR A C 1
ATOM 4851 O O . THR A 1 617 ? 16.465 11.319 -24.831 1.00 89.12 617 THR A O 1
ATOM 4854 N N . LEU A 1 618 ? 15.009 9.721 -24.173 1.00 89.31 618 LEU A N 1
ATOM 4855 C CA . LEU A 1 618 ? 15.811 9.128 -23.103 1.00 89.31 618 LEU A CA 1
ATOM 4856 C C . LEU A 1 618 ? 17.139 8.549 -23.618 1.00 89.31 618 LEU A C 1
ATOM 4858 O O . LEU A 1 618 ? 18.175 8.677 -22.963 1.00 89.31 618 LEU A O 1
ATOM 4862 N N . VAL A 1 619 ? 17.107 7.920 -24.796 1.00 88.81 619 VAL A N 1
ATOM 4863 C CA . VAL A 1 619 ? 18.260 7.233 -25.390 1.00 88.81 619 VAL A CA 1
ATOM 4864 C C . VAL A 1 619 ? 18.962 8.135 -26.404 1.00 88.81 619 VAL A C 1
ATOM 4866 O O . VAL A 1 619 ? 18.447 8.409 -27.493 1.00 88.81 619 VAL A O 1
ATOM 4869 N N . ALA A 1 620 ? 20.157 8.602 -26.046 1.00 81.06 620 ALA A N 1
ATOM 4870 C CA . ALA A 1 620 ? 20.994 9.416 -26.919 1.00 81.06 620 ALA A CA 1
ATOM 4871 C C . ALA A 1 620 ? 21.718 8.545 -27.952 1.00 81.06 620 ALA A C 1
ATOM 4873 O O . ALA A 1 620 ? 22.163 7.442 -27.641 1.00 81.06 620 ALA A O 1
ATOM 4874 N N . GLU A 1 621 ? 21.856 9.067 -29.171 1.00 72.12 621 GLU A N 1
ATOM 4875 C CA . GLU A 1 621 ? 22.903 8.596 -30.083 1.00 72.12 621 GLU A CA 1
ATOM 4876 C C . GLU A 1 621 ? 24.216 9.240 -29.646 1.00 72.12 621 GLU A C 1
ATOM 4878 O O . GLU A 1 621 ? 24.229 10.417 -29.272 1.00 72.12 621 GLU A O 1
ATOM 4883 N N . SER A 1 622 ? 25.278 8.440 -29.632 1.00 57.78 622 SER A N 1
ATOM 4884 C CA . SER A 1 622 ? 26.640 8.895 -29.345 1.00 57.78 622 SER A CA 1
ATOM 4885 C C . SER A 1 622 ? 27.437 9.052 -30.626 1.00 57.78 622 SER A C 1
ATOM 4887 O O . SER A 1 622 ? 27.179 8.269 -31.570 1.00 57.78 622 SER A O 1
#

Foldseek 3Di:
DDDDDDDDDDDDDPDDDWDDKDKDWDQFDWDDAAQWIWGFNQVQQVQFPDKTKMKIWRDGDHQKTWIKMWMATHDFLQTWGGWGKIWGNDDFAFLLQWPWKKKKWAKDKDFPLWFKWWWKWWFWALDQPDDTAEIEIETLDGPNNHDDDAPVSAAPAQDQFPNFGWRWGWDDDDNYIYIYTHGPHHDRIDIHIPSSRVVCCVVPVVDDSSITIHIIITGMTTRGGPRMMMITRMIGIDTDGPPPPVPVVVVLLLLQLVQVLCQLLDPDDPPDDDDPVVVVVVVVVLQADQRNHNKHWDPLVLLVCLQCVQWNFDVVLVNLLSPPVNDALDDDPPDDDDDDDDDDDDAGFAWDPDPDDQPWTWTARRQRFKIKTFDLDPLLVCLCNPQQVVLVSVLSNVPVQAQAWRQSTKMFRPDHHPNSVVSSYGGIMTITGGLCRQQPSPPPDPLVPFFKDKAWAAQLLADDCVQQDDPLAGDDVVSSVVPGDDDPAAQAAAPVVLVVVLVNLLVNLVSLLVSQFFPKTKMKIKGAFPVSDDPVDDDRAARDTPYDCLQGWDAHPVRGMIMHIHIDDSSDGLVVDPVPSCVVRLVVVCVPDPPHRSDNPSRSVVSSVSNSVVSVVRHDHD

Secondary structure (DSSP, 8-state):
------------------PPPEEE-STT-EEEETTEEEE---TTGGGEEEEEEEEEEEEEETTEEEEEEEEEEEE-SSS-----EEEE-----BGGGEEE-EEEEEEEEEEEEEEEEEEEEEEEESSTTSPP-EEEEEEEEEETT-----SSSS-SB--EETTEE-EEEEEEETTEEEEEEE-SS--SEEEEETHHHHHHHHHHS---TTPEEEEEEEE--EEEEEEEEEEEEEEEE--EETT-HHHHHHHHHHHHHHHHHHHHH----TTSS--HHHHHHHHHHHHT-SSS---EESSHHHHHHIIIIIS---HHHHHHTTSTT----S---TTS------------PEEEP--STT---EEE-TTSSEEEEE--SHHHHHHIIIIIHHHHHHHHHH-TT--B--EEEEEE-SS--HHHHTTSS-SEEEEEE-TTTTSSSS----BTTB--EEEEE--TT---HHHHEETTEEPPHHHHTTTSPP--S-EEE-HHHHHHHHHHHHHHHHHHHHTTEE--EEEEEEEE-TTTS-TTSPPPP---SS--HHHH-EE-TTSSEEEEEEEE---EEGGGS-HHHHHHHHHHHHHHS-SS-------HHHHHHHHHHHHHHHEEE-

Mean predicted aligned error: 18.35 Å

Nearest PDB structures (foldseek):
  4npr-assembly1_A  TM=9.910E-01  e=1.140E-31  Aspergillus niveus
  3vlb-assembly2_D  TM=9.823E-01  e=3.435E-30  Aspergillus aculeatus
  7w3v-assembly1_A  TM=9.828E-01  e=1.531E-27  Phytophthora sojae
  5gm3-assembly2_B  TM=9.565E-01  e=1.540E-24  Aspergillus aculeatus
  5gm4-assembly3_C  TM=9.543E-01  e=7.445E-24  Aspergillus aculeatus